Protein AF-A0A7V2SYT7-F1 (afdb_monomer)

Organism: NCBI:txid1156395

Solvent-accessible surface area (backbone atoms only — not comparable to full-atom values): 19950 Å² total; per-residue (Å²): 134,62,71,69,59,55,52,52,51,50,53,53,50,52,53,50,51,49,52,48,44,43,62,75,45,51,45,56,52,52,51,51,49,53,56,50,52,39,50,73,72,63,30,36,60,38,76,68,67,62,95,65,60,59,37,48,42,20,69,74,66,72,55,75,40,86,87,38,81,36,41,98,40,68,32,61,37,42,53,59,17,20,74,43,18,96,58,70,59,39,62,50,49,75,72,64,77,31,95,48,47,77,82,36,74,57,39,63,70,48,38,84,47,74,68,43,48,49,37,51,54,51,37,40,50,34,43,47,49,24,53,50,52,50,51,50,47,55,52,26,53,53,44,33,56,48,16,56,51,36,40,52,50,18,51,52,40,38,53,52,24,54,53,48,37,56,49,21,52,52,42,34,55,50,25,52,53,49,46,54,50,43,52,52,49,52,55,50,48,53,53,47,52,54,52,48,53,49,52,48,52,52,34,53,50,51,36,53,52,31,55,54,49,46,53,50,44,53,56,49,51,53,52,47,52,50,48,46,58,50,42,51,52,50,44,55,51,35,54,50,50,36,53,51,20,53,52,45,26,52,51,18,48,53,43,29,53,54,17,59,71,52,46,85,84,14,51,72,53,29,52,52,18,48,51,48,25,51,52,19,49,54,47,34,57,51,33,54,54,50,42,52,52,38,54,52,50,50,51,54,42,52,55,50,50,53,54,46,54,53,50,45,52,53,35,51,53,53,38,51,51,31,52,54,49,50,56,51,43,54,54,49,51,53,51,50,51,52,51,52,55,49,45,54,50,50,52,52,52,34,50,53,44,34,53,50,18,51,51,47,39,54,54,26,54,50,41,40,52,52,19,51,52,40,32,54,50,17,53,51,43,33,51,54,26,48,55,50,40,57,57,54,63,44,42,44,100

Radius of gyration: 71.73 Å; Cα contacts (8 Å, |Δi|>4): 364; chains: 1; bounding box: 152×32×210 Å

Mean predicted aligned error: 12.13 Å

Secondary structure (DSSP, 8-state):
--HHHHHHHHHHHHHHHHHHHIIIIIHHHHHHHHHHHHHHTT-EETT-------B-HHHHTT---TTSTTTTS-B-HHHHTSTTSSS---HHHHTTS-SSGGGSHHHHHH--SHHHHHHHHHHHHHHHHHHHHHHHHHHHHHHHHHHHHHHHHHHHHHHHHHHHHHHHHHHHHHHHHHHHHHHHHHHHHHHHHHHHHHHHHHHHHHHHHHHHHHHHHHHHHHHHHHHHHHHHHHHHHHHHHHHHHHHHHHHHHHHHHHHHHTGGGGHHHHHHHHHHHHHHHHHHHHHHHHHHHHHHHHHHHHHHHHHHHHHHHHHHHHHHHHHHHHHHHHHHHHHHHHHHHHHHHHHHHHHHHHHHHHHHHHHHHHHHHHHHHHHHHHHHHHHHHHHHHHHHHTEE-

Foldseek 3Di:
DDPVVVVVVVVVVVVVVVVCCCVVPVVLVVVVCVQCVQVVVLFEELVDARDWWFDLQCVQQVNQDPPQQSHPHGHPCCDRAFVLDPDHNDVCCVVVVDVGCCPDPRNVVGADDPSNVVRNVVNSVSSNVVVVLVVLLVVLVVLLVVLVVLLVVLVVLLVVLVVLLVVLVVLLVVLVVVLVVLVVVLVVLVVLLVVLVVLLVVLVVLLVVLVVLLVVLVVVLVVLVVLLVVLVVLLVVLVVQLVVLVVQLVVLVVQLVVLVVVPPVSPVSNVVSVVSNVVSVVSNVVSVVSNVVSVVSNVVSVVVNVVSVVSSVVSVVSNVVSVVSNVVSVVSNVVSVVSNVVSVVSNVVSVVSNVVSVVSNVVSVVSNVVSVVSNVVSVVSNVVSVVSSVSSVSYND

Structure (mmCIF, N/CA/C/O backbone):
data_AF-A0A7V2SYT7-F1
#
_entry.id   AF-A0A7V2SYT7-F1
#
loop_
_atom_site.group_PDB
_atom_site.id
_atom_site.type_symbol
_atom_site.label_atom_id
_atom_site.label_alt_id
_atom_site.label_comp_id
_atom_site.label_asym_id
_atom_site.label_entity_id
_atom_site.label_seq_id
_atom_site.pdbx_PDB_ins_code
_atom_site.Cartn_x
_atom_site.Cartn_y
_atom_site.Cartn_z
_atom_site.occupancy
_atom_site.B_iso_or_equiv
_atom_site.auth_seq_id
_atom_site.auth_comp_id
_atom_site.auth_asym_id
_atom_site.auth_atom_id
_atom_site.pdbx_PDB_model_num
ATOM 1 N N . MET A 1 1 ? 72.252 14.037 -109.409 1.00 52.00 1 MET A N 1
ATOM 2 C CA . MET A 1 1 ? 71.226 14.412 -108.410 1.00 52.00 1 MET A CA 1
ATOM 3 C C . MET A 1 1 ? 71.953 15.061 -107.239 1.00 52.00 1 MET A C 1
ATOM 5 O O . MET A 1 1 ? 72.917 14.483 -106.760 1.00 52.00 1 MET A O 1
ATOM 9 N N . ASN A 1 2 ? 71.621 16.312 -106.913 1.00 53.94 2 ASN A N 1
ATOM 10 C CA . ASN A 1 2 ? 72.484 17.228 -106.158 1.00 53.94 2 ASN A CA 1
ATOM 11 C C . ASN A 1 2 ? 72.409 16.956 -104.640 1.00 53.94 2 ASN A C 1
ATOM 13 O O . ASN A 1 2 ? 71.318 16.990 -104.071 1.00 53.94 2 ASN A O 1
ATOM 17 N N . VAL A 1 3 ? 73.550 16.717 -103.985 1.00 59.03 3 VAL A N 1
ATOM 18 C CA . VAL A 1 3 ? 73.652 16.337 -102.555 1.00 59.03 3 VAL A CA 1
ATOM 19 C C . VAL A 1 3 ? 72.969 17.357 -101.621 1.00 59.03 3 VAL A C 1
ATOM 21 O O . VAL A 1 3 ? 72.376 16.974 -100.616 1.00 59.03 3 VAL A O 1
ATOM 24 N N . GLY A 1 4 ? 72.942 18.643 -101.993 1.00 63.41 4 GLY A N 1
ATOM 25 C CA . GLY A 1 4 ? 72.268 19.700 -101.222 1.00 63.41 4 GLY A CA 1
ATOM 26 C C . GLY A 1 4 ? 70.732 19.633 -101.212 1.00 63.41 4 GLY A C 1
ATOM 27 O O . GLY A 1 4 ? 70.113 20.013 -100.222 1.00 63.41 4 GLY A O 1
ATOM 28 N N . VAL A 1 5 ? 70.099 19.102 -102.266 1.00 66.31 5 VAL A N 1
ATOM 29 C CA . VAL A 1 5 ? 68.628 18.961 -102.332 1.00 66.31 5 VAL A CA 1
ATOM 30 C C . VAL A 1 5 ? 68.160 17.790 -101.465 1.00 66.31 5 VAL A C 1
ATOM 32 O O . VAL A 1 5 ? 67.132 17.882 -100.799 1.00 66.31 5 VAL A O 1
ATOM 35 N N . ILE A 1 6 ? 68.954 16.717 -101.412 1.00 69.44 6 ILE A N 1
ATOM 36 C CA . ILE A 1 6 ? 68.704 15.563 -100.538 1.00 69.44 6 ILE A CA 1
ATOM 37 C C . ILE A 1 6 ? 68.858 15.976 -99.065 1.00 69.44 6 ILE A C 1
ATOM 39 O O . ILE A 1 6 ? 68.010 15.631 -98.249 1.00 69.44 6 ILE A O 1
ATOM 43 N N . GLY A 1 7 ? 69.871 16.787 -98.732 1.00 71.38 7 GLY A N 1
ATOM 44 C CA . GLY A 1 7 ? 70.044 17.337 -97.383 1.00 71.38 7 GLY A CA 1
ATOM 45 C C . GLY A 1 7 ? 68.864 18.201 -96.917 1.00 71.38 7 GLY A C 1
ATOM 46 O O . GLY A 1 7 ? 68.373 18.014 -95.806 1.00 71.38 7 GLY A O 1
ATOM 47 N N . LEU A 1 8 ? 68.355 19.094 -97.775 1.00 74.88 8 LEU A N 1
ATOM 48 C CA . LEU A 1 8 ? 67.204 19.948 -97.451 1.00 74.88 8 LEU A CA 1
ATOM 49 C C . LEU A 1 8 ? 65.904 19.137 -97.287 1.00 74.88 8 LEU A C 1
ATOM 51 O O . LEU A 1 8 ? 65.157 19.364 -96.338 1.00 74.88 8 LEU A O 1
ATOM 55 N N . LEU A 1 9 ? 65.654 18.161 -98.168 1.00 75.69 9 LEU A N 1
ATOM 56 C CA . LEU A 1 9 ? 64.499 17.261 -98.063 1.00 75.69 9 LEU A CA 1
ATOM 57 C C . LEU A 1 9 ? 64.558 16.391 -96.801 1.00 75.69 9 LEU A C 1
ATOM 59 O O . LEU A 1 9 ? 63.530 16.204 -96.155 1.00 75.69 9 LEU A O 1
ATOM 63 N N . CYS A 1 10 ? 65.744 15.924 -96.399 1.00 76.56 10 CYS A N 1
ATOM 64 C CA . CYS A 1 10 ? 65.926 15.210 -95.135 1.00 76.56 10 CYS A CA 1
ATOM 65 C C . CYS A 1 10 ? 65.616 16.098 -93.923 1.00 76.56 10 CYS A C 1
ATOM 67 O O . CYS A 1 10 ? 64.928 15.651 -93.011 1.00 76.56 10 CYS A O 1
ATOM 69 N N . VAL A 1 11 ? 66.057 17.361 -93.911 1.00 79.81 11 VAL A N 1
ATOM 70 C CA . VAL A 1 11 ? 65.754 18.294 -92.809 1.00 79.81 11 VAL A CA 1
ATOM 71 C C . VAL A 1 11 ? 64.255 18.601 -92.732 1.00 79.81 11 VAL A C 1
ATOM 73 O O . VAL A 1 11 ? 63.685 18.566 -91.644 1.00 79.81 11 VAL A O 1
ATOM 76 N N . VAL A 1 12 ? 63.587 18.833 -93.868 1.00 81.38 12 VAL A N 1
ATOM 77 C CA . VAL A 1 12 ? 62.129 19.052 -93.909 1.00 81.38 12 VAL A CA 1
ATOM 78 C C . VAL A 1 12 ? 61.366 17.800 -93.470 1.00 81.38 12 VAL A C 1
ATOM 80 O O . VAL A 1 12 ? 60.418 17.914 -92.697 1.00 81.38 12 VAL A O 1
ATOM 83 N N . ALA A 1 13 ? 61.795 16.607 -93.890 1.00 80.94 13 ALA A N 1
ATOM 84 C CA . ALA A 1 13 ? 61.200 15.348 -93.448 1.00 80.94 13 ALA A CA 1
ATOM 85 C C . ALA A 1 13 ? 61.389 15.123 -91.939 1.00 80.94 13 ALA A C 1
ATOM 87 O O . ALA A 1 13 ? 60.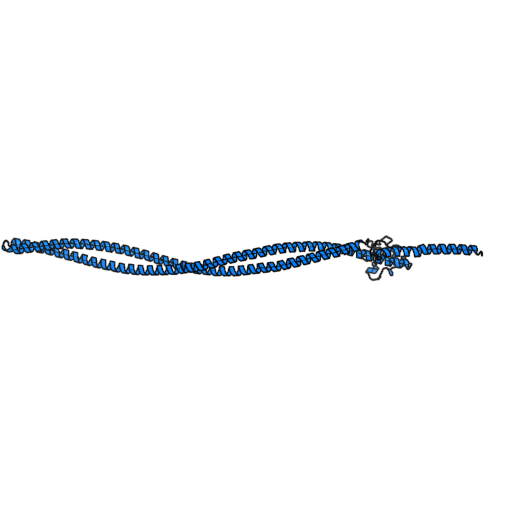435 14.751 -91.265 1.00 80.94 13 ALA A O 1
ATOM 88 N N . ILE A 1 14 ? 62.571 15.411 -91.383 1.00 82.94 14 ILE A N 1
ATOM 89 C CA . ILE A 1 14 ? 62.837 15.315 -89.938 1.00 82.94 14 ILE A CA 1
ATOM 90 C C . ILE A 1 14 ? 61.983 16.319 -89.154 1.00 82.94 14 ILE A C 1
ATOM 92 O O . ILE A 1 14 ? 61.403 15.952 -88.136 1.00 82.94 14 ILE A O 1
ATOM 96 N N . LEU A 1 15 ? 61.851 17.563 -89.627 1.00 83.31 15 LEU A N 1
ATOM 97 C CA . LEU A 1 15 ? 61.000 18.574 -88.990 1.00 83.31 15 LEU A CA 1
ATOM 98 C C . LEU A 1 15 ? 59.511 18.214 -89.078 1.00 83.31 15 LEU A C 1
ATOM 100 O O . LEU A 1 15 ? 58.784 18.397 -88.104 1.00 83.31 15 LEU A O 1
ATOM 104 N N . PHE A 1 16 ? 59.058 17.666 -90.208 1.00 85.38 16 PHE A N 1
ATOM 105 C CA . PHE A 1 16 ? 57.681 17.209 -90.388 1.00 85.38 16 PHE A CA 1
ATOM 106 C C . PHE A 1 16 ? 57.371 15.991 -89.513 1.00 85.38 16 PHE A C 1
ATOM 108 O O . PHE A 1 16 ? 56.367 15.996 -88.808 1.00 85.38 16 PHE A O 1
ATOM 115 N N . ILE A 1 17 ? 58.254 14.987 -89.483 1.00 83.69 17 ILE A N 1
ATOM 116 C CA . ILE A 1 17 ? 58.147 13.827 -88.587 1.00 83.69 17 ILE A CA 1
ATOM 117 C C . ILE A 1 17 ? 58.194 14.287 -87.126 1.00 83.69 17 ILE A C 1
ATOM 119 O O . ILE A 1 17 ? 57.387 13.831 -86.325 1.00 83.69 17 ILE A O 1
ATOM 123 N N . GLY A 1 18 ? 59.066 15.234 -86.776 1.00 81.75 18 GLY A N 1
ATOM 124 C CA . GLY A 1 18 ? 59.146 15.817 -85.436 1.00 81.75 18 GLY A CA 1
ATOM 125 C C . GLY A 1 18 ? 57.863 16.544 -85.023 1.00 81.75 18 GLY A C 1
ATOM 126 O O . GLY A 1 18 ? 57.361 16.323 -83.923 1.00 81.75 18 GLY A O 1
ATOM 127 N N . ALA A 1 19 ? 57.279 17.356 -85.908 1.00 82.56 19 ALA A N 1
ATOM 128 C CA . ALA A 1 19 ? 55.994 18.017 -85.673 1.00 82.56 19 ALA A CA 1
ATOM 129 C C . ALA A 1 19 ? 54.837 17.009 -85.572 1.00 82.56 19 ALA A C 1
ATOM 131 O O . ALA A 1 19 ? 53.966 17.142 -84.710 1.00 82.56 19 ALA A O 1
ATOM 132 N N . LEU A 1 20 ? 54.853 15.974 -86.413 1.00 83.12 20 LEU A N 1
ATOM 133 C CA . LEU A 1 20 ? 53.858 14.908 -86.412 1.00 83.12 20 LEU A CA 1
ATOM 134 C C . LEU A 1 20 ? 53.949 14.087 -85.122 1.00 83.12 20 LEU A C 1
ATOM 136 O O . LEU A 1 20 ? 52.921 13.877 -84.487 1.00 83.12 20 LEU A O 1
ATOM 140 N N . LEU A 1 21 ? 55.147 13.721 -84.657 1.00 81.75 21 LEU A N 1
ATOM 141 C CA . LEU A 1 21 ? 55.377 13.062 -83.363 1.00 81.75 21 LEU A CA 1
ATOM 142 C C . LEU A 1 21 ? 54.973 13.952 -82.179 1.00 81.75 21 LEU A C 1
ATOM 144 O O . LEU A 1 21 ? 54.366 13.469 -81.223 1.00 81.75 21 LEU A O 1
ATOM 148 N N . LEU A 1 22 ? 55.245 15.259 -82.244 1.00 82.12 22 LEU A N 1
ATOM 149 C CA . LEU A 1 22 ? 54.823 16.208 -81.211 1.00 82.12 22 LEU A CA 1
ATOM 150 C C . LEU A 1 22 ? 53.297 16.243 -81.051 1.00 82.12 22 LEU A C 1
ATOM 152 O O . LEU A 1 22 ? 52.797 16.276 -79.927 1.00 82.12 22 LEU A O 1
ATOM 156 N N . VAL A 1 23 ? 52.557 16.230 -82.161 1.00 82.38 23 VAL A N 1
ATOM 157 C CA . VAL A 1 23 ? 51.089 16.307 -82.152 1.00 82.38 23 VAL A CA 1
ATOM 158 C C . VAL A 1 23 ? 50.435 14.951 -81.885 1.00 82.38 23 VAL A C 1
ATOM 160 O O . VAL A 1 23 ? 49.485 14.897 -81.111 1.00 82.38 23 VAL A O 1
ATOM 163 N N . SER A 1 24 ? 50.933 13.877 -82.499 1.00 80.62 24 SER A N 1
ATOM 164 C CA . SER A 1 24 ? 50.318 12.542 -82.437 1.00 80.62 24 SER A CA 1
ATOM 165 C C . SER A 1 24 ? 50.726 11.715 -81.219 1.00 80.62 24 SER A C 1
ATOM 167 O O . SER A 1 24 ? 49.965 10.844 -80.822 1.00 80.62 24 SER A O 1
ATOM 169 N N . VAL A 1 25 ? 51.886 11.989 -80.606 1.00 82.38 25 VAL A N 1
ATOM 170 C CA . VAL A 1 25 ? 52.425 11.178 -79.499 1.00 82.38 25 VAL A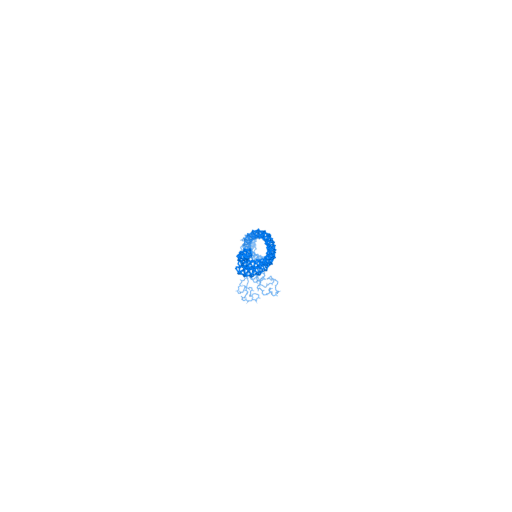 CA 1
ATOM 171 C C . VAL A 1 25 ? 52.710 12.029 -78.260 1.00 82.38 25 VAL A C 1
ATOM 173 O O . VAL A 1 25 ? 52.150 11.782 -77.194 1.00 82.38 25 VAL A O 1
ATOM 176 N N . VAL A 1 26 ? 53.531 13.078 -78.375 1.00 84.81 26 VAL A N 1
ATOM 177 C CA . VAL A 1 26 ? 54.013 13.834 -77.198 1.00 84.81 26 VAL A CA 1
ATOM 178 C C . VAL A 1 26 ? 52.893 14.617 -76.503 1.00 84.81 26 VAL A C 1
ATOM 180 O O . VAL A 1 26 ? 52.812 14.617 -75.274 1.00 84.81 26 VAL A O 1
ATOM 183 N N . ARG A 1 27 ? 52.017 15.294 -77.258 1.00 84.19 27 ARG A N 1
ATOM 184 C CA . ARG A 1 27 ? 50.885 16.050 -76.691 1.00 84.19 27 ARG A CA 1
ATOM 185 C C . ARG A 1 27 ? 49.891 15.154 -75.931 1.00 84.19 27 ARG A C 1
ATOM 187 O O . ARG A 1 27 ? 49.641 15.479 -74.770 1.00 84.19 27 ARG A O 1
ATOM 194 N N . PRO A 1 28 ? 49.370 14.049 -76.505 1.00 83.62 28 PRO A N 1
ATOM 195 C CA . PRO A 1 28 ? 48.506 13.117 -75.778 1.00 83.62 28 PRO A CA 1
ATOM 196 C C . PRO A 1 28 ? 49.157 12.560 -74.509 1.00 83.62 28 PRO A C 1
ATOM 198 O O . PRO A 1 28 ? 48.535 12.565 -73.451 1.00 83.62 28 PRO A O 1
ATOM 201 N N . ILE A 1 29 ? 50.436 12.169 -74.573 1.00 85.38 29 ILE A N 1
ATOM 202 C CA . ILE A 1 29 ? 51.172 11.665 -73.402 1.00 85.38 29 ILE A CA 1
ATOM 203 C C . ILE A 1 29 ? 51.276 12.726 -72.302 1.00 85.38 29 ILE A C 1
ATOM 205 O O . ILE A 1 29 ? 51.056 12.425 -71.130 1.00 85.38 29 ILE A O 1
ATOM 209 N N . ASN A 1 30 ? 51.560 13.982 -72.654 1.00 85.12 30 ASN A N 1
ATOM 210 C CA . ASN A 1 30 ? 51.612 15.068 -71.674 1.00 85.12 30 ASN A CA 1
ATOM 211 C C . ASN A 1 30 ? 50.238 15.385 -71.062 1.00 85.12 30 ASN A C 1
ATOM 213 O O . ASN A 1 30 ? 50.170 15.711 -69.878 1.00 85.12 30 ASN A O 1
ATOM 217 N N . GLN A 1 31 ? 49.151 15.269 -71.831 1.00 82.94 31 GLN A N 1
ATOM 218 C CA . GLN A 1 31 ? 47.785 15.425 -71.317 1.00 82.94 31 GLN A CA 1
ATOM 219 C C . GLN A 1 31 ? 47.411 14.292 -70.354 1.00 82.94 31 GLN A C 1
ATOM 221 O O . GLN A 1 31 ? 46.915 14.567 -69.264 1.00 82.94 31 GLN A O 1
ATOM 226 N N . MET A 1 32 ? 47.724 13.041 -70.711 1.00 84.12 32 MET A N 1
ATOM 227 C CA . MET A 1 32 ? 47.554 11.878 -69.831 1.00 84.12 32 MET A CA 1
ATOM 228 C C . MET A 1 32 ? 48.349 12.035 -68.540 1.00 84.12 32 MET A C 1
ATOM 230 O O . MET A 1 32 ? 47.802 11.868 -67.455 1.00 84.12 32 MET A O 1
ATOM 234 N N . LYS A 1 33 ? 49.621 12.434 -68.645 1.00 86.06 33 LYS A N 1
ATOM 235 C CA . LYS A 1 33 ? 50.469 12.725 -67.487 1.00 86.06 33 LYS A CA 1
ATOM 236 C C . LYS A 1 33 ? 49.853 13.798 -66.593 1.00 86.06 33 LYS A C 1
ATOM 238 O O . LYS A 1 33 ? 49.896 13.644 -65.383 1.00 86.06 33 LYS A O 1
ATOM 243 N N . GLY A 1 34 ? 49.321 14.878 -67.167 1.00 81.75 34 GLY A N 1
ATOM 244 C CA . GLY A 1 34 ? 48.688 15.956 -66.405 1.00 81.75 34 GLY A CA 1
ATOM 245 C C . GLY A 1 34 ? 47.489 15.466 -65.596 1.00 81.75 34 GLY A C 1
ATOM 246 O O . GLY A 1 34 ? 47.447 15.685 -64.392 1.00 81.75 34 GLY A O 1
ATOM 247 N N . LEU A 1 35 ? 46.569 14.740 -66.239 1.00 80.06 35 LEU A N 1
ATOM 248 C CA . LEU A 1 35 ? 45.385 14.190 -65.571 1.00 80.06 35 LEU A CA 1
ATOM 249 C C . LEU A 1 35 ? 45.747 13.173 -64.487 1.00 80.06 35 LEU A C 1
ATOM 251 O O . LEU A 1 35 ? 45.264 13.276 -63.366 1.00 80.06 35 LEU A O 1
ATOM 255 N N . LEU A 1 36 ? 46.633 12.226 -64.801 1.00 83.12 36 LEU A N 1
ATOM 256 C CA . LEU A 1 36 ? 47.038 11.192 -63.851 1.00 83.12 36 LEU A CA 1
ATOM 257 C C . LEU A 1 36 ? 47.842 11.757 -62.684 1.00 83.12 36 LEU A C 1
ATOM 259 O O . LEU A 1 36 ? 47.742 11.233 -61.581 1.00 83.12 36 LEU A O 1
ATOM 263 N N . LYS A 1 37 ? 48.639 12.809 -62.909 1.00 83.94 37 LYS A N 1
ATOM 264 C CA . LYS A 1 37 ? 49.427 13.445 -61.853 1.00 83.94 37 LYS A CA 1
ATOM 265 C C . LYS A 1 37 ? 48.515 13.972 -60.756 1.00 83.94 37 LYS A C 1
ATOM 267 O O . LYS A 1 37 ? 48.751 13.636 -59.605 1.00 83.94 37 LYS A O 1
ATOM 272 N N . ASP A 1 38 ? 47.509 14.765 -61.112 1.00 76.94 38 ASP A N 1
ATOM 273 C CA . ASP A 1 38 ? 46.629 15.386 -60.123 1.00 76.94 38 ASP A CA 1
ATOM 274 C C . ASP A 1 38 ? 45.903 14.283 -59.333 1.00 76.94 38 ASP A C 1
ATOM 276 O O . ASP A 1 38 ? 46.085 14.175 -58.119 1.00 76.94 38 ASP A O 1
ATOM 280 N N . THR A 1 39 ? 45.232 13.358 -60.036 1.00 79.62 39 THR A N 1
ATOM 281 C CA . THR A 1 39 ? 44.475 12.251 -59.422 1.00 79.62 39 THR A CA 1
ATOM 282 C C . THR A 1 39 ? 45.334 11.332 -58.548 1.00 79.62 39 THR A C 1
ATOM 284 O O . THR A 1 39 ? 44.869 10.869 -57.507 1.00 79.62 39 THR A O 1
ATOM 287 N N . ALA A 1 40 ? 46.597 11.086 -58.914 1.00 80.38 40 ALA A N 1
ATOM 288 C CA . ALA A 1 40 ? 47.512 10.250 -58.134 1.00 80.38 40 ALA A CA 1
ATOM 289 C C . ALA A 1 40 ? 47.928 10.870 -56.789 1.00 80.38 40 ALA A C 1
ATOM 291 O O . ALA A 1 40 ? 48.334 10.133 -55.892 1.00 80.38 40 ALA A O 1
ATOM 292 N N . PHE A 1 41 ? 47.818 12.192 -56.624 1.00 80.19 41 PHE A N 1
ATOM 293 C CA . PHE A 1 41 ? 48.096 12.874 -55.355 1.00 80.19 41 PHE A CA 1
ATOM 294 C C . PHE A 1 41 ? 46.847 13.075 -54.485 1.00 80.19 41 PHE A C 1
ATOM 296 O O . PHE A 1 41 ? 46.919 13.757 -53.465 1.00 80.19 41 PHE A O 1
ATOM 303 N N . GLY A 1 42 ? 45.717 12.452 -54.840 1.00 70.44 42 GLY A N 1
ATOM 304 C CA . GLY A 1 42 ? 44.478 12.562 -54.065 1.00 70.44 42 GLY A CA 1
ATOM 305 C C . GLY A 1 42 ? 43.754 13.898 -54.250 1.00 70.44 42 GLY A C 1
ATOM 306 O O . GLY A 1 42 ? 42.937 14.275 -53.415 1.00 70.44 42 GLY A O 1
ATOM 307 N N . GLU A 1 43 ? 44.063 14.613 -55.329 1.00 75.06 43 GLU A N 1
ATOM 308 C CA . GLU A 1 43 ? 43.412 15.854 -55.741 1.00 75.06 43 GLU A CA 1
ATOM 309 C C . GLU A 1 43 ? 42.990 15.712 -57.207 1.00 75.06 43 GLU A C 1
ATOM 311 O O . GLU A 1 43 ? 43.488 14.857 -57.927 1.00 75.06 43 GLU A O 1
ATOM 316 N N . GLY A 1 44 ? 42.065 16.526 -57.702 1.00 79.44 44 GLY A N 1
ATOM 317 C CA . GLY A 1 44 ? 41.930 16.669 -59.153 1.00 79.44 44 GLY A CA 1
ATOM 318 C C . GLY A 1 44 ? 40.517 16.672 -59.699 1.00 79.44 44 GLY A C 1
ATOM 319 O O . GLY A 1 44 ? 39.533 16.330 -59.045 1.00 79.44 44 GLY A O 1
ATOM 320 N N . ASP A 1 45 ? 40.448 17.122 -60.946 1.00 86.94 45 ASP A N 1
ATOM 321 C CA . ASP A 1 45 ? 39.210 17.349 -61.674 1.00 86.94 45 ASP A CA 1
ATOM 322 C C . ASP A 1 45 ? 38.800 16.087 -62.431 1.00 86.94 45 ASP A C 1
ATOM 324 O O . ASP A 1 45 ? 39.185 15.884 -63.584 1.00 86.94 45 ASP A O 1
ATOM 328 N N . LEU A 1 46 ? 38.006 15.244 -61.767 1.00 86.94 46 LEU A N 1
ATOM 329 C CA . LEU A 1 46 ? 37.482 13.997 -62.320 1.00 86.94 46 LEU A CA 1
ATOM 330 C C . LEU A 1 46 ? 36.482 14.240 -63.465 1.00 86.94 46 LEU A C 1
ATOM 332 O O . LEU A 1 46 ? 36.119 13.303 -64.169 1.00 86.94 46 LEU A O 1
ATOM 336 N N . THR A 1 47 ? 36.073 15.496 -63.695 1.00 86.19 47 THR A N 1
ATOM 337 C CA . THR A 1 47 ? 35.253 15.895 -64.852 1.00 86.19 47 THR A CA 1
ATOM 338 C C . THR A 1 47 ? 36.072 16.079 -66.135 1.00 86.19 47 THR A C 1
ATOM 340 O O . THR A 1 47 ? 35.506 16.180 -67.226 1.00 86.19 47 THR A O 1
ATOM 343 N N . ARG A 1 48 ? 37.411 16.122 -66.043 1.00 85.75 48 ARG A N 1
ATOM 344 C CA . ARG A 1 48 ? 38.280 16.277 -67.214 1.00 85.75 48 ARG A CA 1
ATOM 345 C C . ARG A 1 48 ? 38.545 14.935 -67.881 1.00 85.75 48 ARG A C 1
ATOM 347 O O . ARG A 1 48 ? 39.155 14.043 -67.300 1.00 85.75 48 ARG A O 1
ATOM 354 N N . LEU A 1 49 ? 38.161 14.849 -69.150 1.00 83.56 49 LEU A N 1
ATOM 355 C CA . LEU A 1 49 ? 38.367 13.678 -69.992 1.00 83.56 49 LEU A CA 1
ATOM 356 C C . LEU A 1 49 ? 39.435 13.951 -71.054 1.00 83.56 49 LEU A C 1
ATOM 358 O O . LEU A 1 49 ? 39.542 15.054 -71.597 1.00 83.56 49 LEU A O 1
ATOM 362 N N . LEU A 1 50 ? 40.208 12.922 -71.380 1.00 86.75 50 LEU A N 1
ATOM 363 C CA . LEU A 1 50 ? 41.109 12.915 -72.522 1.00 86.75 50 LEU A CA 1
ATOM 364 C C . LEU A 1 50 ? 40.312 13.005 -73.827 1.00 86.75 50 LEU A C 1
ATOM 366 O O . LEU A 1 50 ? 39.222 12.426 -73.934 1.00 86.75 50 LEU A O 1
ATOM 370 N N . PRO A 1 51 ? 40.846 13.702 -74.840 1.00 83.06 51 PRO A N 1
ATOM 371 C CA . PRO A 1 51 ? 40.177 13.834 -76.122 1.00 83.06 51 PRO A CA 1
ATOM 372 C C . PRO A 1 51 ? 40.100 12.470 -76.816 1.00 83.06 51 PRO A C 1
ATOM 374 O O . PRO A 1 51 ? 41.100 11.949 -77.296 1.00 83.06 51 PRO A O 1
ATOM 377 N N . VAL A 1 52 ? 38.891 11.918 -76.905 1.00 84.69 52 VAL A N 1
ATOM 378 C CA . VAL A 1 52 ? 38.573 10.741 -77.722 1.00 84.69 52 VAL A CA 1
ATOM 379 C C . VAL A 1 52 ? 37.492 11.138 -78.715 1.00 84.69 52 VAL A C 1
ATOM 381 O O . VAL A 1 52 ? 36.577 11.897 -78.378 1.00 84.69 52 VAL A O 1
ATOM 384 N N . ARG A 1 53 ? 37.601 10.644 -79.951 1.00 85.31 53 ARG A N 1
ATOM 385 C CA . ARG A 1 53 ? 36.704 11.018 -81.046 1.00 85.31 53 ARG A CA 1
ATOM 386 C C . ARG A 1 53 ? 35.255 10.646 -80.713 1.00 85.31 53 ARG A C 1
ATOM 388 O O . ARG A 1 53 ? 34.933 9.467 -80.576 1.00 85.31 53 ARG A O 1
ATOM 395 N N . ALA A 1 54 ? 34.382 11.648 -80.649 1.00 87.88 54 ALA A N 1
ATOM 396 C CA . ALA A 1 54 ? 32.944 11.437 -80.541 1.00 87.88 54 ALA A CA 1
ATOM 397 C C . ALA A 1 54 ? 32.422 10.706 -81.787 1.00 87.88 54 ALA A C 1
ATOM 399 O O . ALA A 1 54 ? 32.970 10.852 -82.882 1.00 87.88 54 ALA A O 1
ATOM 400 N N . GLN A 1 55 ? 31.400 9.874 -81.617 1.00 89.50 55 GLN A N 1
ATOM 401 C CA . GLN A 1 55 ? 30.776 9.140 -82.715 1.00 89.50 55 GLN A CA 1
ATOM 402 C C . GLN A 1 55 ? 29.249 9.239 -82.602 1.00 89.50 55 GLN A C 1
ATOM 404 O O . GLN A 1 55 ? 28.732 9.277 -81.483 1.00 89.50 55 GLN A O 1
ATOM 409 N N . PRO A 1 56 ? 28.504 9.241 -83.721 1.00 89.94 56 PRO A N 1
ATOM 410 C CA . PRO A 1 56 ? 27.047 9.120 -83.707 1.00 89.94 56 PRO A CA 1
ATOM 411 C C . PRO A 1 56 ? 26.657 7.674 -83.362 1.00 89.94 56 PRO A C 1
ATOM 413 O O . PRO A 1 56 ? 26.350 6.853 -84.226 1.00 89.94 56 PRO A O 1
ATOM 416 N N . CYS A 1 57 ? 26.764 7.326 -82.080 1.00 88.00 57 CYS A N 1
ATOM 417 C CA . CYS A 1 57 ? 26.723 5.940 -81.624 1.00 88.00 57 CYS A CA 1
ATOM 418 C C . CYS A 1 57 ? 25.388 5.246 -81.898 1.00 88.00 57 CYS A C 1
ATOM 420 O O . CYS A 1 57 ? 25.386 4.085 -82.294 1.00 88.00 57 CYS A O 1
ATOM 422 N N . SER A 1 58 ? 24.278 5.956 -81.691 1.00 86.81 58 SER A N 1
ATOM 423 C CA . SER A 1 58 ? 22.909 5.479 -81.926 1.00 86.81 58 SER A CA 1
ATOM 424 C C . SER A 1 58 ? 22.700 5.076 -83.389 1.00 86.81 58 SER A C 1
ATOM 426 O O . SER A 1 58 ? 22.273 3.953 -83.654 1.00 86.81 58 SER A O 1
ATOM 428 N N . GLN A 1 59 ? 23.174 5.909 -84.315 1.00 87.25 59 GLN A N 1
ATOM 429 C CA . GLN A 1 59 ? 23.126 5.645 -85.754 1.00 87.25 59 GLN A CA 1
ATOM 430 C C . GLN A 1 59 ? 24.045 4.486 -86.163 1.00 87.25 59 GLN A C 1
ATOM 432 O O . GLN A 1 59 ? 23.650 3.606 -86.920 1.00 87.25 59 GLN A O 1
ATOM 437 N N . ILE A 1 60 ? 25.282 4.443 -85.649 1.00 87.38 60 ILE A N 1
ATOM 438 C CA . ILE A 1 60 ? 26.253 3.379 -85.978 1.00 87.38 60 ILE A CA 1
ATOM 439 C C . ILE A 1 60 ? 25.800 2.017 -85.444 1.00 87.38 60 ILE A C 1
ATOM 441 O O . ILE A 1 60 ? 26.073 0.981 -86.054 1.00 87.38 60 ILE A O 1
ATOM 445 N N . MET A 1 61 ? 25.162 2.004 -84.278 1.00 85.81 61 MET A N 1
ATOM 446 C CA . MET A 1 61 ? 24.646 0.788 -83.662 1.00 85.81 61 MET A CA 1
ATOM 447 C C . MET A 1 61 ? 23.239 0.428 -84.134 1.00 85.81 61 MET A C 1
ATOM 449 O O . MET A 1 61 ? 22.759 -0.630 -83.735 1.00 85.81 61 MET A O 1
ATOM 453 N N . GLU A 1 62 ? 22.624 1.250 -84.992 1.00 87.12 62 GLU A N 1
ATOM 454 C CA . GLU A 1 62 ? 21.253 1.077 -85.490 1.00 87.12 62 GLU A CA 1
ATOM 455 C C . GLU A 1 62 ? 20.247 0.946 -84.327 1.00 87.12 62 GLU A C 1
ATOM 457 O O . GLU A 1 62 ? 19.307 0.156 -84.359 1.00 87.12 62 GLU A O 1
ATOM 462 N N . CYS A 1 63 ? 20.482 1.710 -83.255 1.00 78.94 63 CYS A N 1
ATOM 463 C CA . CYS A 1 63 ? 19.701 1.705 -82.019 1.00 78.94 63 CYS A CA 1
ATOM 464 C C . CYS A 1 63 ? 19.210 3.122 -81.671 1.00 78.94 63 CYS A C 1
ATOM 466 O O . CYS A 1 63 ? 19.398 3.613 -80.554 1.00 78.94 63 CYS A O 1
ATOM 468 N N . ASP A 1 64 ? 18.613 3.783 -82.665 1.00 74.69 64 ASP A N 1
ATOM 469 C CA . ASP A 1 64 ? 18.084 5.154 -82.648 1.00 74.69 64 ASP A CA 1
ATOM 470 C C . ASP A 1 64 ? 16.807 5.299 -81.787 1.00 74.69 64 ASP A C 1
ATOM 472 O O . ASP A 1 64 ? 15.751 5.728 -82.247 1.00 74.69 64 ASP A O 1
ATOM 476 N N . ASP A 1 65 ? 16.901 4.929 -80.510 1.00 82.31 65 ASP A N 1
ATOM 477 C CA . ASP A 1 65 ? 15.852 5.128 -79.507 1.00 82.31 65 ASP A CA 1
ATOM 478 C C . ASP A 1 65 ? 16.005 6.515 -78.850 1.00 82.31 65 ASP A C 1
ATOM 480 O O . ASP A 1 65 ? 17.063 6.781 -78.267 1.00 82.31 65 ASP A O 1
ATOM 484 N N . PRO A 1 66 ? 14.969 7.380 -78.854 1.00 85.12 66 PRO A N 1
ATOM 485 C CA . PRO A 1 66 ? 14.971 8.659 -78.136 1.00 85.12 66 PRO A CA 1
ATOM 486 C C . PRO A 1 66 ? 15.284 8.567 -76.633 1.00 85.12 66 PRO A C 1
ATOM 488 O O . PRO A 1 66 ? 15.649 9.568 -76.023 1.00 85.12 66 PRO A O 1
ATOM 491 N N . LYS A 1 67 ? 15.148 7.385 -76.018 1.00 84.69 67 LYS A N 1
ATOM 492 C CA . LYS A 1 67 ? 15.511 7.122 -74.615 1.00 84.69 67 LYS A CA 1
ATOM 493 C C . LYS A 1 67 ? 17.012 6.905 -74.402 1.00 84.69 67 LYS A C 1
ATOM 495 O O . LYS A 1 67 ? 17.454 6.833 -73.256 1.00 84.69 67 LYS A O 1
ATOM 500 N N . CYS A 1 68 ? 17.796 6.746 -75.467 1.00 85.06 68 CYS A N 1
ATOM 501 C CA . CYS A 1 68 ? 19.244 6.606 -75.380 1.00 85.06 68 CYS A CA 1
ATOM 502 C C . CYS A 1 68 ? 19.882 7.974 -75.081 1.00 85.06 68 CYS A C 1
ATOM 504 O O . CYS A 1 68 ? 19.673 8.913 -75.851 1.00 85.06 68 CYS A O 1
ATOM 506 N N . PRO A 1 69 ? 20.722 8.103 -74.036 1.00 87.19 69 PRO A N 1
ATOM 507 C CA . PRO A 1 69 ? 21.418 9.357 -73.735 1.00 87.19 69 PRO A CA 1
ATOM 508 C C . PRO A 1 69 ? 22.254 9.911 -74.896 1.00 87.19 69 PRO A C 1
ATOM 510 O O . PRO A 1 69 ? 22.480 11.116 -74.963 1.00 87.19 69 PRO A O 1
ATOM 513 N N . SER A 1 70 ? 22.690 9.049 -75.821 1.00 87.00 70 SER A N 1
ATOM 514 C CA . SER A 1 70 ? 23.471 9.407 -77.012 1.00 87.00 70 SER A CA 1
ATOM 515 C C . SER A 1 70 ? 22.632 9.476 -78.305 1.00 87.00 70 SER A C 1
ATOM 517 O O . SER A 1 70 ? 23.174 9.384 -79.410 1.00 87.00 70 SER A O 1
ATOM 519 N N . TYR A 1 71 ? 21.305 9.593 -78.204 1.00 89.38 71 TYR A N 1
ATOM 520 C CA . TYR A 1 71 ? 20.412 9.737 -79.357 1.00 89.38 71 TYR A CA 1
ATOM 521 C C . TYR A 1 71 ? 20.613 11.080 -80.072 1.00 89.38 71 TYR A C 1
ATOM 523 O O . TYR A 1 71 ? 20.671 12.130 -79.435 1.00 89.38 71 TYR A O 1
ATOM 531 N N . GLY A 1 72 ? 20.714 11.049 -81.405 1.00 85.75 72 GLY A N 1
ATOM 532 C CA . GLY A 1 72 ? 20.731 12.256 -82.242 1.00 85.75 72 GLY A CA 1
ATOM 533 C C . GLY A 1 72 ? 21.960 13.164 -82.097 1.00 85.75 72 GLY A C 1
ATOM 534 O O . GLY A 1 72 ? 21.965 14.255 -82.664 1.00 85.75 72 GLY A O 1
ATOM 535 N N . LYS A 1 73 ? 23.002 12.739 -81.369 1.00 88.69 73 LYS A N 1
ATOM 536 C CA . LYS A 1 73 ? 24.247 13.499 -81.186 1.00 88.69 73 LYS A CA 1
ATOM 537 C C . LYS A 1 73 ? 25.487 12.627 -81.346 1.00 88.69 73 LYS A C 1
ATOM 539 O O . LYS A 1 73 ? 25.455 11.416 -81.129 1.00 88.69 73 LYS A O 1
ATOM 544 N N . GLU A 1 74 ? 26.602 13.267 -81.680 1.00 89.81 74 GLU A N 1
ATOM 545 C CA . GLU A 1 74 ? 27.914 12.648 -81.526 1.00 89.81 74 GLU A CA 1
ATOM 546 C C . GLU A 1 74 ? 28.305 12.657 -80.046 1.00 89.81 74 GLU A C 1
ATOM 548 O O . GLU A 1 74 ? 28.285 13.703 -79.398 1.00 89.81 74 GLU A O 1
ATOM 553 N N . ALA A 1 75 ? 28.651 11.490 -79.506 1.00 86.25 75 ALA A N 1
ATOM 554 C CA . ALA A 1 75 ? 28.972 11.337 -78.094 1.00 86.25 75 ALA A CA 1
ATOM 555 C C . ALA A 1 75 ? 30.061 10.287 -77.855 1.00 86.25 75 ALA A C 1
ATOM 557 O O . ALA A 1 75 ? 30.361 9.449 -78.710 1.00 86.25 75 ALA A O 1
ATOM 558 N N . GLN A 1 76 ? 30.631 10.311 -76.651 1.00 88.06 76 GLN A N 1
ATOM 559 C CA . GLN A 1 76 ? 31.428 9.215 -76.105 1.00 88.06 76 GLN A CA 1
ATOM 560 C C . GLN A 1 76 ? 30.477 8.208 -75.450 1.00 88.06 76 GLN A C 1
ATOM 562 O O . GLN A 1 76 ? 30.306 8.176 -74.231 1.00 88.06 76 GLN A O 1
ATOM 567 N N . CYS A 1 77 ? 29.788 7.410 -76.267 1.00 87.00 77 CYS A N 1
ATOM 568 C CA . CYS A 1 77 ? 28.698 6.558 -75.784 1.00 87.00 77 CYS A CA 1
ATOM 569 C C . CYS A 1 77 ? 29.105 5.516 -74.752 1.00 87.00 77 CYS A C 1
ATOM 571 O O . CYS A 1 77 ? 28.233 5.062 -74.026 1.00 87.00 77 CYS A O 1
ATOM 573 N N . TRP A 1 78 ? 30.376 5.135 -74.643 1.00 87.94 78 TRP A N 1
ATOM 574 C CA . TRP A 1 78 ? 30.832 4.266 -73.557 1.00 87.94 78 TRP A CA 1
ATOM 575 C C . TRP A 1 78 ? 30.664 4.904 -72.171 1.00 87.94 78 TRP A C 1
ATOM 577 O O . TRP A 1 78 ? 30.360 4.174 -71.233 1.00 87.94 78 TRP A O 1
ATOM 587 N N . ASN A 1 79 ? 30.769 6.234 -72.060 1.00 84.81 79 ASN A N 1
ATOM 588 C CA . ASN A 1 79 ? 30.547 6.982 -70.818 1.00 84.81 79 ASN A CA 1
ATOM 589 C C . ASN A 1 79 ? 29.064 7.297 -70.592 1.00 84.81 79 ASN A C 1
ATOM 591 O O . ASN A 1 79 ? 28.570 7.169 -69.482 1.00 84.81 79 ASN A O 1
ATOM 595 N N . GLU A 1 80 ? 28.337 7.694 -71.639 1.00 83.88 80 GLU A N 1
ATOM 596 C CA . GLU A 1 80 ? 26.939 8.126 -71.483 1.00 83.88 80 GLU A CA 1
ATOM 597 C C . GLU A 1 80 ? 25.946 6.955 -71.444 1.00 83.88 80 GLU A C 1
ATOM 599 O O . GLU A 1 80 ? 24.987 6.962 -70.675 1.00 83.88 80 GLU A O 1
ATOM 604 N N . SER A 1 81 ? 26.167 5.937 -72.278 1.00 87.62 81 SER A N 1
ATOM 605 C CA . SER A 1 81 ? 25.176 4.891 -72.564 1.00 87.62 81 SER A CA 1
ATOM 606 C C . SER A 1 81 ? 25.737 3.465 -72.479 1.00 87.62 81 SER A C 1
ATOM 608 O O . SER A 1 81 ? 24.981 2.504 -72.583 1.00 87.62 81 SER A O 1
ATOM 610 N N . GLY A 1 82 ? 27.047 3.293 -72.336 1.00 87.75 82 GLY A N 1
ATOM 611 C CA . GLY A 1 82 ? 27.748 2.018 -72.482 1.00 87.75 82 GLY A CA 1
ATOM 612 C C . GLY A 1 82 ? 28.357 1.520 -71.177 1.00 87.75 82 GLY A C 1
ATOM 613 O O . GLY A 1 82 ? 27.834 1.796 -70.103 1.00 87.75 82 GLY A O 1
ATOM 614 N N . SER A 1 83 ? 29.456 0.770 -71.275 1.00 88.00 83 SER A N 1
ATOM 615 C CA . SER A 1 83 ? 30.074 0.045 -70.153 1.00 88.00 83 SER A CA 1
ATOM 616 C C . SER A 1 83 ? 30.502 0.914 -68.965 1.00 88.00 83 SER A C 1
ATOM 618 O O . SER A 1 83 ? 30.569 0.407 -67.848 1.00 88.00 83 SER A O 1
ATOM 620 N N . PHE A 1 84 ? 30.778 2.205 -69.168 1.00 86.31 84 PHE A N 1
ATOM 621 C CA . PHE A 1 84 ? 31.201 3.112 -68.096 1.00 86.31 84 PHE A CA 1
ATOM 622 C C . PHE A 1 84 ? 30.090 4.035 -67.588 1.00 86.31 84 PHE A C 1
ATOM 624 O O . PHE A 1 84 ? 30.290 4.726 -66.589 1.00 86.31 84 PHE A O 1
ATOM 631 N N . SER A 1 85 ? 28.901 3.990 -68.194 1.00 85.06 85 SER A N 1
ATOM 632 C CA . SER A 1 85 ? 27.744 4.720 -67.675 1.00 85.06 85 SER A CA 1
ATOM 633 C C . SER A 1 85 ? 27.341 4.2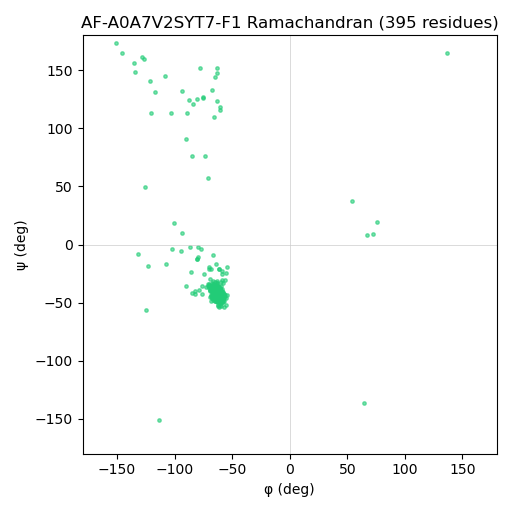07 -66.290 1.00 85.06 85 SER A C 1
ATOM 635 O O . SER A 1 85 ? 27.596 3.048 -65.939 1.00 85.06 85 SER A O 1
ATOM 637 N N . ASP A 1 86 ? 26.745 5.077 -65.473 1.00 80.88 86 ASP A N 1
ATOM 638 C CA . ASP A 1 86 ? 26.173 4.691 -64.175 1.00 80.88 86 ASP A CA 1
ATOM 639 C C . ASP A 1 86 ? 24.991 3.730 -64.373 1.00 80.88 86 ASP A C 1
ATOM 641 O O . ASP A 1 86 ? 24.832 2.746 -63.653 1.00 80.88 86 ASP A O 1
ATOM 645 N N . VAL A 1 87 ? 24.219 3.965 -65.436 1.00 86.06 87 VAL A N 1
ATOM 646 C CA . VAL A 1 87 ? 23.178 3.065 -65.922 1.00 86.06 87 VAL A CA 1
ATOM 647 C C . VAL A 1 87 ? 23.531 2.679 -67.350 1.00 86.06 87 VAL A C 1
ATOM 649 O O . VAL A 1 87 ? 23.506 3.501 -68.258 1.00 86.06 87 VAL A O 1
ATOM 652 N N . VAL A 1 88 ? 23.850 1.409 -67.588 1.00 88.44 88 VAL A N 1
ATOM 653 C CA . VAL A 1 88 ? 24.099 0.934 -68.955 1.00 88.44 88 VAL A CA 1
ATOM 654 C C . VAL A 1 88 ? 22.806 1.090 -69.756 1.00 88.44 88 VAL A C 1
ATOM 656 O O . VAL A 1 88 ? 21.779 0.542 -69.368 1.00 88.44 88 VAL A O 1
ATOM 659 N N . HIS A 1 89 ? 22.835 1.819 -70.871 1.00 88.50 89 HIS A N 1
ATOM 660 C CA . HIS A 1 89 ? 21.688 2.028 -71.768 1.00 88.50 89 HIS A CA 1
ATOM 661 C C . HIS A 1 89 ? 21.811 1.260 -73.092 1.00 88.50 89 HIS A C 1
ATOM 663 O O . HIS A 1 89 ? 20.802 1.044 -73.757 1.00 88.50 89 HIS A O 1
ATOM 669 N N . CYS A 1 90 ? 23.011 0.798 -73.454 1.00 88.38 90 CYS A N 1
ATOM 670 C CA . CYS A 1 90 ? 23.290 0.048 -74.672 1.00 88.38 90 CYS A CA 1
ATOM 671 C C . CYS A 1 90 ? 22.490 -1.269 -74.701 1.00 88.38 90 CYS A C 1
ATOM 673 O O . CYS A 1 90 ? 22.762 -2.152 -73.880 1.00 88.38 90 CYS A O 1
ATOM 675 N N . PRO A 1 91 ? 21.549 -1.450 -75.650 1.00 87.00 91 PRO A N 1
ATOM 676 C CA . PRO A 1 91 ? 20.713 -2.648 -75.708 1.00 87.00 91 PRO A CA 1
ATOM 677 C C . PRO A 1 91 ? 21.537 -3.923 -75.852 1.00 87.00 91 PRO A C 1
ATOM 679 O O . PRO A 1 91 ? 21.270 -4.898 -75.168 1.00 87.00 91 PRO A O 1
ATOM 682 N N . LYS A 1 92 ? 22.593 -3.879 -76.670 1.00 88.94 92 LYS A N 1
ATOM 683 C CA . LYS A 1 92 ? 23.479 -5.017 -76.943 1.00 88.94 92 LYS A CA 1
ATOM 684 C C . LYS A 1 92 ? 24.261 -5.476 -75.711 1.00 88.94 92 LYS A C 1
ATOM 686 O O . LYS A 1 92 ? 24.511 -6.664 -75.564 1.00 88.94 92 LYS A O 1
ATOM 691 N N . ILE A 1 93 ? 24.605 -4.553 -74.809 1.00 89.69 93 ILE A N 1
ATOM 692 C CA . ILE A 1 93 ? 25.214 -4.910 -73.520 1.00 89.69 93 ILE A CA 1
ATOM 693 C C . ILE A 1 93 ? 24.140 -5.461 -72.572 1.00 89.69 93 ILE A C 1
ATOM 695 O O . ILE A 1 93 ? 24.347 -6.490 -71.939 1.00 89.69 93 ILE A O 1
ATOM 699 N N . LYS A 1 94 ? 22.951 -4.841 -72.517 1.00 89.81 94 LYS A N 1
ATOM 700 C CA . LYS A 1 94 ? 21.837 -5.324 -71.677 1.00 89.81 94 LYS A CA 1
ATOM 701 C C . LYS A 1 94 ? 21.359 -6.728 -72.039 1.00 89.81 94 LYS A C 1
ATOM 703 O O . LYS A 1 94 ? 20.980 -7.481 -71.151 1.00 89.81 94 LYS A O 1
ATOM 708 N N . THR A 1 95 ? 21.338 -7.064 -73.327 1.00 89.88 95 THR A N 1
ATOM 709 C CA . THR A 1 95 ? 20.925 -8.384 -73.818 1.00 89.88 95 THR A CA 1
ATOM 710 C C . THR A 1 95 ? 22.025 -9.437 -73.685 1.00 89.88 95 THR A C 1
ATOM 712 O O . THR A 1 95 ? 21.790 -10.584 -74.051 1.00 89.88 95 THR A O 1
ATOM 715 N N . GLY A 1 96 ? 23.216 -9.066 -73.195 1.00 88.12 96 GLY A N 1
ATOM 716 C CA . GLY A 1 96 ? 24.380 -9.950 -73.098 1.00 88.12 96 GLY A CA 1
ATOM 717 C C . GLY A 1 96 ? 25.040 -10.271 -74.442 1.00 88.12 96 GLY A C 1
ATOM 718 O O . GLY A 1 96 ? 25.913 -11.127 -74.500 1.00 88.12 96 GLY A O 1
ATOM 719 N N . GLU A 1 97 ? 24.638 -9.605 -75.530 1.00 91.50 97 GLU A N 1
ATOM 720 C CA . GLU A 1 97 ? 25.230 -9.807 -76.858 1.00 91.50 97 GLU A CA 1
ATOM 721 C C . GLU A 1 97 ? 26.657 -9.247 -76.925 1.00 91.50 97 GLU A C 1
ATOM 723 O O . GLU A 1 97 ? 27.511 -9.826 -77.591 1.00 91.50 97 GLU A O 1
ATOM 728 N N . TYR A 1 98 ? 26.923 -8.143 -76.218 1.00 90.62 98 TYR A N 1
ATOM 729 C CA . TYR A 1 98 ? 28.256 -7.573 -76.024 1.00 90.62 98 TYR A CA 1
ATOM 730 C C . TYR A 1 98 ? 28.651 -7.596 -74.551 1.00 90.62 98 TYR A C 1
ATOM 732 O O . TYR A 1 98 ? 27.918 -7.090 -73.704 1.00 90.62 98 TYR A O 1
ATOM 740 N N . GLU A 1 99 ? 29.856 -8.088 -74.269 1.00 86.25 99 GLU A N 1
ATOM 741 C CA . GLU A 1 99 ? 30.445 -8.045 -72.925 1.00 86.25 99 GLU A CA 1
ATOM 742 C C . GLU A 1 99 ? 30.889 -6.625 -72.540 1.00 86.25 99 GLU A C 1
ATOM 744 O O . GLU A 1 99 ? 30.718 -6.199 -71.399 1.00 86.25 99 GLU A O 1
ATOM 749 N N . SER A 1 100 ? 31.409 -5.849 -73.498 1.00 89.25 100 SER A N 1
ATOM 750 C CA . SER A 1 100 ? 31.812 -4.458 -73.275 1.00 89.25 100 SER A CA 1
ATOM 751 C C . SER A 1 100 ? 31.691 -3.602 -74.537 1.00 89.25 100 SER A C 1
ATOM 753 O O . SER A 1 100 ? 31.405 -4.083 -75.638 1.00 89.25 100 SER A O 1
ATOM 755 N N . CYS A 1 101 ? 31.914 -2.294 -74.399 1.00 89.00 101 CYS A N 1
ATOM 756 C CA . CYS A 1 101 ? 32.009 -1.405 -75.550 1.00 89.00 101 CYS A CA 1
ATOM 757 C C . CYS A 1 101 ? 33.163 -1.766 -76.501 1.00 89.00 101 CYS A C 1
ATOM 759 O O . CYS A 1 101 ? 33.072 -1.400 -77.666 1.00 89.00 101 CYS A O 1
ATOM 761 N N . GLU A 1 102 ? 34.191 -2.502 -76.078 1.00 89.38 102 GLU A N 1
ATOM 762 C CA . GLU A 1 102 ? 35.380 -2.803 -76.899 1.00 89.38 102 GLU A CA 1
ATOM 763 C C . GLU A 1 102 ? 35.048 -3.621 -78.153 1.00 89.38 102 GLU A C 1
ATOM 765 O O . GLU A 1 102 ? 35.620 -3.429 -79.229 1.00 89.38 102 GLU A O 1
ATOM 770 N N . VAL A 1 103 ? 34.048 -4.501 -78.059 1.00 88.19 103 VAL A N 1
ATOM 771 C CA . VAL A 1 103 ? 33.623 -5.322 -79.199 1.00 88.19 103 VAL A CA 1
ATOM 772 C C . VAL A 1 103 ? 32.708 -4.566 -80.170 1.00 88.19 103 VAL A C 1
ATOM 774 O O . VAL A 1 103 ? 32.486 -5.030 -81.294 1.00 88.19 103 VAL A O 1
ATOM 777 N N . CYS A 1 104 ? 32.198 -3.388 -79.785 1.00 89.06 104 CYS A N 1
ATOM 778 C CA . CYS A 1 104 ? 31.183 -2.677 -80.556 1.00 89.06 104 CYS A CA 1
ATOM 779 C C . CYS A 1 104 ? 31.757 -1.941 -81.780 1.00 89.06 104 CYS A C 1
ATOM 781 O O . CYS A 1 104 ? 32.899 -1.471 -81.799 1.00 89.06 104 CYS A O 1
ATOM 783 N N . ARG A 1 105 ? 30.920 -1.779 -82.817 1.00 88.88 105 ARG A N 1
ATOM 784 C CA . ARG A 1 105 ? 31.294 -1.081 -84.064 1.00 88.88 105 ARG A CA 1
ATOM 785 C C . ARG A 1 105 ? 31.742 0.360 -83.819 1.00 88.88 105 ARG A C 1
ATOM 787 O O . ARG A 1 105 ? 32.617 0.857 -84.524 1.00 88.88 105 ARG A O 1
ATOM 794 N N . VAL A 1 106 ? 31.158 1.023 -82.822 1.00 89.00 106 VAL A N 1
ATOM 795 C CA . VAL A 1 106 ? 31.503 2.405 -82.481 1.00 89.00 106 VAL A CA 1
ATOM 796 C C . VAL A 1 106 ? 32.915 2.509 -81.922 1.00 89.00 106 VAL A C 1
ATOM 798 O O . VAL A 1 106 ? 33.678 3.367 -82.362 1.00 89.00 106 VAL A O 1
ATOM 801 N N . TYR A 1 107 ? 33.275 1.620 -80.999 1.00 89.62 107 TYR A N 1
ATOM 802 C CA . TYR A 1 107 ? 34.597 1.586 -80.385 1.00 89.62 107 TYR A CA 1
ATOM 803 C C . TYR A 1 107 ? 35.678 1.381 -81.442 1.00 89.62 107 TYR A C 1
ATOM 805 O O . TYR A 1 107 ? 36.566 2.216 -81.572 1.00 89.62 107 TYR A O 1
ATOM 813 N N . LYS A 1 108 ? 35.514 0.377 -82.314 1.00 88.69 108 LYS A N 1
ATOM 814 C CA . LYS A 1 108 ? 36.448 0.103 -83.423 1.00 88.69 108 LYS A CA 1
ATOM 815 C C . LYS A 1 108 ? 36.613 1.278 -84.398 1.00 88.69 108 LYS A C 1
ATOM 817 O O . LYS A 1 108 ? 37.597 1.350 -85.128 1.00 88.69 108 LYS A O 1
ATOM 822 N N . ARG A 1 109 ? 35.637 2.194 -84.461 1.00 88.38 109 ARG A N 1
ATOM 823 C CA . ARG A 1 109 ? 35.682 3.388 -85.322 1.00 88.38 109 ARG A CA 1
ATOM 824 C C . ARG A 1 109 ? 36.316 4.594 -84.625 1.00 88.38 109 ARG A C 1
ATOM 826 O O . ARG A 1 109 ? 36.987 5.390 -85.296 1.00 88.38 109 ARG A O 1
ATOM 833 N N . ALA A 1 110 ? 36.072 4.729 -83.322 1.00 86.44 110 ALA A N 1
ATOM 834 C CA . ALA A 1 110 ? 36.573 5.807 -82.478 1.00 86.44 110 ALA A CA 1
ATOM 835 C C . ALA A 1 110 ? 38.037 5.602 -82.065 1.00 86.44 110 ALA A C 1
ATOM 837 O O . ALA A 1 110 ? 38.794 6.568 -82.063 1.00 86.44 110 ALA A O 1
ATOM 838 N N . ILE A 1 111 ? 38.419 4.359 -81.767 1.00 89.00 111 ILE A N 1
ATOM 839 C CA . ILE A 1 111 ? 39.719 3.961 -81.227 1.00 89.00 111 ILE A CA 1
ATOM 840 C C . ILE A 1 111 ? 40.551 3.353 -82.353 1.00 89.00 111 ILE A C 1
ATOM 842 O O . ILE A 1 111 ? 40.178 2.324 -82.914 1.00 89.00 111 ILE A O 1
ATOM 846 N N . ARG A 1 112 ? 41.638 4.026 -82.750 1.00 86.69 112 ARG A N 1
ATOM 847 C CA . ARG A 1 112 ? 42.481 3.597 -83.885 1.00 86.69 112 ARG A CA 1
ATOM 848 C C . ARG A 1 112 ? 43.941 3.385 -83.520 1.00 86.69 112 ARG A C 1
ATOM 850 O O . ARG A 1 112 ? 44.657 2.758 -84.294 1.00 86.69 112 ARG A O 1
ATOM 857 N N . THR A 1 113 ? 44.371 3.946 -82.401 1.00 88.31 113 THR A N 1
ATOM 858 C CA . THR A 1 113 ? 45.739 3.866 -81.897 1.00 88.31 113 THR A CA 1
ATOM 859 C C . THR A 1 113 ? 45.731 3.367 -80.460 1.00 88.31 113 THR A C 1
ATOM 861 O O . THR A 1 113 ? 44.736 3.512 -79.749 1.00 88.31 113 THR A O 1
ATOM 864 N N . GLU A 1 114 ? 46.869 2.853 -80.010 1.00 87.50 114 GLU A N 1
ATOM 865 C CA . GLU A 1 114 ? 47.098 2.454 -78.622 1.00 87.50 114 GLU A CA 1
ATOM 866 C C . GLU A 1 114 ? 46.902 3.647 -77.666 1.00 87.50 114 GLU A C 1
ATOM 868 O O . GLU A 1 114 ? 46.430 3.485 -76.545 1.00 87.50 114 GLU A O 1
ATOM 873 N N . LEU A 1 115 ? 47.189 4.877 -78.120 1.00 86.31 115 LEU A N 1
ATOM 874 C CA . LEU A 1 115 ? 46.941 6.100 -77.348 1.00 86.31 115 LEU A CA 1
ATOM 875 C C . LEU A 1 115 ? 45.444 6.427 -77.223 1.00 86.31 115 LEU A C 1
ATOM 877 O O . LEU A 1 115 ? 45.022 6.898 -76.167 1.00 86.31 115 LEU A O 1
ATOM 881 N N . ASP A 1 116 ? 44.639 6.164 -78.259 1.00 86.75 116 ASP A N 1
ATOM 882 C CA . ASP A 1 116 ? 43.177 6.305 -78.179 1.00 86.75 116 ASP A CA 1
ATOM 883 C C . ASP A 1 116 ? 42.588 5.273 -77.205 1.00 86.75 116 ASP A C 1
ATOM 885 O O . ASP A 1 116 ? 41.682 5.589 -76.435 1.00 86.75 116 ASP A O 1
ATOM 889 N N . GLU A 1 117 ? 43.116 4.046 -77.222 1.00 88.69 117 GLU A N 1
ATOM 890 C CA . GLU A 1 117 ? 42.692 2.954 -76.341 1.00 88.69 117 GLU A CA 1
ATOM 891 C C . GLU A 1 117 ? 43.031 3.262 -74.877 1.00 88.69 117 GLU A C 1
ATOM 893 O O . GLU A 1 117 ? 42.169 3.165 -74.000 1.00 88.69 117 GLU A O 1
ATOM 898 N N . MET A 1 118 ? 44.245 3.752 -74.611 1.00 89.38 118 MET A N 1
ATOM 899 C CA . MET A 1 118 ? 44.618 4.267 -73.292 1.00 89.38 118 MET A CA 1
ATOM 900 C C . MET A 1 118 ? 43.705 5.416 -72.853 1.00 89.38 118 MET A C 1
ATOM 902 O O . MET A 1 118 ? 43.238 5.425 -71.714 1.00 89.38 118 MET A O 1
ATOM 906 N N . ALA A 1 119 ? 43.413 6.370 -73.743 1.00 87.81 119 ALA A N 1
ATOM 907 C CA . ALA A 1 119 ? 42.528 7.487 -73.431 1.00 87.81 119 ALA A CA 1
ATOM 908 C C . ALA A 1 119 ? 41.099 7.026 -73.105 1.00 87.81 119 ALA A C 1
ATOM 910 O O . ALA A 1 119 ? 40.477 7.564 -72.189 1.00 87.81 119 ALA A O 1
ATOM 911 N N . PHE A 1 120 ? 40.595 6.002 -73.799 1.00 88.88 120 PHE A N 1
ATOM 912 C CA . PHE A 1 120 ? 39.315 5.366 -73.501 1.00 88.88 120 PHE A CA 1
ATOM 913 C C . PHE A 1 120 ? 39.284 4.764 -72.092 1.00 88.88 120 PHE A C 1
ATOM 915 O O . PHE A 1 120 ? 38.380 5.087 -71.318 1.00 88.88 120 PHE A O 1
ATOM 922 N N . PHE A 1 121 ? 40.270 3.935 -71.734 1.00 88.50 121 PHE A N 1
ATOM 923 C CA . PHE A 1 121 ? 40.303 3.289 -70.419 1.00 88.50 121 PHE A CA 1
ATOM 924 C C . PHE A 1 121 ? 40.547 4.285 -69.285 1.00 88.50 121 PHE A C 1
ATOM 926 O O . PHE A 1 121 ? 39.905 4.179 -68.243 1.00 88.50 121 PHE A O 1
ATOM 933 N N . ILE A 1 122 ? 41.405 5.292 -69.490 1.00 88.81 122 ILE A N 1
ATOM 934 C CA . ILE A 1 122 ? 41.605 6.370 -68.513 1.00 88.81 122 ILE A CA 1
ATOM 935 C C . ILE A 1 122 ? 40.305 7.154 -68.321 1.00 88.81 122 ILE A C 1
ATOM 937 O O . ILE A 1 122 ? 39.912 7.386 -67.184 1.00 88.81 122 ILE A O 1
ATOM 941 N N . ASN A 1 123 ? 39.589 7.511 -69.390 1.00 87.81 123 ASN A N 1
ATOM 942 C CA . ASN A 1 123 ? 38.300 8.197 -69.268 1.00 87.81 123 ASN A CA 1
ATOM 943 C C . ASN A 1 123 ? 37.258 7.349 -68.528 1.00 87.81 123 ASN A C 1
ATOM 945 O O . ASN A 1 123 ? 36.542 7.878 -67.682 1.00 87.81 123 ASN A O 1
ATOM 949 N N . GLY A 1 124 ? 37.196 6.044 -68.807 1.00 88.00 124 GLY A N 1
ATOM 950 C CA . GLY A 1 124 ? 36.324 5.115 -68.086 1.00 88.00 124 GLY A CA 1
ATOM 951 C C . GLY A 1 124 ? 36.677 5.003 -66.601 1.00 88.00 124 GLY A C 1
ATOM 952 O O . GLY A 1 124 ? 35.790 5.053 -65.749 1.00 88.00 124 GLY A O 1
ATOM 953 N N . PHE A 1 125 ? 37.971 4.919 -66.277 1.00 88.44 125 PHE A N 1
ATOM 954 C CA . PHE A 1 125 ? 38.471 4.939 -64.901 1.00 88.44 125 PHE A CA 1
ATOM 955 C C . PHE A 1 125 ? 38.120 6.249 -64.186 1.00 88.44 125 PHE A C 1
ATOM 957 O O . PHE A 1 125 ? 37.624 6.212 -63.060 1.00 88.44 125 PHE A O 1
ATOM 964 N N . MET A 1 126 ? 38.323 7.394 -64.842 1.00 87.44 126 MET A N 1
ATOM 965 C CA . MET A 1 126 ? 37.990 8.715 -64.303 1.00 87.44 126 MET A CA 1
ATOM 966 C C . MET A 1 126 ? 36.492 8.834 -64.034 1.00 87.44 126 MET A C 1
ATOM 968 O O . MET A 1 126 ? 36.113 9.217 -62.933 1.00 87.44 126 MET A O 1
ATOM 972 N N . GLU A 1 127 ? 35.638 8.416 -64.972 1.00 87.19 127 GLU A N 1
ATOM 973 C CA . GLU A 1 127 ? 34.181 8.453 -64.806 1.00 87.19 127 GLU A CA 1
ATOM 974 C C . GLU A 1 127 ? 33.702 7.526 -63.677 1.00 87.19 127 GLU A C 1
ATOM 976 O O . GLU A 1 127 ? 32.894 7.929 -62.840 1.00 87.19 127 GLU A O 1
ATOM 981 N N . LYS A 1 128 ? 34.234 6.301 -63.580 1.00 87.56 128 LYS A N 1
ATOM 982 C CA . LYS A 1 128 ? 33.891 5.382 -62.480 1.00 87.56 128 LYS A CA 1
ATOM 983 C C . LYS A 1 128 ? 34.397 5.876 -61.126 1.00 87.56 128 LYS A C 1
ATOM 985 O O . LYS A 1 128 ? 33.684 5.751 -60.126 1.00 87.56 128 LYS A O 1
ATOM 990 N N . THR A 1 129 ? 35.580 6.484 -61.086 1.00 89.06 129 THR A N 1
ATOM 991 C CA . THR A 1 129 ? 36.120 7.123 -59.878 1.00 89.06 129 THR A CA 1
ATOM 992 C C . THR A 1 129 ? 35.254 8.312 -59.474 1.00 89.06 129 THR A C 1
ATOM 994 O O . THR A 1 129 ? 34.853 8.402 -58.318 1.00 89.06 129 THR A O 1
ATOM 997 N N . ARG A 1 130 ? 34.861 9.161 -60.432 1.00 89.00 130 ARG A N 1
ATOM 998 C CA . ARG A 1 130 ? 33.956 10.302 -60.237 1.00 89.00 130 ARG A CA 1
ATOM 999 C C . ARG A 1 130 ? 32.628 9.876 -59.623 1.00 89.00 130 ARG A C 1
ATOM 1001 O O . ARG A 1 130 ? 32.230 10.409 -58.592 1.00 89.00 130 ARG A O 1
ATOM 1008 N N . GLN A 1 131 ? 31.978 8.872 -60.217 1.00 88.81 131 GLN A N 1
ATOM 1009 C CA . GLN A 1 131 ? 30.725 8.300 -59.715 1.00 88.81 131 GLN A CA 1
ATOM 1010 C C . GLN A 1 131 ? 30.884 7.751 -58.291 1.00 88.81 131 GLN A C 1
ATOM 1012 O O . GLN A 1 131 ? 30.027 7.982 -57.439 1.00 88.81 131 GLN A O 1
ATOM 1017 N N . THR A 1 132 ? 31.983 7.044 -58.018 1.00 90.12 132 THR A N 1
ATOM 1018 C CA . THR A 1 132 ? 32.253 6.457 -56.697 1.00 90.12 132 THR A CA 1
ATOM 1019 C C . THR A 1 132 ? 32.494 7.534 -55.641 1.00 90.12 132 THR A C 1
ATOM 1021 O O . THR A 1 132 ? 31.895 7.475 -54.571 1.00 90.12 132 THR A O 1
ATOM 1024 N N . VAL A 1 133 ? 33.310 8.549 -55.939 1.00 91.50 133 VAL A N 1
ATOM 1025 C CA . VAL A 1 133 ? 33.568 9.682 -55.037 1.00 91.50 133 VAL A CA 1
ATOM 1026 C C . VAL A 1 133 ? 32.280 10.464 -54.771 1.00 91.50 133 VAL A C 1
ATOM 1028 O O . VAL A 1 133 ? 31.970 10.731 -53.613 1.00 91.50 133 VAL A O 1
ATOM 1031 N N . ALA A 1 134 ? 31.481 10.756 -55.803 1.00 90.62 134 ALA A N 1
ATOM 1032 C CA . ALA A 1 134 ? 30.203 11.453 -55.650 1.00 90.62 134 ALA A CA 1
ATOM 1033 C C . ALA A 1 134 ? 29.223 10.683 -54.745 1.00 90.62 134 ALA A C 1
ATOM 1035 O O . ALA A 1 134 ? 28.665 11.257 -53.807 1.00 90.62 134 ALA A O 1
ATOM 1036 N N . LYS A 1 135 ? 29.065 9.368 -54.965 1.00 91.88 135 LYS A N 1
ATOM 1037 C CA . LYS A 1 135 ? 28.232 8.504 -54.110 1.00 91.88 135 LYS A CA 1
ATOM 1038 C C . LYS A 1 135 ? 28.762 8.443 -52.676 1.00 91.88 135 LYS A C 1
ATOM 1040 O O . LYS A 1 135 ? 27.972 8.487 -51.738 1.00 91.88 135 LYS A O 1
ATOM 1045 N N . SER A 1 136 ? 30.078 8.379 -52.484 1.00 93.06 136 SER A N 1
ATOM 1046 C CA . SER A 1 136 ? 30.689 8.376 -51.149 1.00 93.06 136 SER A CA 1
ATOM 1047 C C . SER A 1 136 ? 30.463 9.691 -50.396 1.00 93.06 136 SER A C 1
ATOM 1049 O O . SER A 1 136 ? 30.163 9.648 -49.206 1.00 93.06 136 SER A O 1
ATOM 1051 N N . ILE A 1 137 ? 30.517 10.847 -51.074 1.00 91.00 137 ILE A N 1
ATOM 1052 C CA . ILE A 1 137 ? 30.164 12.150 -50.481 1.00 91.00 137 ILE A CA 1
ATOM 1053 C C . ILE A 1 137 ? 28.695 12.156 -50.038 1.00 91.00 137 ILE A C 1
ATOM 1055 O O . ILE A 1 137 ? 28.389 12.548 -48.912 1.00 91.00 137 ILE A O 1
ATOM 1059 N N . GLU A 1 138 ? 27.781 11.693 -50.896 1.00 92.00 138 GLU A N 1
ATOM 1060 C CA . GLU A 1 138 ? 26.353 11.604 -50.570 1.00 92.00 138 GLU A CA 1
ATOM 1061 C C . GLU A 1 138 ? 26.111 10.712 -49.343 1.00 92.00 138 GLU A C 1
ATOM 1063 O O . GLU A 1 138 ? 25.442 11.124 -48.393 1.00 92.00 138 GLU A O 1
ATOM 1068 N N . LYS A 1 139 ? 26.702 9.509 -49.317 1.00 92.75 139 LYS A N 1
ATOM 1069 C CA . LYS A 1 139 ? 26.588 8.590 -48.174 1.00 92.75 139 LYS A CA 1
ATOM 1070 C C . LYS A 1 139 ? 27.235 9.151 -46.908 1.00 92.75 139 LYS A C 1
ATOM 1072 O O . LYS A 1 139 ? 26.656 8.990 -45.838 1.00 92.75 139 LYS A O 1
ATOM 1077 N N . GLY A 1 140 ? 28.353 9.868 -47.017 1.00 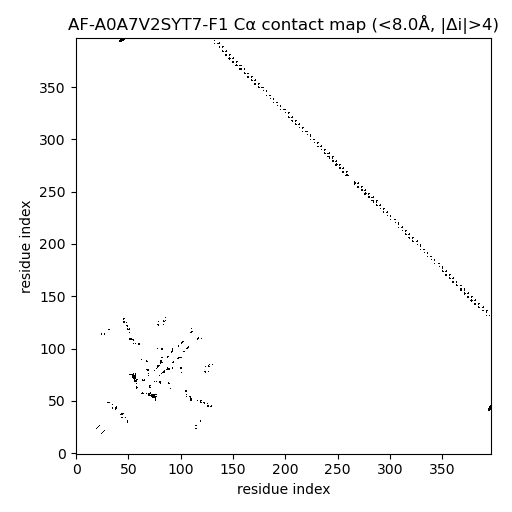93.31 140 GLY A N 1
ATOM 1078 C CA . GLY A 1 140 ? 28.972 10.577 -45.895 1.00 93.31 140 GLY A CA 1
ATOM 1079 C C . GLY A 1 140 ? 28.025 11.593 -45.248 1.00 93.31 140 GLY A C 1
ATOM 1080 O O . GLY A 1 140 ? 27.899 11.618 -44.026 1.00 93.31 140 GLY A O 1
ATOM 1081 N N . ARG A 1 141 ? 27.265 12.362 -46.047 1.00 91.81 141 ARG A N 1
ATOM 1082 C CA . ARG A 1 141 ? 26.239 13.281 -45.508 1.00 91.81 141 ARG A CA 1
ATOM 1083 C C . ARG A 1 141 ? 25.122 12.550 -44.767 1.00 91.81 141 ARG A C 1
ATOM 1085 O O . ARG A 1 141 ? 24.656 13.049 -43.748 1.00 91.81 141 ARG A O 1
ATOM 1092 N N . VAL A 1 142 ? 24.699 11.382 -45.253 1.00 94.50 142 VAL A N 1
ATOM 1093 C CA . VAL A 1 142 ? 23.692 10.558 -44.561 1.00 94.50 142 VAL A CA 1
ATOM 1094 C C . VAL A 1 142 ? 24.219 10.074 -43.207 1.00 94.50 142 VAL A C 1
ATOM 1096 O O . VAL A 1 142 ? 23.472 10.096 -42.233 1.00 94.50 142 VAL A O 1
ATOM 1099 N N . VAL A 1 143 ? 25.497 9.687 -43.121 1.00 94.94 143 VAL A N 1
ATOM 1100 C CA . VAL A 1 143 ? 26.125 9.287 -41.849 1.00 94.94 143 VAL A CA 1
ATOM 1101 C C . VAL A 1 143 ? 26.200 10.462 -40.870 1.00 94.94 143 VAL A C 1
ATOM 1103 O O . VAL A 1 143 ? 25.842 10.277 -39.713 1.00 94.94 143 VAL A O 1
ATOM 1106 N N . LEU A 1 144 ? 26.564 11.668 -41.326 1.00 93.19 144 LEU A N 1
ATOM 1107 C CA . LEU A 1 144 ? 26.546 12.878 -40.486 1.00 93.19 144 LEU A CA 1
ATOM 1108 C C . LEU A 1 144 ? 25.147 13.157 -39.914 1.00 93.19 144 LEU A C 1
ATOM 1110 O O . LEU A 1 144 ? 24.981 13.349 -38.714 1.00 93.19 144 LEU A O 1
ATOM 1114 N N . GLN A 1 145 ? 24.114 13.109 -40.760 1.00 94.25 145 GLN A N 1
ATOM 1115 C CA . GLN A 1 145 ? 22.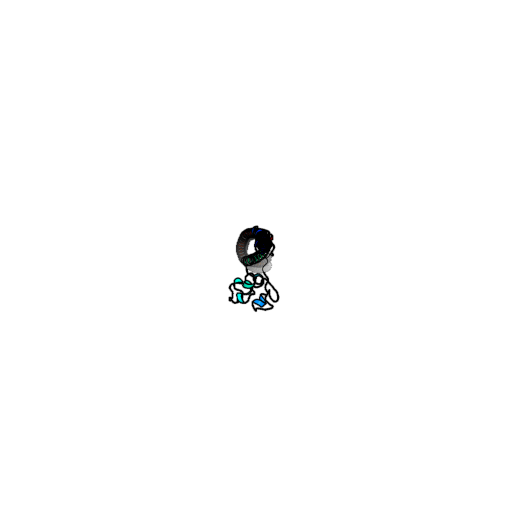730 13.295 -40.308 1.00 94.25 145 GLN A CA 1
ATOM 1116 C C . GLN A 1 145 ? 22.279 12.201 -39.331 1.00 94.25 145 GLN A C 1
ATOM 1118 O O . GLN A 1 145 ? 21.498 12.467 -38.418 1.00 94.25 145 GLN A O 1
ATOM 1123 N N . ALA A 1 146 ? 22.733 10.960 -39.524 1.00 95.19 146 ALA A N 1
ATOM 1124 C CA . ALA A 1 146 ? 22.453 9.870 -38.598 1.00 95.19 146 ALA A CA 1
ATOM 1125 C C . ALA A 1 146 ? 23.155 10.085 -37.247 1.00 95.19 146 ALA A C 1
ATOM 1127 O O . ALA A 1 146 ? 22.528 9.879 -36.212 1.00 95.19 146 ALA A O 1
ATOM 1128 N N . GLY A 1 147 ? 24.407 10.554 -37.247 1.00 95.81 147 GLY A N 1
ATOM 1129 C CA . GLY A 1 147 ? 25.142 10.900 -36.032 1.00 95.81 147 GLY A CA 1
ATOM 1130 C C . GLY A 1 147 ? 24.477 12.033 -35.248 1.00 95.81 147 GLY A C 1
ATOM 1131 O O . GLY A 1 147 ? 24.275 11.904 -34.046 1.00 95.81 147 GLY A O 1
ATOM 1132 N N . GLU A 1 148 ? 24.033 13.106 -35.910 1.00 95.12 148 GLU A N 1
ATOM 1133 C CA . GLU A 1 148 ? 23.255 14.177 -35.257 1.00 95.12 148 GLU A CA 1
ATOM 1134 C C . GLU A 1 148 ? 21.968 13.657 -34.594 1.00 95.12 148 GLU A C 1
ATOM 1136 O O . GLU A 1 148 ? 21.665 14.022 -33.458 1.00 95.12 148 GLU A O 1
ATOM 1141 N N . LYS A 1 149 ? 21.229 12.763 -35.263 1.00 96.44 149 LYS A N 1
ATOM 1142 C CA . LYS A 1 149 ? 20.024 12.143 -34.686 1.00 96.44 149 LYS A CA 1
ATOM 1143 C C . LYS A 1 149 ? 20.334 11.240 -33.494 1.00 96.44 149 LYS A C 1
ATOM 1145 O O . LYS A 1 149 ? 19.549 11.203 -32.553 1.00 96.44 149 LYS A O 1
ATOM 1150 N N . LEU A 1 150 ? 21.452 10.515 -33.527 1.00 97.06 150 LEU A N 1
ATOM 1151 C CA . LEU A 1 150 ? 21.889 9.690 -32.399 1.00 97.06 150 LEU A CA 1
ATOM 1152 C C . LEU A 1 150 ? 22.293 10.548 -31.194 1.00 97.06 150 LEU A C 1
ATOM 1154 O O . LEU A 1 150 ? 21.960 10.185 -30.072 1.00 97.06 150 LEU A O 1
ATOM 1158 N N . LEU A 1 151 ? 22.935 11.702 -31.414 1.00 96.81 151 LEU A N 1
ATOM 1159 C CA . LEU A 1 151 ? 23.228 12.663 -30.343 1.00 96.81 151 LEU A CA 1
ATOM 1160 C C . LEU A 1 151 ? 21.952 13.195 -29.686 1.00 96.81 151 LEU A C 1
ATOM 1162 O O . LEU A 1 151 ? 21.886 13.299 -28.464 1.00 96.81 151 LEU A O 1
ATOM 1166 N N . ASP A 1 152 ? 20.942 13.536 -30.486 1.00 97.00 152 ASP A N 1
ATOM 1167 C CA . ASP A 1 152 ? 19.652 13.990 -29.961 1.00 97.00 152 ASP A CA 1
ATOM 1168 C C . ASP A 1 152 ? 18.942 12.879 -29.171 1.00 97.00 152 ASP A C 1
ATOM 1170 O O . ASP A 1 152 ? 18.478 13.104 -28.054 1.00 97.00 152 ASP A O 1
ATOM 1174 N N . ALA A 1 153 ? 18.948 11.648 -29.694 1.00 96.75 153 ALA A N 1
ATOM 1175 C CA . ALA A 1 153 ? 18.397 10.487 -29.000 1.00 96.75 153 ALA A CA 1
ATOM 1176 C C . ALA A 1 153 ? 19.114 10.206 -27.667 1.00 96.75 153 ALA A C 1
ATOM 1178 O O . ALA A 1 153 ? 18.450 9.969 -26.660 1.00 96.75 153 ALA A O 1
ATOM 1179 N N . ALA A 1 154 ? 20.448 10.287 -27.630 1.00 97.56 154 ALA A N 1
ATOM 1180 C CA . ALA A 1 154 ? 21.226 10.120 -26.403 1.00 97.56 154 ALA A CA 1
ATOM 1181 C C . ALA A 1 154 ? 20.865 11.173 -25.343 1.00 97.56 154 ALA A C 1
ATOM 1183 O O . ALA A 1 154 ? 20.680 10.835 -24.174 1.00 97.56 154 ALA A O 1
ATOM 1184 N N . LYS A 1 155 ? 20.687 12.439 -25.744 1.00 96.88 155 LYS A N 1
ATOM 1185 C CA . LYS A 1 155 ? 20.241 13.507 -24.833 1.00 96.88 155 LYS A CA 1
ATOM 1186 C C . LYS A 1 155 ? 18.856 13.230 -24.260 1.00 96.88 155 LYS A C 1
ATOM 1188 O O . LYS A 1 155 ? 18.68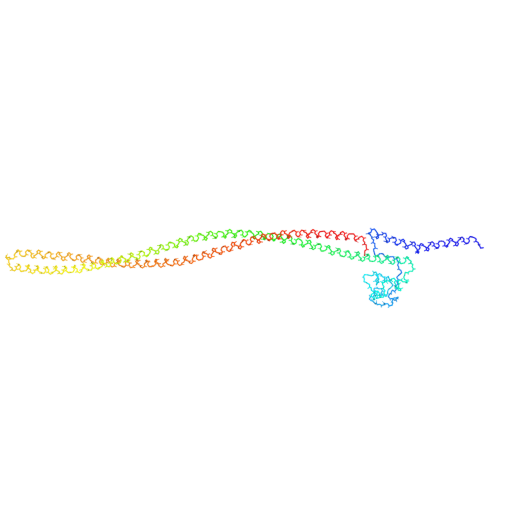3 13.300 -23.048 1.00 96.88 155 LYS A O 1
ATOM 1193 N N . GLN A 1 156 ? 17.900 12.853 -25.108 1.00 97.25 156 GLN A N 1
ATOM 1194 C CA . GLN A 1 156 ? 16.549 12.503 -24.659 1.00 97.25 156 GLN A CA 1
ATOM 1195 C C . GLN A 1 156 ? 16.559 11.300 -23.705 1.00 97.25 156 GLN A C 1
ATOM 1197 O O . GLN A 1 156 ? 15.828 11.294 -22.717 1.00 97.25 156 GLN A O 1
ATOM 1202 N N . MET A 1 157 ? 17.414 10.301 -23.954 1.00 97.25 157 MET A N 1
ATOM 1203 C CA . MET A 1 157 ? 17.594 9.168 -23.042 1.00 97.25 157 MET A CA 1
ATOM 1204 C C . MET A 1 157 ? 18.144 9.605 -21.679 1.00 97.25 157 MET A C 1
ATOM 1206 O O . MET A 1 157 ? 17.638 9.143 -20.660 1.00 97.25 157 MET A O 1
ATOM 1210 N N . LEU A 1 158 ? 19.134 10.505 -21.637 1.00 96.88 158 LEU A N 1
ATOM 1211 C CA . LEU A 1 158 ? 19.684 11.038 -20.382 1.00 96.88 158 LEU A CA 1
ATOM 1212 C C . LEU A 1 158 ? 18.651 11.852 -19.591 1.00 96.88 158 LEU A C 1
ATOM 1214 O O . LEU A 1 158 ? 18.564 11.720 -18.368 1.00 96.88 158 LEU A O 1
ATOM 1218 N N . GLU A 1 159 ? 17.855 12.674 -20.273 1.00 96.75 159 GLU A N 1
ATOM 1219 C CA . GLU A 1 159 ? 16.767 13.435 -19.650 1.00 96.75 159 GLU A CA 1
ATOM 1220 C C . GLU A 1 159 ? 15.699 12.499 -19.069 1.00 96.75 159 GLU A C 1
ATOM 1222 O O . GLU A 1 159 ? 15.342 12.621 -17.895 1.00 96.75 159 GLU A O 1
ATOM 1227 N N . ALA A 1 160 ? 15.252 11.509 -19.849 1.00 96.56 160 ALA A N 1
ATOM 1228 C CA . ALA A 1 160 ? 14.273 10.517 -19.409 1.00 96.56 160 ALA A CA 1
ATOM 1229 C C . ALA A 1 160 ? 14.792 9.654 -18.249 1.00 96.56 160 ALA A C 1
ATOM 1231 O O . ALA A 1 160 ? 14.037 9.327 -17.328 1.00 96.56 160 ALA A O 1
ATOM 1232 N N . ALA A 1 161 ? 16.080 9.303 -18.267 1.00 96.62 161 ALA A N 1
ATOM 1233 C CA . ALA A 1 161 ? 16.725 8.596 -17.173 1.00 96.62 161 ALA A CA 1
ATOM 1234 C C . ALA A 1 161 ? 16.750 9.464 -15.905 1.00 96.62 161 ALA A C 1
ATOM 1236 O O . ALA A 1 161 ? 16.276 9.032 -14.858 1.00 96.62 161 ALA A O 1
ATOM 1237 N N . THR A 1 162 ? 17.172 10.726 -16.002 1.00 94.94 162 THR A N 1
ATOM 1238 C CA . THR A 1 162 ? 17.174 11.654 -14.857 1.00 94.94 162 THR A CA 1
ATOM 1239 C C . THR A 1 162 ? 15.776 11.791 -14.244 1.00 94.94 162 THR A C 1
ATOM 1241 O O . THR A 1 162 ? 15.611 11.659 -13.030 1.00 94.94 162 THR A O 1
ATOM 1244 N N . GLU A 1 163 ? 14.746 11.973 -15.075 1.00 96.31 163 GLU A N 1
ATOM 1245 C CA . GLU A 1 163 ? 13.359 12.058 -14.609 1.00 96.31 163 GLU A CA 1
ATOM 1246 C C . GLU A 1 163 ? 12.894 10.755 -13.932 1.00 96.31 163 GLU A C 1
ATOM 1248 O O . GLU A 1 163 ? 12.203 10.790 -12.908 1.00 96.31 163 GLU A O 1
ATOM 1253 N N . SER A 1 164 ? 13.275 9.599 -14.484 1.00 95.94 164 SER A N 1
ATOM 1254 C CA . SER A 1 164 ? 12.939 8.280 -13.934 1.00 95.94 164 SER A CA 1
ATOM 1255 C C . SER A 1 164 ? 13.610 8.039 -12.584 1.00 95.94 164 SER A C 1
ATOM 1257 O O . SER A 1 164 ? 12.959 7.549 -11.662 1.00 95.94 164 SER A O 1
ATOM 1259 N N . ARG A 1 165 ? 14.867 8.464 -12.425 1.00 95.44 165 ARG A N 1
ATOM 1260 C CA . ARG A 1 165 ? 15.600 8.408 -11.155 1.00 95.44 165 ARG A CA 1
ATOM 1261 C C . ARG A 1 165 ? 14.914 9.249 -10.084 1.00 95.44 165 ARG A C 1
ATOM 1263 O O . ARG A 1 165 ? 14.702 8.779 -8.970 1.00 95.44 165 ARG A O 1
ATOM 1270 N N . ASP A 1 166 ? 14.521 10.473 -10.426 1.00 95.19 166 ASP A N 1
ATOM 1271 C CA . ASP A 1 166 ? 13.846 11.368 -9.487 1.00 95.19 166 ASP A CA 1
ATOM 1272 C C . ASP A 1 166 ? 12.452 10.833 -9.109 1.00 95.19 166 ASP A C 1
ATOM 1274 O O . ASP A 1 166 ? 12.011 10.975 -7.968 1.00 95.19 166 ASP A O 1
ATOM 1278 N N . LYS A 1 167 ? 11.744 10.186 -10.048 1.00 95.38 167 LYS A N 1
ATOM 1279 C CA . LYS A 1 167 ? 10.492 9.461 -9.765 1.00 95.38 167 LYS A CA 1
ATOM 1280 C C . LYS A 1 167 ? 10.724 8.284 -8.819 1.00 95.38 167 LYS A C 1
ATOM 1282 O O . LYS A 1 167 ? 9.967 8.151 -7.862 1.00 95.38 167 LYS A O 1
ATOM 1287 N N . ALA A 1 168 ? 11.754 7.474 -9.058 1.00 96.19 168 ALA A N 1
ATOM 1288 C CA . ALA A 1 168 ? 12.106 6.337 -8.211 1.00 96.19 168 ALA A CA 1
ATOM 1289 C C . ALA A 1 168 ? 12.436 6.772 -6.776 1.00 96.19 168 ALA A C 1
ATOM 1291 O O . ALA A 1 168 ? 11.894 6.209 -5.829 1.00 96.19 168 ALA A O 1
ATOM 1292 N N . ALA A 1 169 ? 13.223 7.841 -6.617 1.00 94.56 169 ALA A N 1
ATOM 1293 C CA . ALA A 1 169 ? 13.542 8.409 -5.308 1.00 94.56 169 ALA A CA 1
ATOM 1294 C C . ALA A 1 169 ? 12.283 8.868 -4.551 1.00 94.56 169 ALA A C 1
ATOM 1296 O O . ALA A 1 169 ? 12.128 8.585 -3.367 1.00 94.56 169 ALA A O 1
ATOM 1297 N N . ARG A 1 170 ? 11.330 9.515 -5.240 1.00 95.62 170 ARG A N 1
ATOM 1298 C CA . ARG A 1 170 ? 10.045 9.892 -4.625 1.00 95.62 170 ARG A CA 1
ATOM 1299 C C . ARG A 1 170 ? 9.195 8.684 -4.241 1.00 95.62 170 ARG A C 1
ATOM 1301 O O . ARG A 1 170 ? 8.486 8.752 -3.244 1.00 95.62 170 ARG A O 1
ATOM 1308 N N . VAL A 1 171 ? 9.216 7.605 -5.027 1.00 95.44 171 VAL A N 1
ATOM 1309 C CA . VAL A 1 171 ? 8.506 6.363 -4.675 1.00 95.44 171 VAL A CA 1
ATOM 1310 C C . VAL A 1 171 ? 9.086 5.772 -3.393 1.00 95.44 171 VAL A C 1
ATOM 1312 O O . VAL A 1 171 ? 8.311 5.426 -2.509 1.00 95.44 171 VAL A O 1
ATOM 1315 N N . GLN A 1 172 ? 10.413 5.734 -3.258 1.00 94.62 172 GLN A N 1
ATOM 1316 C CA . GLN A 1 172 ? 11.085 5.267 -2.041 1.00 94.62 172 GLN A CA 1
ATOM 1317 C C . GLN A 1 172 ? 10.729 6.132 -0.824 1.00 94.62 172 GLN A C 1
ATOM 1319 O O . GLN A 1 172 ? 10.271 5.600 0.181 1.00 94.62 172 GLN A O 1
ATOM 1324 N N . GLU A 1 173 ? 10.816 7.461 -0.943 1.00 95.31 173 GLU A N 1
ATOM 1325 C CA . GLU A 1 173 ? 10.425 8.392 0.130 1.00 95.31 173 GLU A CA 1
ATOM 1326 C C . GLU A 1 173 ? 8.964 8.180 0.566 1.00 95.31 173 GLU A C 1
ATOM 1328 O O . GLU A 1 173 ? 8.636 8.170 1.753 1.00 95.31 173 GLU A O 1
ATOM 1333 N N . LYS A 1 174 ? 8.053 7.990 -0.398 1.00 95.50 174 LYS A N 1
ATOM 1334 C CA . LYS A 1 174 ? 6.642 7.723 -0.097 1.00 95.50 174 LYS A CA 1
ATOM 1335 C C . LYS A 1 174 ? 6.435 6.351 0.530 1.00 95.50 174 LYS A C 1
ATOM 1337 O O . LYS A 1 174 ? 5.618 6.255 1.439 1.00 95.50 174 LYS A O 1
ATOM 1342 N N . ALA A 1 175 ? 7.153 5.326 0.084 1.00 96.19 175 ALA A N 1
ATOM 1343 C CA . ALA A 1 175 ? 7.098 4.001 0.686 1.00 96.19 175 ALA A CA 1
ATOM 1344 C C . ALA A 1 175 ? 7.549 4.050 2.156 1.00 96.19 175 ALA A C 1
ATOM 1346 O O . ALA A 1 175 ? 6.832 3.556 3.022 1.00 96.19 175 ALA A O 1
ATOM 1347 N N . GLU A 1 176 ? 8.651 4.739 2.468 1.00 94.00 176 GLU A N 1
ATOM 1348 C CA . GLU A 1 176 ? 9.119 4.934 3.849 1.00 94.00 176 GLU A CA 1
ATOM 1349 C C . GLU A 1 176 ? 8.071 5.644 4.721 1.00 94.00 176 GLU A C 1
ATOM 1351 O O . GLU A 1 176 ? 7.727 5.160 5.800 1.00 94.00 176 GLU A O 1
ATOM 1356 N N . ALA A 1 177 ? 7.488 6.743 4.230 1.00 95.62 177 ALA A N 1
ATOM 1357 C CA . ALA A 1 177 ? 6.459 7.482 4.963 1.00 95.62 177 ALA A CA 1
ATOM 1358 C C . ALA A 1 177 ? 5.184 6.648 5.212 1.00 95.62 177 ALA A C 1
ATOM 1360 O O . ALA A 1 177 ? 4.563 6.736 6.279 1.00 95.62 177 ALA A O 1
ATOM 1361 N N . VAL A 1 178 ? 4.776 5.828 4.237 1.00 96.12 178 VAL A N 1
ATOM 1362 C CA . VAL A 1 178 ? 3.639 4.911 4.405 1.00 96.12 178 VAL A CA 1
ATOM 1363 C C . VAL A 1 178 ? 4.002 3.781 5.369 1.00 96.12 178 VAL A C 1
ATOM 1365 O O . VAL A 1 178 ? 3.163 3.418 6.192 1.00 96.12 178 VAL A O 1
ATOM 1368 N N . SER A 1 179 ? 5.237 3.273 5.351 1.00 95.50 179 SER A N 1
ATOM 1369 C CA . SER A 1 179 ? 5.716 2.274 6.316 1.00 95.50 179 SER A CA 1
ATOM 1370 C C . SER A 1 179 ? 5.618 2.793 7.753 1.00 95.50 179 SER A C 1
ATOM 1372 O O . SER A 1 179 ? 5.060 2.117 8.616 1.00 95.50 179 SER A O 1
ATOM 1374 N N . GLU A 1 180 ? 6.088 4.015 8.012 1.00 95.50 180 GLU A N 1
ATOM 1375 C CA . GLU A 1 180 ? 6.009 4.649 9.337 1.00 95.50 180 GLU A CA 1
ATOM 1376 C C . GLU A 1 180 ? 4.552 4.862 9.786 1.00 95.50 180 GLU A C 1
ATOM 1378 O O . GLU A 1 180 ? 4.180 4.579 10.931 1.00 95.50 180 GLU A O 1
ATOM 1383 N N . SER A 1 181 ? 3.694 5.292 8.857 1.00 95.75 181 SER A N 1
ATOM 1384 C CA . SER A 1 181 ? 2.257 5.446 9.107 1.00 95.75 181 SER A CA 1
ATOM 1385 C C . SER A 1 181 ? 1.600 4.106 9.449 1.00 95.75 181 SER A C 1
ATOM 1387 O O . SER A 1 181 ? 0.814 4.017 10.389 1.00 95.75 181 SER A O 1
ATOM 1389 N N . THR A 1 182 ? 1.954 3.045 8.726 1.00 96.38 182 THR A N 1
ATOM 1390 C CA . THR A 1 182 ? 1.411 1.693 8.918 1.00 96.38 182 THR A CA 1
ATOM 1391 C C . THR A 1 182 ? 1.869 1.100 10.250 1.00 96.38 182 THR A C 1
ATOM 1393 O O . THR A 1 182 ? 1.072 0.493 10.962 1.00 96.38 182 THR A O 1
ATOM 1396 N N . GLN A 1 183 ? 3.115 1.357 10.654 1.00 93.88 183 GLN A N 1
ATOM 1397 C CA . GLN A 1 183 ? 3.622 0.967 11.968 1.00 93.88 183 GLN A CA 1
ATOM 1398 C C . GLN A 1 183 ? 2.919 1.715 13.111 1.00 93.88 183 GLN A C 1
ATOM 1400 O O . GLN A 1 183 ? 2.611 1.119 14.143 1.00 93.88 183 GLN A O 1
ATOM 1405 N N . SER A 1 184 ? 2.596 2.994 12.907 1.00 96.38 184 SER A N 1
ATOM 1406 C CA . SER A 1 184 ? 1.795 3.772 13.860 1.00 96.38 184 SER A CA 1
ATOM 1407 C C . SER A 1 184 ? 0.370 3.226 13.988 1.00 96.38 184 SER A C 1
ATOM 1409 O O . SER A 1 184 ? -0.153 3.122 15.096 1.00 96.38 184 SER A O 1
ATOM 1411 N N . VAL A 1 185 ? -0.250 2.828 12.870 1.00 96.75 185 VAL A N 1
ATOM 1412 C CA . VAL A 1 185 ? -1.561 2.161 12.879 1.00 96.75 185 VAL A CA 1
ATOM 1413 C C . VAL A 1 185 ? -1.477 0.829 13.619 1.00 96.75 185 VAL A C 1
ATOM 1415 O O . VAL A 1 185 ? -2.311 0.583 14.480 1.00 96.75 185 VAL A O 1
ATOM 1418 N N . ALA A 1 186 ? -0.456 0.006 13.367 1.00 93.81 186 ALA A N 1
ATOM 1419 C CA . ALA A 1 186 ? -0.275 -1.265 14.068 1.00 93.81 186 ALA A CA 1
ATOM 1420 C C . ALA A 1 186 ? -0.193 -1.081 15.595 1.00 93.81 186 ALA A C 1
ATOM 1422 O O . ALA A 1 186 ? -0.896 -1.771 16.330 1.00 93.81 186 ALA A O 1
ATOM 1423 N N . ALA A 1 187 ? 0.575 -0.094 16.071 1.00 94.62 187 ALA A N 1
ATOM 1424 C CA . ALA A 1 187 ? 0.635 0.240 17.495 1.00 94.62 187 ALA A CA 1
ATOM 1425 C C . ALA A 1 187 ? -0.730 0.696 18.048 1.00 94.62 187 ALA A C 1
ATOM 1427 O O . ALA A 1 187 ? -1.141 0.276 19.129 1.00 94.62 187 ALA A O 1
ATOM 1428 N N . ALA A 1 188 ? -1.477 1.508 17.292 1.00 96.25 188 ALA A N 1
ATOM 1429 C CA . ALA A 1 188 ? -2.833 1.903 17.673 1.00 96.25 188 ALA A CA 1
ATOM 1430 C C . ALA A 1 188 ? -3.799 0.703 17.737 1.00 96.25 188 ALA A C 1
ATOM 1432 O O . ALA A 1 188 ? -4.687 0.679 18.588 1.00 96.25 188 ALA A O 1
ATOM 1433 N N . MET A 1 189 ? -3.617 -0.306 16.880 1.00 95.50 189 MET A N 1
ATOM 1434 C CA . MET A 1 189 ? -4.411 -1.538 16.906 1.00 95.50 189 MET A CA 1
ATOM 1435 C C . MET A 1 189 ? -4.099 -2.418 18.123 1.00 95.50 189 MET A C 1
ATOM 1437 O O . MET A 1 189 ? -5.015 -3.028 18.678 1.00 95.50 189 MET A O 1
ATOM 1441 N N . GLU A 1 190 ? -2.843 -2.466 18.576 1.00 93.31 190 GLU A N 1
ATOM 1442 C CA . GLU A 1 190 ? -2.471 -3.147 19.826 1.00 93.31 190 GLU A CA 1
ATOM 1443 C C . GLU A 1 190 ? -3.148 -2.488 21.039 1.00 93.31 190 GLU A C 1
ATOM 1445 O O . GLU A 1 190 ? -3.792 -3.173 21.839 1.00 93.31 190 GLU A O 1
ATOM 1450 N N . GLU A 1 191 ? -3.102 -1.156 21.127 1.00 96.69 191 GLU A N 1
ATOM 1451 C CA . GLU A 1 191 ? -3.799 -0.381 22.166 1.00 96.69 191 GLU A CA 1
ATOM 1452 C C . GLU A 1 191 ? -5.327 -0.552 22.094 1.00 96.69 191 GLU A C 1
ATOM 1454 O O . GLU A 1 191 ? -6.002 -0.704 23.119 1.00 96.69 191 GLU A O 1
ATOM 1459 N N . MET A 1 192 ? -5.895 -0.592 20.883 1.00 96.50 192 MET A N 1
ATOM 1460 C CA . MET A 1 192 ? -7.325 -0.842 20.693 1.00 96.50 192 MET A CA 1
ATOM 1461 C C . MET A 1 192 ? -7.716 -2.237 21.180 1.00 96.50 192 MET A C 1
ATOM 1463 O O . MET A 1 192 ? -8.718 -2.383 21.875 1.00 96.50 192 MET A O 1
ATOM 1467 N N . THR A 1 193 ? -6.898 -3.249 20.888 1.00 95.88 193 THR A N 1
ATOM 1468 C CA . THR A 1 193 ? -7.114 -4.624 21.357 1.00 95.88 193 THR A CA 1
ATOM 1469 C C . THR A 1 193 ? -7.104 -4.694 22.884 1.00 95.88 193 THR A C 1
ATOM 1471 O O . THR A 1 193 ? -7.989 -5.312 23.483 1.00 95.88 193 THR A O 1
ATOM 1474 N N . ALA A 1 194 ? -6.148 -4.019 23.531 1.00 96.31 194 ALA A N 1
ATOM 1475 C CA . ALA A 1 194 ? -6.087 -3.932 24.988 1.00 96.31 194 ALA A CA 1
ATOM 1476 C C . ALA A 1 194 ? -7.339 -3.252 25.569 1.00 96.31 194 ALA A C 1
ATOM 1478 O O . ALA A 1 194 ? -7.966 -3.785 26.486 1.00 96.31 194 ALA A O 1
ATOM 1479 N N . THR A 1 195 ? -7.753 -2.129 24.977 1.00 97.38 195 THR A N 1
ATOM 1480 C CA . THR A 1 195 ? -8.934 -1.363 25.402 1.00 97.38 195 THR A CA 1
ATOM 1481 C C . THR A 1 195 ? -10.222 -2.176 25.255 1.00 97.38 195 THR A C 1
ATOM 1483 O O . THR A 1 195 ? -11.031 -2.235 26.179 1.00 97.38 195 THR A O 1
ATOM 1486 N N . VAL A 1 196 ? -10.415 -2.854 24.120 1.00 96.94 196 VAL A N 1
ATOM 1487 C CA . VAL A 1 196 ? -11.587 -3.710 23.873 1.00 96.94 196 VAL A CA 1
ATOM 1488 C C . VAL A 1 196 ? -11.626 -4.872 24.870 1.00 96.94 196 VAL A C 1
ATOM 1490 O O . VAL A 1 196 ? -12.683 -5.163 25.432 1.00 96.94 196 VAL A O 1
ATOM 1493 N N . SER A 1 197 ? -10.476 -5.486 25.175 1.00 95.69 197 SER A N 1
ATOM 1494 C CA . SER A 1 197 ? -10.385 -6.531 26.201 1.00 95.69 197 SER A CA 1
ATOM 1495 C C . SER A 1 197 ? -10.736 -6.013 27.601 1.00 95.69 197 SER A C 1
ATOM 1497 O O . SER A 1 197 ? -11.375 -6.726 28.377 1.00 95.69 197 SER A O 1
ATOM 1499 N N . GLU A 1 198 ? -10.327 -4.794 27.954 1.00 97.44 198 GLU A N 1
ATOM 1500 C CA . GLU A 1 198 ? -10.673 -4.180 29.238 1.00 97.44 198 GLU A CA 1
ATOM 1501 C C . GLU A 1 198 ? -12.177 -3.878 29.328 1.00 97.44 198 GLU A C 1
ATOM 1503 O O . GLU A 1 198 ? -12.820 -4.192 30.335 1.00 97.44 198 GLU A O 1
ATOM 1508 N N . ILE A 1 199 ? -12.772 -3.342 28.257 1.00 96.81 199 ILE A N 1
ATOM 1509 C CA . ILE A 1 199 ? -14.219 -3.101 28.179 1.00 96.81 199 ILE A CA 1
ATOM 1510 C C . ILE A 1 199 ? -14.981 -4.424 28.315 1.00 96.81 199 ILE A C 1
ATOM 1512 O O . ILE A 1 199 ? -15.952 -4.478 29.072 1.00 96.81 199 ILE A O 1
ATOM 1516 N N . ALA A 1 200 ? -14.522 -5.500 27.668 1.00 95.81 200 ALA A N 1
ATOM 1517 C CA . ALA A 1 200 ? -15.121 -6.829 27.786 1.00 95.81 200 ALA A CA 1
ATOM 1518 C C . ALA A 1 200 ? -15.149 -7.311 29.247 1.00 95.81 200 ALA A C 1
ATOM 1520 O O . ALA A 1 200 ? -16.194 -7.722 29.759 1.00 95.81 200 ALA A O 1
ATOM 1521 N N . GLN A 1 201 ? -14.016 -7.204 29.951 1.00 96.75 201 GLN A N 1
ATOM 1522 C CA . GLN A 1 201 ? -13.910 -7.587 31.362 1.00 96.75 201 GLN A CA 1
ATOM 1523 C C . GLN A 1 201 ? -14.810 -6.732 32.261 1.00 96.75 201 GLN A C 1
ATOM 1525 O O . GLN A 1 201 ? -15.531 -7.269 33.106 1.00 96.75 201 GLN A O 1
ATOM 1530 N N . ASN A 1 202 ? -14.812 -5.413 32.063 1.00 96.12 202 ASN A N 1
ATOM 1531 C CA . ASN A 1 202 ? -15.647 -4.492 32.833 1.00 96.12 202 ASN A CA 1
ATOM 1532 C C . ASN A 1 202 ? -17.141 -4.741 32.597 1.00 96.12 202 ASN A C 1
ATOM 1534 O O . ASN A 1 202 ? -17.927 -4.718 33.545 1.00 96.12 202 ASN A O 1
ATOM 1538 N N . THR A 1 203 ? -17.525 -5.057 31.363 1.00 96.38 203 THR A N 1
ATOM 1539 C CA . THR A 1 203 ? -18.902 -5.401 30.986 1.00 96.38 203 THR A CA 1
ATOM 1540 C C . THR A 1 203 ? -19.343 -6.712 31.631 1.00 96.38 203 THR A C 1
ATOM 1542 O O . THR A 1 203 ? -20.417 -6.780 32.233 1.00 96.38 203 THR A O 1
ATOM 1545 N N . SER A 1 204 ? -18.484 -7.737 31.602 1.00 94.31 204 SER A N 1
ATOM 1546 C CA . SER A 1 204 ? -18.743 -9.008 32.288 1.00 94.31 204 SER A CA 1
ATOM 1547 C C . SER A 1 204 ? -18.925 -8.806 33.794 1.00 94.31 204 SER A C 1
ATOM 1549 O O . SER A 1 204 ? -19.846 -9.362 34.391 1.00 94.31 204 SER A O 1
ATOM 1551 N N . LYS A 1 205 ? -18.078 -7.977 34.414 1.00 95.75 205 LYS A N 1
ATOM 1552 C CA . LYS A 1 205 ? -18.171 -7.655 35.841 1.00 95.75 205 LYS A CA 1
ATOM 1553 C C . LYS A 1 205 ? -19.441 -6.870 36.173 1.00 95.75 205 LYS A C 1
ATOM 1555 O O . LYS A 1 205 ? -20.066 -7.133 37.197 1.00 95.75 205 LYS A O 1
ATOM 1560 N N . ALA A 1 206 ? -19.848 -5.930 35.320 1.00 93.88 206 ALA A N 1
ATOM 1561 C CA . ALA A 1 206 ? -21.100 -5.195 35.486 1.00 93.88 206 ALA A CA 1
ATOM 1562 C C . ALA A 1 206 ? -22.316 -6.135 35.438 1.00 93.88 206 ALA A C 1
ATOM 1564 O O . ALA A 1 206 ? -23.199 -6.029 36.288 1.00 93.88 206 ALA A O 1
ATOM 1565 N N . SER A 1 207 ? -22.322 -7.098 34.510 1.00 94.12 207 SER A N 1
ATOM 1566 C CA . SER A 1 207 ? -23.363 -8.131 34.421 1.00 94.12 207 SER A CA 1
ATOM 1567 C C . SER A 1 207 ? -23.415 -9.013 35.677 1.00 94.12 207 SER A C 1
ATOM 1569 O O . SER A 1 207 ? -24.489 -9.254 36.228 1.00 94.12 207 SER A O 1
ATOM 1571 N N . GLU A 1 208 ? -22.261 -9.431 36.207 1.00 95.00 208 GLU A N 1
ATOM 1572 C CA . GLU A 1 208 ? -22.187 -10.189 37.465 1.00 95.00 208 GLU A CA 1
ATOM 1573 C C . GLU A 1 208 ? -22.761 -9.397 38.653 1.00 95.00 208 GLU A C 1
ATOM 1575 O O . GLU A 1 208 ? -23.564 -9.924 39.428 1.00 95.00 208 GLU A O 1
ATOM 1580 N N . VAL A 1 209 ? -22.402 -8.114 38.774 1.00 95.81 209 VAL A N 1
ATOM 1581 C CA . VAL A 1 209 ? -22.911 -7.231 39.834 1.00 95.81 209 VAL A CA 1
ATOM 1582 C C . VAL A 1 209 ? -24.419 -7.010 39.700 1.00 95.81 209 VAL A C 1
ATOM 1584 O O . VAL A 1 209 ? -25.120 -7.052 40.711 1.00 95.81 209 VAL A O 1
ATOM 1587 N N . ALA A 1 210 ? -24.933 -6.823 38.481 1.00 95.25 210 ALA A N 1
ATOM 1588 C CA . ALA A 1 210 ? -26.367 -6.692 38.231 1.00 95.25 210 ALA A CA 1
ATOM 1589 C C . ALA A 1 210 ? -27.128 -7.963 38.641 1.00 95.25 210 ALA A C 1
ATOM 1591 O O . ALA A 1 210 ? -28.117 -7.877 39.365 1.00 95.25 210 ALA A O 1
ATOM 1592 N N . ASN A 1 211 ? -26.622 -9.147 38.285 1.00 93.56 211 ASN A N 1
ATOM 1593 C CA . ASN A 1 211 ? -27.221 -10.424 38.689 1.00 93.56 211 ASN A CA 1
ATOM 1594 C C . ASN A 1 211 ? -27.225 -10.611 40.216 1.00 93.56 211 ASN A C 1
ATOM 1596 O O . ASN A 1 211 ? -28.211 -11.075 40.793 1.00 93.56 211 ASN A O 1
ATOM 1600 N N . LEU A 1 212 ? -26.142 -10.221 40.895 1.00 96.00 212 LEU A N 1
ATOM 1601 C CA . LEU A 1 212 ? -26.084 -10.253 42.356 1.00 96.00 212 LEU A CA 1
ATOM 1602 C C . LEU A 1 212 ? -27.093 -9.279 42.985 1.00 96.00 212 LEU A C 1
ATOM 1604 O O . LEU A 1 212 ? -27.744 -9.625 43.974 1.00 96.00 212 LEU A O 1
ATOM 1608 N N . ALA A 1 213 ? -27.227 -8.074 42.426 1.00 95.81 213 ALA A N 1
ATOM 1609 C CA . ALA A 1 213 ? -28.187 -7.077 42.886 1.00 95.81 213 ALA A CA 1
ATOM 1610 C C . ALA A 1 213 ? -29.635 -7.557 42.702 1.00 95.81 213 ALA A C 1
ATOM 1612 O O . ALA A 1 213 ? -30.428 -7.425 43.634 1.00 95.81 213 ALA A O 1
ATOM 1613 N N . ASP A 1 214 ? -29.961 -8.176 41.563 1.00 94.94 214 ASP A N 1
ATOM 1614 C CA . ASP A 1 214 ? -31.281 -8.763 41.291 1.00 94.94 214 ASP A CA 1
ATOM 1615 C C . ASP A 1 214 ? -31.634 -9.833 42.334 1.00 94.94 214 ASP A C 1
ATOM 1617 O O . ASP A 1 214 ? -32.706 -9.797 42.945 1.00 94.94 214 ASP A O 1
ATOM 1621 N N . GLN A 1 215 ? -30.692 -10.734 42.637 1.00 95.31 215 GLN A N 1
ATOM 1622 C CA . GLN A 1 215 ? -30.890 -11.745 43.675 1.00 95.31 215 GLN A CA 1
ATOM 1623 C C . GLN A 1 215 ? -31.140 -11.109 45.052 1.00 95.31 215 GLN A C 1
ATOM 1625 O O . GLN A 1 215 ? -32.033 -11.538 45.783 1.00 95.31 215 GLN A O 1
ATOM 1630 N N . LYS A 1 216 ? -30.391 -10.058 45.412 1.00 96.31 216 LYS A N 1
ATOM 1631 C CA . LYS A 1 216 ? -30.572 -9.353 46.692 1.00 96.31 216 LYS A CA 1
ATOM 1632 C C . LYS A 1 216 ? -31.882 -8.577 46.771 1.00 96.31 216 LYS A C 1
ATOM 1634 O O . LYS A 1 216 ? -32.491 -8.538 47.844 1.00 96.31 216 LYS A O 1
ATOM 1639 N N . ALA A 1 217 ? -32.338 -7.997 45.667 1.00 95.19 217 ALA A N 1
ATOM 1640 C CA . ALA A 1 217 ? -33.635 -7.340 45.595 1.00 95.19 217 ALA A CA 1
ATOM 1641 C C . ALA A 1 217 ? -34.774 -8.357 45.789 1.00 95.19 217 ALA A C 1
ATOM 1643 O O . ALA A 1 217 ? -35.657 -8.131 46.617 1.00 95.19 217 ALA A O 1
ATOM 1644 N N . LYS A 1 218 ? -34.694 -9.529 45.141 1.00 92.06 218 LYS A N 1
ATOM 1645 C CA . LYS A 1 218 ? -35.646 -10.641 45.327 1.00 92.06 218 LYS A CA 1
ATOM 1646 C C . LYS A 1 218 ? -35.678 -11.160 46.765 1.00 92.06 218 LYS A C 1
ATOM 1648 O O . LYS A 1 218 ? -36.759 -11.327 47.331 1.00 92.06 218 LYS A O 1
ATOM 1653 N N . ASP A 1 219 ? -34.514 -11.360 47.387 1.00 95.44 219 ASP A N 1
ATOM 1654 C CA . ASP A 1 219 ? -34.423 -11.754 48.800 1.00 95.44 219 ASP A CA 1
ATOM 1655 C C . ASP A 1 219 ? -35.094 -10.704 49.711 1.00 95.44 219 ASP A C 1
ATOM 1657 O O . ASP A 1 219 ? -35.837 -11.043 50.635 1.00 95.44 219 ASP A O 1
ATOM 1661 N N . THR A 1 220 ? -34.881 -9.416 49.424 1.00 95.50 220 THR A N 1
ATOM 1662 C CA . THR A 1 220 ? -35.482 -8.301 50.174 1.00 95.50 220 THR A CA 1
ATOM 1663 C C . THR A 1 220 ? -37.002 -8.267 50.007 1.00 95.50 220 THR A C 1
ATOM 1665 O O . THR A 1 220 ? -37.723 -8.096 50.990 1.00 95.50 220 THR A O 1
ATOM 1668 N N . GLN A 1 221 ? -37.510 -8.515 48.798 1.00 93.50 221 GLN A N 1
ATOM 1669 C CA . GLN A 1 221 ? -38.946 -8.599 48.527 1.00 93.50 221 GLN A CA 1
ATOM 1670 C C . GLN A 1 221 ? -39.615 -9.718 49.345 1.00 93.50 221 GLN A C 1
ATOM 1672 O O . GLN A 1 221 ? -40.712 -9.531 49.877 1.00 93.50 221 GLN A O 1
ATOM 1677 N N . LEU A 1 222 ? -38.942 -10.864 49.525 1.00 94.12 222 LEU A N 1
ATOM 1678 C CA . LEU A 1 222 ? -39.427 -11.949 50.389 1.00 94.12 222 LEU A CA 1
ATOM 1679 C C . LEU A 1 222 ? -39.497 -11.533 51.865 1.00 94.12 222 LEU A C 1
ATOM 1681 O O . LEU A 1 222 ? -40.468 -11.867 52.547 1.00 94.12 222 LEU A O 1
ATOM 1685 N N . ILE A 1 223 ? -38.501 -10.789 52.355 1.00 94.88 223 ILE A N 1
ATOM 1686 C CA . ILE A 1 223 ? -38.486 -10.268 53.732 1.00 94.88 223 ILE A CA 1
ATOM 1687 C C . ILE A 1 223 ? -39.642 -9.284 53.945 1.00 94.88 223 ILE A C 1
ATOM 1689 O O . ILE A 1 223 ? -40.380 -9.414 54.924 1.00 94.88 223 ILE A O 1
ATOM 1693 N N . ILE A 1 224 ? -39.841 -8.342 53.017 1.00 95.12 224 ILE A N 1
ATOM 1694 C CA . ILE A 1 224 ? -40.927 -7.352 53.076 1.00 95.12 224 ILE A CA 1
ATOM 1695 C C . ILE A 1 224 ? -42.292 -8.049 53.068 1.00 95.12 224 ILE A C 1
ATOM 1697 O O . ILE A 1 224 ? -43.142 -7.744 53.904 1.00 95.12 224 ILE A O 1
ATOM 1701 N N . LYS A 1 225 ? -42.477 -9.063 52.216 1.00 93.12 225 LYS A N 1
ATOM 1702 C CA . LYS A 1 225 ? -43.696 -9.883 52.191 1.00 93.12 225 LYS A CA 1
ATOM 1703 C C . LYS A 1 225 ? -43.930 -10.635 53.507 1.00 93.12 225 LYS A C 1
ATOM 1705 O O . LYS A 1 225 ? -45.063 -10.748 53.972 1.00 93.12 225 LYS A O 1
ATOM 1710 N N . GLY A 1 226 ? -42.871 -11.138 54.140 1.00 94.12 226 GLY A N 1
ATOM 1711 C CA . GLY A 1 226 ? -42.956 -11.737 55.475 1.00 94.12 226 GLY A CA 1
ATOM 1712 C C . GLY A 1 226 ? -43.375 -10.728 56.554 1.00 94.12 226 GLY A C 1
ATOM 1713 O O . GLY A 1 226 ? -44.181 -11.053 57.433 1.00 94.12 226 GLY A O 1
ATOM 1714 N N . LEU A 1 227 ? -42.872 -9.493 56.471 1.00 94.62 227 LEU A N 1
ATOM 1715 C CA . LEU A 1 227 ? -43.241 -8.401 57.373 1.00 94.62 227 LEU A CA 1
ATOM 1716 C C . LEU A 1 227 ? -44.693 -7.948 57.164 1.00 94.62 227 LEU A C 1
ATOM 1718 O O . LEU A 1 227 ? -45.389 -7.696 58.147 1.00 94.62 227 LEU A O 1
ATOM 1722 N N . GLU A 1 228 ? -45.169 -7.913 55.918 1.00 94.00 228 GLU A N 1
ATOM 1723 C CA . GLU A 1 228 ? -46.572 -7.654 55.573 1.00 94.00 228 GLU A CA 1
ATOM 1724 C C . GLU A 1 228 ? -47.498 -8.664 56.262 1.00 94.00 228 GLU A C 1
ATOM 1726 O O . GLU A 1 228 ? -48.386 -8.286 57.028 1.00 94.00 228 GLU A O 1
ATOM 1731 N N . GLN A 1 229 ? -47.223 -9.960 56.076 1.00 94.00 229 GLN A N 1
ATOM 1732 C CA . GLN A 1 229 ? -47.998 -11.047 56.682 1.00 94.00 229 GLN A CA 1
ATOM 1733 C C . GLN A 1 229 ? -47.974 -11.002 58.213 1.00 94.00 229 GLN A C 1
ATOM 1735 O O . GLN A 1 229 ? -48.980 -11.280 58.868 1.00 94.00 229 GLN A O 1
ATOM 1740 N N . THR A 1 230 ? -46.822 -10.674 58.802 1.00 94.56 230 THR A N 1
ATOM 1741 C CA . THR A 1 230 ? -46.674 -10.586 60.261 1.00 94.56 230 THR A CA 1
ATOM 1742 C C . THR A 1 230 ? -47.452 -9.396 60.813 1.00 94.56 230 THR A C 1
ATOM 1744 O O . THR A 1 230 ? -48.205 -9.552 61.771 1.00 94.56 230 THR A O 1
ATOM 1747 N N . SER A 1 231 ? -47.349 -8.231 60.171 1.00 94.44 231 SER A N 1
ATOM 1748 C CA . SER A 1 231 ? -48.098 -7.028 60.544 1.00 94.44 231 SER A CA 1
ATOM 1749 C C . SER A 1 231 ? -49.608 -7.224 60.410 1.00 94.44 231 SER A C 1
ATOM 1751 O O . SER A 1 231 ? -50.364 -6.753 61.255 1.00 94.44 231 SER A O 1
ATOM 1753 N N . GLN A 1 232 ? -50.066 -7.960 59.394 1.00 92.50 232 GLN A N 1
ATOM 1754 C CA . GLN A 1 232 ? -51.481 -8.300 59.230 1.00 92.50 232 GLN A CA 1
ATOM 1755 C C . GLN A 1 232 ? -51.998 -9.169 60.388 1.00 92.50 232 GLN A C 1
ATOM 1757 O O . GLN A 1 232 ? -53.027 -8.850 60.980 1.00 92.50 232 GLN A O 1
ATOM 1762 N N . LYS A 1 233 ? -51.234 -10.193 60.797 1.00 94.25 233 LYS A N 1
ATOM 1763 C CA . LYS A 1 233 ? -51.562 -11.023 61.971 1.00 94.25 233 LYS A CA 1
ATOM 1764 C C . LYS A 1 233 ? -51.595 -10.219 63.272 1.00 94.25 233 LYS A C 1
ATOM 1766 O O . LYS A 1 233 ? -52.459 -10.463 64.110 1.00 94.25 233 LYS A O 1
ATOM 1771 N N . ILE A 1 234 ? -50.676 -9.267 63.456 1.00 93.38 234 ILE A N 1
ATOM 1772 C CA . ILE A 1 234 ? -50.688 -8.382 64.633 1.00 93.38 234 ILE A CA 1
ATOM 1773 C C . ILE A 1 234 ? -51.951 -7.511 64.624 1.00 93.38 234 ILE A C 1
ATOM 1775 O O . ILE A 1 234 ? -52.585 -7.373 65.667 1.00 93.38 234 ILE A O 1
ATOM 1779 N N . GLY A 1 235 ? -52.357 -6.981 63.465 1.00 93.69 235 GLY A N 1
ATOM 1780 C CA . GLY A 1 235 ? -53.614 -6.238 63.318 1.00 93.69 235 GLY A CA 1
ATOM 1781 C C . GLY A 1 235 ? -54.846 -7.074 63.689 1.00 93.69 235 GLY A C 1
ATOM 1782 O O . GLY A 1 235 ? -55.682 -6.634 64.476 1.00 93.69 235 GLY A O 1
ATOM 1783 N N . GLU A 1 236 ? -54.923 -8.322 63.216 1.00 93.31 236 GLU A N 1
ATOM 1784 C CA . GLU A 1 236 ? -55.990 -9.265 63.593 1.00 93.31 236 GLU A CA 1
ATOM 1785 C C . GLU A 1 236 ? -56.018 -9.539 65.109 1.00 93.31 236 GLU A C 1
ATOM 1787 O O . GLU A 1 236 ? -57.083 -9.523 65.732 1.00 93.31 236 GLU A O 1
ATOM 1792 N N . MET A 1 237 ? -54.848 -9.739 65.730 1.00 93.31 237 MET A N 1
ATOM 1793 C CA . MET A 1 237 ? -54.732 -9.913 67.183 1.00 93.31 237 MET A CA 1
ATOM 1794 C C . MET A 1 237 ? -55.134 -8.648 67.951 1.00 93.31 237 MET A C 1
ATOM 1796 O O . MET A 1 237 ? -55.816 -8.749 68.969 1.00 93.31 237 MET A O 1
ATOM 1800 N N . SER A 1 238 ? -54.752 -7.467 67.461 1.00 94.00 238 SER A N 1
ATOM 1801 C CA . SER A 1 238 ? -55.127 -6.169 68.030 1.00 94.00 238 SER A CA 1
ATOM 1802 C C . SER A 1 238 ? -56.650 -6.009 68.052 1.00 94.00 238 SER A C 1
ATOM 1804 O O . SER A 1 238 ? -57.233 -5.754 69.106 1.00 94.00 238 SER A O 1
ATOM 1806 N N . HIS A 1 239 ? -57.327 -6.298 66.934 1.00 91.50 239 HIS A N 1
ATOM 1807 C CA . HIS A 1 239 ? -58.791 -6.296 66.856 1.00 91.50 239 HIS A CA 1
ATOM 1808 C C . HIS A 1 239 ? -59.454 -7.278 67.832 1.00 91.50 239 HIS A C 1
ATOM 1810 O O . HIS A 1 239 ? -60.463 -6.945 68.465 1.00 91.50 239 HIS A O 1
ATOM 1816 N N . LEU A 1 240 ? -58.891 -8.479 67.991 1.00 94.62 240 LEU A N 1
ATOM 1817 C CA . LEU A 1 240 ? -59.388 -9.453 68.963 1.00 94.62 240 LEU A CA 1
ATOM 1818 C C . LEU A 1 240 ? -59.248 -8.933 70.402 1.00 94.62 240 LEU A C 1
ATOM 1820 O O . LEU A 1 240 ? -60.202 -9.019 71.175 1.00 94.62 240 LEU A O 1
ATOM 1824 N N . ILE A 1 241 ? -58.094 -8.360 70.762 1.00 93.06 241 ILE A N 1
ATOM 1825 C CA . ILE A 1 241 ? -57.865 -7.800 72.103 1.00 93.06 241 ILE A CA 1
ATOM 1826 C C . ILE A 1 241 ? -58.801 -6.611 72.351 1.00 93.06 241 ILE A C 1
ATOM 1828 O O . ILE A 1 241 ? -59.389 -6.539 73.428 1.00 93.06 241 ILE A O 1
ATOM 1832 N N . ALA A 1 242 ? -59.007 -5.726 71.367 1.00 91.62 242 ALA A N 1
ATOM 1833 C CA . ALA A 1 242 ? -59.973 -4.626 71.468 1.00 91.62 242 ALA A CA 1
ATOM 1834 C C . ALA A 1 242 ? -61.376 -5.153 71.804 1.00 91.62 242 ALA A C 1
ATOM 1836 O O . ALA A 1 242 ? -62.015 -4.665 72.737 1.00 91.62 242 ALA A O 1
ATOM 1837 N N . SER A 1 243 ? -61.806 -6.207 71.104 1.00 93.50 243 SER A N 1
ATOM 1838 C CA . SER A 1 243 ? -63.106 -6.857 71.309 1.00 93.50 243 SER A CA 1
ATOM 1839 C C . SER A 1 243 ? -63.234 -7.468 72.712 1.00 93.50 243 SER A C 1
ATOM 1841 O O . SER A 1 243 ? -64.257 -7.302 73.376 1.00 93.50 243 SER A O 1
ATOM 1843 N N . ILE A 1 244 ? -62.185 -8.143 73.201 1.00 93.50 244 ILE A N 1
ATOM 1844 C CA . ILE A 1 244 ? -62.136 -8.696 74.567 1.00 93.50 244 ILE A CA 1
ATOM 1845 C C . ILE A 1 244 ? -62.188 -7.569 75.604 1.00 93.50 244 ILE A C 1
ATOM 1847 O O . ILE A 1 244 ? -62.890 -7.682 76.609 1.00 93.50 244 ILE A O 1
ATOM 1851 N N . SER A 1 245 ? -61.469 -6.474 75.365 1.00 94.06 245 SER A N 1
ATOM 1852 C CA . SER A 1 245 ? -61.428 -5.307 76.245 1.00 94.06 245 SER A CA 1
ATOM 1853 C C . SER A 1 245 ? -62.796 -4.638 76.362 1.00 94.06 245 SER A C 1
ATOM 1855 O O . SER A 1 245 ? -63.247 -4.330 77.464 1.00 94.06 245 SER A O 1
ATOM 1857 N N . GLU A 1 246 ? -63.499 -4.476 75.240 1.00 92.56 246 GLU A N 1
ATOM 1858 C CA . GLU A 1 246 ? -64.858 -3.937 75.203 1.00 92.56 246 GLU A CA 1
ATOM 1859 C C . GLU A 1 246 ? -65.851 -4.850 75.935 1.00 92.56 246 GLU A C 1
ATOM 1861 O O . GLU A 1 246 ? -66.609 -4.381 76.790 1.00 92.56 246 GLU A O 1
ATOM 1866 N N . GLN A 1 247 ? -65.794 -6.164 75.689 1.00 94.50 247 GLN A N 1
ATOM 1867 C CA . GLN A 1 247 ? -66.599 -7.144 76.424 1.00 94.50 247 GLN A CA 1
ATOM 1868 C C . GLN A 1 247 ? -66.307 -7.115 77.929 1.00 94.50 247 GLN A C 1
ATOM 1870 O O . GLN A 1 247 ? -67.234 -7.159 78.737 1.00 94.50 247 GLN A O 1
ATOM 1875 N N . THR A 1 248 ? -65.035 -6.997 78.317 1.00 94.44 248 THR A N 1
ATOM 1876 C CA . THR A 1 248 ? -64.611 -6.921 79.724 1.00 94.44 248 THR A CA 1
ATOM 1877 C C . THR A 1 248 ? -65.120 -5.641 80.382 1.00 94.44 248 THR A C 1
ATOM 1879 O O . THR A 1 248 ? -65.630 -5.690 81.499 1.00 94.44 248 THR A O 1
ATOM 1882 N N . ASN A 1 249 ? -65.066 -4.507 79.681 1.00 91.94 249 ASN A N 1
ATOM 1883 C CA . ASN A 1 249 ? -65.627 -3.239 80.144 1.00 91.94 249 ASN A CA 1
ATOM 1884 C C . ASN A 1 249 ? -67.153 -3.328 80.337 1.00 91.94 249 ASN A C 1
ATOM 1886 O O . ASN A 1 249 ? -67.671 -2.845 81.343 1.00 91.94 249 ASN A O 1
ATOM 1890 N N . LEU A 1 250 ? -67.874 -3.993 79.425 1.00 93.56 250 LEU A N 1
ATOM 1891 C CA . LEU A 1 250 ? -69.316 -4.239 79.557 1.00 93.56 250 LEU A CA 1
ATOM 1892 C C . LEU A 1 250 ? -69.646 -5.179 80.728 1.00 93.56 250 LEU A C 1
ATOM 1894 O O . LEU A 1 250 ? -70.573 -4.909 81.492 1.00 93.56 250 LEU A O 1
ATOM 1898 N N . LEU A 1 251 ? -68.875 -6.254 80.910 1.00 93.62 251 LEU A N 1
ATOM 1899 C CA . LEU A 1 251 ? -68.998 -7.170 82.050 1.00 93.62 251 LEU A CA 1
ATOM 1900 C C . LEU A 1 251 ? -68.753 -6.448 83.380 1.00 93.62 251 LEU A C 1
ATOM 1902 O O . LEU A 1 251 ? -69.541 -6.591 84.314 1.00 93.62 251 LEU A O 1
ATOM 1906 N N . ALA A 1 252 ? -67.696 -5.639 83.449 1.00 93.31 252 ALA A N 1
ATOM 1907 C CA . ALA A 1 252 ? -67.351 -4.844 84.620 1.00 93.31 252 ALA A CA 1
ATOM 1908 C C . ALA A 1 252 ? -68.421 -3.787 84.923 1.00 93.31 252 ALA A C 1
ATOM 1910 O O . ALA A 1 252 ? -68.811 -3.622 86.074 1.00 93.31 252 ALA A O 1
ATOM 1911 N N . LEU A 1 253 ? -68.973 -3.135 83.895 1.00 90.81 253 LEU A N 1
ATOM 1912 C CA . LEU A 1 253 ? -70.092 -2.205 84.041 1.00 90.81 253 LEU A CA 1
ATOM 1913 C C . LEU A 1 253 ? -71.332 -2.894 84.629 1.00 90.81 253 LEU A C 1
ATOM 1915 O O . LEU A 1 253 ? -71.924 -2.374 85.574 1.00 90.81 253 LEU A O 1
ATOM 1919 N N . ASN A 1 254 ? -71.694 -4.071 84.111 1.00 91.00 254 ASN A N 1
ATOM 1920 C CA . ASN A 1 254 ? -72.798 -4.872 84.644 1.00 91.00 254 ASN A CA 1
ATOM 1921 C C . ASN A 1 254 ? -72.546 -5.273 86.107 1.00 91.00 254 ASN A C 1
ATOM 1923 O O . ASN A 1 254 ? -73.452 -5.184 86.935 1.00 91.00 254 ASN A O 1
ATOM 1927 N N . ALA A 1 255 ? -71.309 -5.646 86.451 1.00 91.75 255 ALA A N 1
ATOM 1928 C CA . ALA A 1 255 ? -70.918 -5.958 87.824 1.00 91.75 255 ALA A CA 1
ATOM 1929 C C . ALA A 1 255 ? -70.991 -4.732 88.752 1.00 91.75 255 ALA A C 1
ATOM 1931 O O . ALA A 1 255 ? -71.477 -4.856 89.873 1.00 91.75 255 ALA A O 1
ATOM 1932 N N . THR A 1 256 ? -70.584 -3.540 88.295 1.00 89.44 256 THR A N 1
ATOM 1933 C CA . THR A 1 256 ? -70.735 -2.286 89.053 1.00 89.44 256 THR A CA 1
ATOM 1934 C C . THR A 1 256 ? -72.210 -1.966 89.312 1.00 89.44 256 THR A C 1
ATOM 1936 O O . THR A 1 256 ? -72.558 -1.556 90.420 1.00 89.44 256 THR A O 1
ATOM 1939 N N . ILE A 1 257 ? -73.088 -2.178 88.321 1.00 87.69 257 ILE A N 1
ATOM 1940 C CA . ILE A 1 257 ? -74.541 -1.982 88.464 1.00 87.69 257 ILE A CA 1
ATOM 1941 C C . ILE A 1 257 ? -75.109 -2.929 89.528 1.00 87.69 257 ILE A C 1
ATOM 1943 O O . ILE A 1 257 ? -75.820 -2.484 90.431 1.00 87.69 257 ILE A O 1
ATOM 1947 N N . GLU A 1 258 ? -74.767 -4.217 89.471 1.00 90.56 258 GLU A N 1
ATOM 1948 C CA . GLU A 1 258 ? -75.292 -5.205 90.420 1.00 90.56 258 GLU A CA 1
ATOM 1949 C C . GLU A 1 258 ? -74.700 -5.023 91.831 1.00 90.56 258 GLU A C 1
ATOM 1951 O O . GLU A 1 258 ? -75.406 -5.160 92.831 1.00 90.56 258 GLU A O 1
ATOM 1956 N N . ALA A 1 259 ? -73.435 -4.601 91.933 1.00 88.19 259 ALA A N 1
ATOM 1957 C CA . ALA A 1 259 ? -72.808 -4.236 93.201 1.00 88.19 259 ALA A CA 1
ATOM 1958 C C . ALA A 1 259 ? -73.475 -3.010 93.848 1.00 88.19 259 ALA A C 1
ATOM 1960 O O . ALA A 1 259 ? -73.691 -3.000 95.060 1.00 88.19 259 ALA A O 1
ATOM 1961 N N . ALA A 1 260 ? -73.867 -2.004 93.055 1.00 85.12 260 ALA A N 1
ATOM 1962 C CA . ALA A 1 260 ? -74.652 -0.867 93.539 1.00 85.12 260 ALA A CA 1
ATOM 1963 C C . ALA A 1 260 ? -76.051 -1.299 94.017 1.00 85.12 260 ALA A C 1
ATOM 1965 O O . ALA A 1 260 ? -76.562 -0.779 95.011 1.00 85.12 260 ALA A O 1
ATOM 1966 N N . ARG A 1 261 ? -76.649 -2.294 93.352 1.00 87.44 261 ARG A N 1
ATOM 1967 C CA . ARG A 1 261 ? -77.955 -2.870 93.704 1.00 87.44 261 ARG A CA 1
ATOM 1968 C C . ARG A 1 261 ? -77.943 -3.621 95.041 1.00 87.44 261 ARG A C 1
ATOM 1970 O O . ARG A 1 261 ? -78.946 -3.611 95.749 1.00 87.44 261 ARG A O 1
ATOM 1977 N N . ALA A 1 262 ? -76.810 -4.223 95.405 1.00 86.50 262 ALA A N 1
ATOM 1978 C CA . ALA A 1 262 ? -76.603 -4.917 96.679 1.00 86.50 262 ALA A CA 1
ATOM 1979 C C . ALA A 1 262 ? -76.362 -3.977 97.888 1.00 86.50 262 ALA A C 1
ATOM 1981 O O . ALA A 1 262 ? -76.254 -4.449 99.023 1.00 86.50 262 ALA A O 1
ATOM 1982 N N . GLY A 1 263 ? -76.287 -2.654 97.682 1.00 82.38 263 GLY A N 1
ATOM 1983 C CA . GLY A 1 263 ? -76.154 -1.664 98.758 1.00 82.38 263 GLY A CA 1
ATOM 1984 C C . GLY A 1 263 ? -74.837 -1.774 99.542 1.00 82.38 263 GLY A C 1
ATOM 1985 O O . GLY A 1 263 ? -73.767 -1.942 98.961 1.00 82.38 263 GLY A O 1
ATOM 1986 N N . GLU A 1 264 ? -74.890 -1.678 100.878 1.00 79.50 264 GLU A N 1
ATOM 1987 C CA . GLU A 1 264 ? -73.695 -1.744 101.750 1.00 79.50 264 GLU A CA 1
ATOM 1988 C C . GLU A 1 264 ? -72.913 -3.064 101.607 1.00 79.50 264 GLU A C 1
ATOM 1990 O O . GLU A 1 264 ? -71.685 -3.056 101.676 1.00 79.50 264 GLU A O 1
ATOM 1995 N N . ALA A 1 265 ? -73.593 -4.185 101.334 1.00 78.44 265 ALA A N 1
ATOM 1996 C CA . ALA A 1 265 ? -72.953 -5.493 101.164 1.00 78.44 265 ALA A CA 1
ATOM 1997 C C . ALA A 1 265 ? -72.122 -5.601 99.866 1.00 78.44 265 ALA A C 1
ATOM 1999 O O . ALA A 1 265 ? -71.232 -6.444 99.773 1.00 78.44 265 ALA A O 1
ATOM 2000 N N . GLY A 1 266 ? -72.390 -4.742 98.873 1.00 85.56 266 GLY A N 1
ATOM 2001 C CA . GLY A 1 266 ? -71.738 -4.747 97.560 1.00 85.56 266 GLY A CA 1
ATOM 2002 C C . GLY A 1 266 ? -70.534 -3.810 97.421 1.00 85.56 266 GLY A C 1
ATOM 2003 O O . GLY A 1 266 ? -69.864 -3.854 96.391 1.00 85.56 266 GLY A O 1
ATOM 2004 N N . LYS A 1 267 ? -70.211 -2.980 98.426 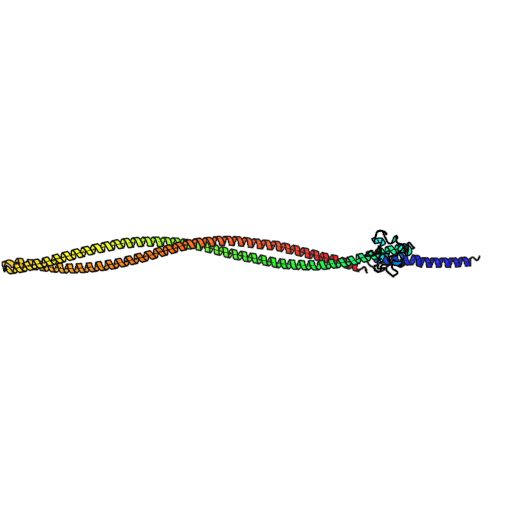1.00 82.31 267 LYS A N 1
ATOM 2005 C CA . LYS A 1 267 ? -69.162 -1.940 98.320 1.00 82.31 267 LYS A CA 1
ATOM 2006 C C . LYS A 1 267 ? -67.793 -2.472 97.884 1.00 82.31 267 LYS A C 1
ATOM 2008 O O . LYS A 1 267 ? -67.161 -1.869 97.024 1.00 82.31 267 LYS A O 1
ATOM 2013 N N . GLY A 1 268 ? -67.345 -3.601 98.440 1.00 86.62 268 GLY A N 1
ATOM 2014 C CA . GLY A 1 268 ? -66.069 -4.219 98.053 1.00 86.62 268 GLY A CA 1
ATOM 2015 C C . GLY A 1 268 ? -66.066 -4.713 96.602 1.00 86.62 268 GLY A C 1
ATOM 2016 O O . GLY A 1 268 ? -65.098 -4.500 95.878 1.00 86.62 268 GLY A O 1
ATOM 2017 N N . PHE A 1 269 ? -67.184 -5.290 96.149 1.00 89.25 269 PHE A N 1
ATOM 2018 C CA . PHE A 1 269 ? -67.377 -5.711 94.758 1.00 89.25 269 PHE A CA 1
ATOM 2019 C C . PHE A 1 269 ? -67.430 -4.521 93.794 1.00 89.25 269 PHE A C 1
ATOM 2021 O O . PHE A 1 269 ? -66.857 -4.597 92.712 1.00 89.25 269 PHE A O 1
ATOM 2028 N N . ALA A 1 270 ? -68.059 -3.412 94.192 1.00 88.50 270 ALA A N 1
ATOM 2029 C CA . ALA A 1 270 ? -68.140 -2.200 93.379 1.00 88.50 270 ALA A CA 1
ATOM 2030 C C . ALA A 1 270 ? -66.757 -1.579 93.118 1.00 88.50 270 ALA A C 1
ATOM 2032 O O . ALA A 1 270 ? -66.504 -1.100 92.014 1.00 88.50 270 ALA A O 1
ATOM 2033 N N . VAL A 1 271 ? -65.851 -1.613 94.106 1.00 90.81 271 VAL A N 1
ATOM 2034 C CA . VAL A 1 271 ? -64.464 -1.139 93.942 1.00 90.81 271 VAL A CA 1
ATOM 2035 C C . VAL A 1 271 ? -63.713 -2.002 92.928 1.00 90.81 271 VAL A C 1
ATOM 2037 O O . VAL A 1 271 ? -63.132 -1.461 91.993 1.00 90.81 271 VAL A O 1
ATOM 2040 N N . VAL A 1 272 ? -63.784 -3.332 93.055 1.00 93.31 272 VAL A N 1
ATOM 2041 C CA . VAL A 1 272 ? -63.125 -4.252 92.111 1.00 93.31 272 VAL A CA 1
ATOM 2042 C C . VAL A 1 272 ? -63.709 -4.117 90.703 1.00 93.31 272 VAL A C 1
ATOM 2044 O O . VAL A 1 272 ? -62.957 -4.051 89.738 1.00 93.31 272 VAL A O 1
ATOM 2047 N N . ALA A 1 273 ? -65.035 -4.031 90.567 1.00 92.38 273 ALA A N 1
ATOM 2048 C CA . ALA A 1 273 ? -65.687 -3.869 89.269 1.00 92.38 273 ALA A CA 1
ATOM 2049 C C . ALA A 1 273 ? -65.284 -2.554 88.578 1.00 92.38 273 ALA A C 1
ATOM 2051 O O . ALA A 1 273 ? -65.011 -2.554 87.381 1.00 92.38 273 ALA A O 1
ATOM 2052 N N . ASN A 1 274 ? -65.165 -1.451 89.325 1.00 90.88 274 ASN A N 1
ATOM 2053 C CA . ASN A 1 274 ? -64.663 -0.187 88.781 1.00 90.88 274 ASN A CA 1
ATOM 2054 C C . ASN A 1 274 ? -63.183 -0.257 88.383 1.00 90.88 274 ASN A C 1
ATOM 2056 O O . ASN A 1 274 ? -62.832 0.273 87.333 1.00 90.88 274 ASN A O 1
ATOM 2060 N N . GLU A 1 275 ? -62.337 -0.937 89.160 1.00 93.81 275 GLU A N 1
ATOM 2061 C CA . GLU A 1 275 ? -60.923 -1.125 88.811 1.00 93.81 275 GLU A CA 1
ATOM 2062 C C . GLU A 1 275 ? -60.771 -1.952 87.525 1.00 93.81 275 GLU A C 1
ATOM 2064 O O . GLU A 1 275 ? -60.038 -1.567 86.617 1.00 93.81 275 GLU A O 1
ATOM 2069 N N . VAL A 1 276 ? -61.533 -3.048 87.391 1.00 94.81 276 VAL A N 1
ATOM 2070 C CA . VAL A 1 276 ? -61.561 -3.873 86.168 1.00 94.81 276 VAL A CA 1
ATOM 2071 C C . VAL A 1 276 ? -62.070 -3.066 84.974 1.00 94.81 276 VAL A C 1
ATOM 2073 O O . VAL A 1 276 ? -61.530 -3.188 83.875 1.00 94.81 276 VAL A O 1
ATOM 2076 N N . LYS A 1 277 ? -63.088 -2.222 85.178 1.00 91.62 277 LYS A N 1
ATOM 2077 C CA . LYS A 1 277 ? -63.622 -1.333 84.142 1.00 91.62 277 LYS A CA 1
ATOM 2078 C C . LYS A 1 277 ? -62.561 -0.344 83.649 1.00 91.62 277 LYS A C 1
ATOM 2080 O O . LYS A 1 277 ? -62.403 -0.180 82.441 1.00 91.62 277 LYS A O 1
ATOM 2085 N N . GLU A 1 278 ? -61.821 0.287 84.559 1.00 92.94 278 GLU A N 1
ATOM 2086 C CA . GLU A 1 278 ? -60.764 1.234 84.192 1.00 92.94 278 GLU A CA 1
ATOM 2087 C C . GLU A 1 278 ? -59.590 0.525 83.498 1.00 92.94 278 GLU A C 1
ATOM 2089 O O . GLU A 1 278 ? -59.123 1.000 82.463 1.00 92.94 278 GLU A O 1
ATOM 2094 N N . LEU A 1 279 ? -59.189 -0.664 83.970 1.00 94.25 279 LEU A N 1
ATOM 2095 C CA . LEU A 1 279 ? -58.186 -1.506 83.300 1.00 94.25 279 LEU A CA 1
ATOM 2096 C C . LEU A 1 279 ? -58.608 -1.879 81.872 1.00 94.25 279 LEU A C 1
ATOM 2098 O O . LEU A 1 279 ? -57.800 -1.817 80.943 1.00 94.25 279 LEU A O 1
ATOM 2102 N N . ALA A 1 280 ? -59.874 -2.255 81.680 1.00 93.06 280 ALA A N 1
ATOM 2103 C CA . ALA A 1 280 ? -60.425 -2.588 80.370 1.00 93.06 280 ALA A CA 1
ATOM 2104 C C . ALA A 1 280 ? -60.483 -1.360 79.444 1.00 93.06 280 ALA A C 1
ATOM 2106 O O . ALA A 1 280 ? -60.245 -1.469 78.241 1.00 93.06 280 ALA A O 1
ATOM 2107 N N . LYS A 1 281 ? -60.733 -0.164 79.981 1.00 92.12 281 LYS A N 1
ATOM 2108 C CA . LYS A 1 281 ? -60.658 1.075 79.200 1.00 92.12 281 LYS A CA 1
ATOM 2109 C C . LYS A 1 281 ? -59.216 1.405 78.795 1.00 92.12 281 LYS A C 1
ATOM 2111 O O . LYS A 1 281 ? -58.961 1.628 77.614 1.00 92.12 281 LYS A O 1
ATOM 2116 N N . GLN A 1 282 ? -58.269 1.358 79.735 1.00 93.56 282 GLN A N 1
ATOM 2117 C CA . GLN A 1 282 ? -56.841 1.568 79.458 1.00 93.56 282 GLN A CA 1
ATOM 2118 C C . GLN A 1 282 ? -56.294 0.559 78.441 1.00 93.56 282 GLN A C 1
ATOM 2120 O O . GLN A 1 282 ? -55.497 0.911 77.567 1.00 93.56 282 GLN A O 1
ATOM 2125 N N . THR A 1 283 ? -56.743 -0.695 78.526 1.00 93.94 283 THR A N 1
ATOM 2126 C CA . THR A 1 283 ? -56.384 -1.742 77.564 1.00 93.94 283 THR A CA 1
ATOM 2127 C C . THR A 1 283 ? -56.898 -1.385 76.168 1.00 93.94 283 THR A C 1
ATOM 2129 O O . THR A 1 283 ? -56.112 -1.389 75.225 1.00 93.94 283 THR A O 1
ATOM 2132 N N . GLY A 1 284 ? -58.160 -0.965 76.027 1.00 92.06 284 GLY A N 1
ATOM 2133 C CA . GLY A 1 284 ? -58.721 -0.522 74.743 1.00 92.06 284 GLY A CA 1
ATOM 2134 C C . GLY A 1 284 ? -57.999 0.692 74.136 1.00 92.06 284 GLY A C 1
ATOM 2135 O O . GLY A 1 284 ? -57.717 0.719 72.935 1.00 92.06 284 GLY A O 1
ATOM 2136 N N . GLU A 1 285 ? -57.624 1.671 74.964 1.00 92.50 285 GLU A N 1
ATOM 2137 C CA . GLU A 1 285 ? -56.821 2.826 74.530 1.00 92.50 285 GLU A CA 1
ATOM 2138 C C . GLU A 1 285 ? -55.423 2.404 74.046 1.00 92.50 285 GLU A C 1
ATOM 2140 O O . GLU A 1 285 ? -54.918 2.921 73.047 1.00 92.50 285 GLU A O 1
ATOM 2145 N N . SER A 1 286 ? -54.800 1.438 74.726 1.00 94.31 286 SER A N 1
ATOM 2146 C CA . SER A 1 286 ? -53.482 0.912 74.358 1.00 94.31 286 SER A CA 1
ATOM 2147 C C . SER A 1 286 ? -53.537 0.114 73.055 1.00 94.31 286 SER A C 1
ATOM 2149 O O . SER A 1 286 ? -52.670 0.266 72.198 1.00 94.31 286 SER A O 1
ATOM 2151 N N . VAL A 1 287 ? -54.592 -0.677 72.866 1.00 93.81 287 VAL A N 1
ATOM 2152 C CA . VAL A 1 287 ? -54.838 -1.438 71.635 1.00 93.81 287 VAL A CA 1
ATOM 2153 C C . VAL A 1 287 ? -55.079 -0.509 70.444 1.00 93.81 287 VAL A C 1
ATOM 2155 O O . VAL A 1 287 ? -54.518 -0.740 69.380 1.00 93.81 287 VAL A O 1
ATOM 2158 N N . THR A 1 288 ? -55.811 0.596 70.627 1.00 91.81 288 THR A N 1
ATOM 2159 C CA . THR A 1 288 ? -55.978 1.621 69.576 1.00 91.81 288 THR A CA 1
ATOM 2160 C C . THR A 1 288 ? -54.632 2.196 69.117 1.00 91.81 288 THR A C 1
ATOM 2162 O O . THR A 1 288 ? -54.413 2.385 67.923 1.00 91.81 288 THR A O 1
ATOM 2165 N N . LYS A 1 289 ? -53.696 2.442 70.046 1.00 93.56 289 LYS A N 1
ATOM 2166 C CA . LYS A 1 289 ? -52.339 2.901 69.697 1.00 93.56 289 LYS A CA 1
ATOM 2167 C C . LYS A 1 289 ? -51.542 1.833 68.947 1.00 93.56 289 LYS A C 1
ATOM 2169 O O . LYS A 1 289 ? -50.832 2.168 68.005 1.00 93.56 289 LYS A O 1
ATOM 2174 N N . ILE A 1 290 ? -51.659 0.564 69.349 1.00 94.00 290 ILE A N 1
ATOM 2175 C CA . ILE A 1 290 ? -51.025 -0.559 68.641 1.00 94.00 290 ILE A CA 1
ATOM 2176 C C . ILE A 1 290 ? -51.574 -0.659 67.215 1.00 94.00 290 ILE A C 1
ATOM 2178 O O . ILE A 1 290 ? -50.792 -0.810 66.283 1.00 94.00 290 ILE A O 1
ATOM 2182 N N . ASP A 1 291 ? -52.888 -0.526 67.030 1.00 92.25 291 ASP A N 1
ATOM 2183 C CA . ASP A 1 291 ? -53.513 -0.559 65.705 1.00 92.25 291 ASP A CA 1
ATOM 2184 C C . ASP A 1 291 ? -52.982 0.555 64.790 1.00 92.25 291 ASP A C 1
ATOM 2186 O O . ASP A 1 291 ? -52.574 0.282 63.663 1.00 92.25 291 ASP A O 1
ATOM 2190 N N . GLN A 1 292 ? -52.872 1.787 65.301 1.00 94.31 292 GLN A N 1
ATOM 2191 C CA . GLN A 1 292 ? -52.260 2.899 64.563 1.00 94.31 292 GLN A CA 1
ATOM 2192 C C . GLN A 1 292 ? -50.815 2.590 64.142 1.00 94.31 292 GLN A C 1
ATOM 2194 O O . GLN A 1 292 ? -50.468 2.769 62.976 1.00 94.31 292 GLN A O 1
ATOM 2199 N N . MET A 1 293 ? -49.991 2.057 65.052 1.00 94.12 293 MET A N 1
ATOM 2200 C CA . MET A 1 293 ? -48.615 1.658 64.727 1.00 94.12 293 MET A CA 1
ATOM 2201 C C . MET A 1 293 ? -48.570 0.549 63.667 1.00 94.12 293 MET A C 1
ATOM 2203 O O . MET A 1 293 ? -47.726 0.581 62.776 1.00 94.12 293 MET A O 1
ATOM 2207 N N . VAL A 1 294 ? -49.479 -0.428 63.724 1.00 95.12 294 VAL A N 1
ATOM 2208 C CA . VAL A 1 294 ? -49.563 -1.500 62.719 1.00 95.12 294 VAL A CA 1
ATOM 2209 C C . VAL A 1 294 ? -49.954 -0.942 61.351 1.00 95.12 294 VAL A C 1
ATOM 2211 O O . VAL A 1 294 ? -49.367 -1.347 60.348 1.00 95.12 294 VAL A O 1
ATOM 2214 N N . GLN A 1 295 ? -50.900 -0.003 61.287 1.00 93.88 295 GLN A N 1
ATOM 2215 C CA . GLN A 1 295 ? -51.286 0.651 60.034 1.00 93.88 295 GLN A CA 1
ATOM 2216 C C . GLN A 1 295 ? -50.125 1.447 59.421 1.00 93.88 295 GLN A C 1
ATOM 2218 O O . GLN A 1 295 ? -49.902 1.360 58.211 1.00 93.88 295 GLN A O 1
ATOM 2223 N N . GLU A 1 296 ? -49.355 2.165 60.244 1.00 95.62 296 GLU A N 1
ATOM 2224 C CA . GLU A 1 296 ? -48.137 2.861 59.810 1.00 95.62 296 GLU A CA 1
ATOM 2225 C C . GLU A 1 296 ? -47.089 1.880 59.266 1.00 95.62 296 GLU A C 1
ATOM 2227 O O . GLU A 1 296 ? -46.577 2.083 58.164 1.00 95.62 296 GLU A O 1
ATOM 2232 N N . ILE A 1 297 ? -46.830 0.771 59.971 1.00 94.56 297 ILE A N 1
ATOM 2233 C CA . ILE A 1 297 ? -45.905 -0.278 59.510 1.00 94.56 297 ILE A CA 1
ATOM 2234 C C . ILE A 1 297 ? -46.371 -0.859 58.170 1.00 94.56 297 ILE A C 1
ATOM 2236 O O . ILE A 1 297 ? -45.575 -0.999 57.244 1.00 94.56 297 ILE A O 1
ATOM 2240 N N . GLN A 1 298 ? -47.660 -1.177 58.023 1.00 91.94 298 GLN A N 1
ATOM 2241 C CA . GLN A 1 298 ? -48.204 -1.701 56.768 1.00 91.94 298 GLN A CA 1
ATOM 2242 C C . GLN A 1 298 ? -48.087 -0.695 55.614 1.00 91.94 298 GLN A C 1
ATOM 2244 O O . GLN A 1 298 ? -47.846 -1.096 54.475 1.00 91.94 298 GLN A O 1
ATOM 2249 N N . ALA A 1 299 ? -48.259 0.603 55.880 1.00 95.50 299 ALA A N 1
ATOM 2250 C CA . ALA A 1 299 ? -48.056 1.642 54.875 1.00 95.50 299 ALA A CA 1
ATOM 2251 C C . ALA A 1 299 ? -46.588 1.705 54.422 1.00 95.50 299 ALA A C 1
ATOM 2253 O O . ALA A 1 299 ? -46.333 1.666 53.220 1.00 95.50 299 ALA A O 1
ATOM 2254 N N . GLN A 1 300 ? -45.642 1.690 55.366 1.00 95.25 300 GLN A N 1
ATOM 2255 C CA . GLN A 1 300 ? -44.202 1.664 55.077 1.00 95.25 300 GLN A CA 1
ATOM 2256 C C . GLN A 1 300 ? -43.776 0.397 54.321 1.00 95.25 300 GLN A C 1
ATOM 2258 O O . GLN A 1 300 ? -42.940 0.457 53.425 1.00 95.25 300 GLN A O 1
ATOM 2263 N N . VAL A 1 301 ? -44.374 -0.755 54.635 1.00 95.19 301 VAL A N 1
ATOM 2264 C CA . VAL A 1 301 ? -44.148 -2.023 53.920 1.00 95.19 301 VAL A CA 1
ATOM 2265 C C . VAL A 1 301 ? -44.597 -1.935 52.460 1.00 95.19 301 VAL A C 1
ATOM 2267 O O . VAL A 1 301 ? -43.876 -2.389 51.569 1.00 95.19 301 VAL A O 1
ATOM 2270 N N . ARG A 1 302 ? -45.764 -1.333 52.190 1.00 94.06 302 ARG A N 1
ATOM 2271 C CA . ARG A 1 302 ? -46.250 -1.125 50.816 1.00 94.06 302 ARG A CA 1
ATOM 2272 C C . ARG A 1 302 ? -45.334 -0.189 50.033 1.00 94.06 302 ARG A C 1
ATOM 2274 O O . ARG A 1 302 ? -44.969 -0.514 48.910 1.00 94.06 302 ARG A O 1
ATOM 2281 N N . GLU A 1 303 ? -44.929 0.924 50.637 1.00 95.31 303 GLU A N 1
ATOM 2282 C CA . GLU A 1 303 ? -43.982 1.865 50.028 1.00 95.31 303 GLU A CA 1
ATOM 2283 C C . GLU A 1 303 ? -42.632 1.192 49.733 1.00 95.31 303 GLU A C 1
ATOM 2285 O O . GLU A 1 303 ? -42.118 1.287 48.620 1.00 95.31 303 GLU A O 1
ATOM 2290 N N . GLY A 1 304 ? -42.109 0.414 50.684 1.00 94.69 304 GLY A N 1
ATOM 2291 C CA . GLY A 1 304 ? -40.886 -0.364 50.497 1.00 94.69 304 GLY A CA 1
ATOM 2292 C C . GLY A 1 304 ? -40.997 -1.411 49.385 1.00 94.69 304 GLY A C 1
ATOM 2293 O O . GLY A 1 304 ? -40.032 -1.625 48.658 1.00 94.69 304 GLY A O 1
ATOM 2294 N N . THR A 1 305 ? -42.166 -2.037 49.214 1.00 94.75 305 THR A N 1
ATOM 2295 C CA . THR A 1 305 ? -42.406 -2.999 48.124 1.00 94.75 305 THR A CA 1
ATOM 2296 C C . THR A 1 305 ? -42.292 -2.322 46.761 1.00 94.75 305 THR A C 1
ATOM 2298 O O . THR A 1 305 ? -41.563 -2.817 45.907 1.00 94.75 305 THR A O 1
ATOM 2301 N N . VAL A 1 306 ? -42.949 -1.169 46.586 1.00 95.69 306 VAL A N 1
ATOM 2302 C CA . VAL A 1 306 ? -42.889 -0.390 45.337 1.00 95.69 306 VAL A CA 1
ATOM 2303 C C . VAL A 1 306 ? -41.451 0.030 45.033 1.00 95.69 306 VAL A C 1
ATOM 2305 O O . VAL A 1 306 ? -40.977 -0.177 43.920 1.00 95.69 306 VAL A O 1
ATOM 2308 N N . ALA A 1 307 ? -40.717 0.526 46.033 1.00 95.62 307 ALA A N 1
ATOM 2309 C CA . ALA A 1 307 ? -39.319 0.914 45.857 1.00 95.62 307 ALA A CA 1
ATOM 2310 C C . ALA A 1 307 ? -38.424 -0.266 45.427 1.00 95.62 307 ALA A C 1
ATOM 2312 O O . ALA A 1 307 ? -37.538 -0.104 44.589 1.00 95.62 307 ALA A O 1
ATOM 2313 N N . VAL A 1 308 ? -38.646 -1.470 45.970 1.00 95.56 308 VAL A N 1
ATOM 2314 C CA . VAL A 1 308 ? -37.898 -2.669 45.555 1.00 95.56 308 VAL A CA 1
ATOM 2315 C C . VAL A 1 308 ? -38.263 -3.099 44.133 1.00 95.56 308 VAL A C 1
ATOM 2317 O O . VAL A 1 308 ? -37.369 -3.484 43.383 1.00 95.56 308 VAL A O 1
ATOM 2320 N N . GLU A 1 309 ? -39.533 -3.011 43.733 1.00 93.75 309 GLU A N 1
ATOM 2321 C CA . GLU A 1 309 ? -39.960 -3.310 42.358 1.00 93.75 309 GLU A CA 1
ATOM 2322 C C . GLU A 1 309 ? -39.319 -2.358 41.336 1.00 93.75 309 GLU A C 1
ATOM 2324 O O . GLU A 1 309 ? -38.824 -2.812 40.304 1.00 93.75 309 GLU A O 1
ATOM 2329 N N . GLU A 1 310 ? -39.243 -1.061 41.648 1.00 95.81 310 GLU A N 1
ATOM 2330 C CA . GLU A 1 310 ? -38.537 -0.077 40.818 1.00 95.81 310 GLU A CA 1
ATOM 2331 C C . GLU A 1 310 ? -37.039 -0.398 40.700 1.00 95.81 310 GLU A C 1
ATOM 2333 O O . GLU A 1 310 ? -36.482 -0.374 39.601 1.00 95.81 310 GLU A O 1
ATOM 2338 N N . ILE A 1 311 ? -36.386 -0.774 41.808 1.00 95.62 311 ILE A N 1
ATOM 2339 C CA . ILE A 1 311 ? -34.973 -1.187 41.810 1.00 95.62 311 ILE A CA 1
ATOM 2340 C C . ILE A 1 311 ? -34.753 -2.419 40.919 1.00 95.62 311 ILE A C 1
ATOM 2342 O O . ILE A 1 311 ? -33.779 -2.452 40.167 1.00 95.62 311 ILE A O 1
ATOM 2346 N N . VAL A 1 312 ? -35.644 -3.415 40.965 1.00 95.06 312 VAL A N 1
ATOM 2347 C CA . VAL A 1 312 ? -35.569 -4.600 40.089 1.00 95.06 312 VAL A CA 1
ATOM 2348 C C . VAL A 1 312 ? -35.672 -4.200 38.615 1.00 95.06 312 VAL A C 1
ATOM 2350 O O . VAL A 1 312 ? -34.906 -4.709 37.798 1.00 95.06 312 VAL A O 1
ATOM 2353 N N . GLY A 1 313 ? -36.561 -3.260 38.276 1.00 94.94 313 GLY A N 1
ATOM 2354 C CA . GLY A 1 313 ? -36.665 -2.711 36.921 1.00 94.94 313 GLY A CA 1
ATOM 2355 C C . GLY A 1 313 ? -35.354 -2.081 36.443 1.00 94.94 313 GLY A C 1
ATOM 2356 O O . GLY A 1 313 ? -34.841 -2.451 35.389 1.00 94.94 313 GLY A O 1
ATOM 2357 N N . ILE A 1 314 ? -34.759 -1.212 37.268 1.00 95.88 314 ILE A N 1
ATOM 2358 C CA . ILE A 1 314 ? -33.473 -0.557 36.971 1.00 95.88 314 ILE A CA 1
ATOM 2359 C C . ILE A 1 314 ? -32.350 -1.590 36.790 1.00 95.88 314 ILE A C 1
ATOM 2361 O O . ILE A 1 314 ? -31.535 -1.468 35.878 1.00 95.88 314 ILE A O 1
ATOM 2365 N N . ILE A 1 315 ? -32.293 -2.629 37.629 1.00 96.00 315 ILE A N 1
ATOM 2366 C CA . ILE A 1 315 ? -31.289 -3.699 37.499 1.00 96.00 315 ILE A CA 1
ATOM 2367 C C . ILE A 1 315 ? -31.468 -4.468 36.180 1.00 96.00 315 ILE A C 1
ATOM 2369 O O . ILE A 1 315 ? -30.476 -4.814 35.535 1.00 96.00 315 ILE A O 1
ATOM 2373 N N . GLY A 1 316 ? -32.715 -4.701 35.761 1.00 93.94 316 GLY A N 1
ATOM 2374 C CA . GLY A 1 316 ? -33.035 -5.294 34.463 1.00 93.94 316 GLY A CA 1
ATOM 2375 C C . GLY A 1 316 ? -32.486 -4.471 33.296 1.00 93.94 316 GLY A C 1
ATOM 2376 O O . GLY A 1 316 ? -31.801 -5.022 32.434 1.00 93.94 316 GLY A O 1
ATOM 2377 N N . GLU A 1 317 ? -32.696 -3.153 33.313 1.00 95.88 317 GLU A N 1
ATOM 2378 C CA . GLU A 1 317 ? -32.145 -2.239 32.300 1.00 95.88 317 GLU A CA 1
ATOM 2379 C C . GLU A 1 317 ? -30.608 -2.265 32.276 1.00 95.88 317 GLU A C 1
ATOM 2381 O O . GLU A 1 317 ? -29.999 -2.319 31.207 1.00 95.88 317 GLU A O 1
ATOM 2386 N N . VAL A 1 318 ? -29.955 -2.295 33.444 1.00 94.81 318 VAL A N 1
ATOM 2387 C CA . VAL A 1 318 ? -28.487 -2.403 33.533 1.00 94.81 318 VAL A CA 1
ATOM 2388 C C . VAL A 1 318 ? -27.983 -3.709 32.909 1.00 94.81 318 VAL A C 1
ATOM 2390 O O . VAL A 1 318 ? -26.972 -3.701 32.204 1.00 94.81 318 VAL A O 1
ATOM 2393 N N . SER A 1 319 ? -28.682 -4.825 33.138 1.00 92.88 319 SER A N 1
ATOM 2394 C CA . SER A 1 319 ? -28.342 -6.122 32.542 1.00 92.88 319 SER A CA 1
ATOM 2395 C C . SER A 1 319 ? -28.475 -6.099 31.015 1.00 92.88 319 SER A C 1
ATOM 2397 O O . SER A 1 319 ? -27.581 -6.568 30.310 1.00 92.88 319 SER A O 1
ATOM 2399 N N . GLU A 1 320 ? -29.543 -5.489 30.493 1.00 94.56 320 GLU A N 1
ATOM 2400 C CA . GLU A 1 320 ? -29.755 -5.328 29.052 1.00 94.56 320 GLU A CA 1
ATOM 2401 C C . GLU A 1 320 ? -28.659 -4.469 28.405 1.00 94.56 320 GLU A C 1
ATOM 2403 O O . GLU A 1 320 ? -28.077 -4.862 27.391 1.00 94.56 320 GLU A O 1
ATOM 2408 N N . VAL A 1 321 ? -28.311 -3.334 29.021 1.00 95.75 321 VAL A N 1
ATOM 2409 C CA . VAL A 1 321 ? -27.225 -2.463 28.549 1.00 95.75 321 VAL A CA 1
ATOM 2410 C C . VAL A 1 321 ? -25.890 -3.206 28.531 1.00 95.75 321 VAL A C 1
ATOM 2412 O O . VAL A 1 321 ? -25.169 -3.126 27.537 1.00 95.75 321 VAL A O 1
ATOM 2415 N N . ALA A 1 322 ? -25.565 -3.964 29.582 1.00 94.81 322 ALA A N 1
ATOM 2416 C CA . ALA A 1 322 ? -24.341 -4.764 29.617 1.00 94.81 322 ALA A CA 1
ATOM 2417 C C . ALA A 1 322 ? -24.303 -5.802 28.480 1.00 94.81 322 ALA A C 1
ATOM 2419 O O . ALA A 1 322 ? -23.262 -5.993 27.855 1.00 94.81 322 ALA A O 1
ATOM 2420 N N . ASN A 1 323 ? -25.438 -6.428 28.163 1.00 93.12 323 ASN A N 1
ATOM 2421 C CA . ASN A 1 323 ? -25.533 -7.387 27.062 1.00 93.12 323 ASN A CA 1
ATOM 2422 C C . ASN A 1 323 ? -25.314 -6.718 25.694 1.00 93.12 323 ASN A C 1
ATOM 2424 O O . ASN A 1 323 ? -24.563 -7.225 24.864 1.00 93.12 323 ASN A O 1
ATOM 2428 N N . ASN A 1 324 ? -25.906 -5.541 25.480 1.00 96.19 324 ASN A N 1
ATOM 2429 C CA . ASN A 1 324 ? -25.710 -4.768 24.251 1.00 96.19 324 ASN A CA 1
ATOM 2430 C C . ASN A 1 324 ? -24.251 -4.319 24.079 1.00 96.19 324 ASN A C 1
ATOM 2432 O O . ASN A 1 324 ? -23.716 -4.373 22.972 1.00 96.19 324 ASN A O 1
ATOM 2436 N N . ILE A 1 325 ? -23.585 -3.920 25.170 1.00 96.31 325 ILE A N 1
ATOM 2437 C CA . ILE A 1 325 ? -22.155 -3.589 25.141 1.00 96.31 325 ILE A CA 1
ATOM 2438 C C . ILE A 1 325 ? -21.325 -4.830 24.793 1.00 96.31 325 ILE A C 1
ATOM 2440 O O . ILE A 1 325 ? -20.407 -4.722 23.987 1.00 96.31 325 ILE A O 1
ATOM 2444 N N . ALA A 1 326 ? -21.651 -6.006 25.338 1.00 94.25 326 ALA A N 1
ATOM 2445 C CA . ALA A 1 326 ? -20.931 -7.241 25.027 1.00 94.25 326 ALA A CA 1
ATOM 2446 C C . ALA A 1 326 ? -20.990 -7.588 23.528 1.00 94.25 326 ALA A C 1
ATOM 2448 O O . ALA A 1 326 ? -19.957 -7.884 22.931 1.00 94.25 326 ALA A O 1
ATOM 2449 N N . VAL A 1 327 ? -22.163 -7.459 22.898 1.00 96.00 327 VAL A N 1
ATOM 2450 C CA . VAL A 1 327 ? -22.316 -7.649 21.443 1.00 96.00 327 VAL A CA 1
ATOM 2451 C C . VAL A 1 327 ? -21.473 -6.636 20.658 1.00 96.00 327 VAL A C 1
ATOM 2453 O O . VAL A 1 327 ? -20.763 -7.010 19.727 1.00 96.00 327 VAL A O 1
ATOM 2456 N N . ALA A 1 328 ? -21.494 -5.360 21.055 1.00 96.75 328 ALA A N 1
ATOM 2457 C CA . ALA A 1 328 ? -20.688 -4.324 20.405 1.00 96.75 328 ALA A CA 1
ATOM 2458 C C . ALA A 1 328 ? -19.173 -4.574 20.551 1.00 96.75 328 ALA A C 1
ATOM 2460 O O . ALA A 1 328 ? -18.404 -4.298 19.633 1.00 96.75 328 ALA A O 1
ATOM 2461 N N . VAL A 1 329 ? -18.738 -5.123 21.688 1.00 97.19 329 VAL A N 1
ATOM 2462 C CA . VAL A 1 329 ? -17.344 -5.512 21.947 1.00 97.19 329 VAL A CA 1
ATOM 2463 C C . VAL A 1 329 ? -16.904 -6.666 21.043 1.00 97.19 329 VAL A C 1
ATOM 2465 O O . VAL A 1 329 ? -15.781 -6.644 20.533 1.00 97.19 329 VAL A O 1
ATOM 2468 N N . GLU A 1 330 ? -17.764 -7.658 20.800 1.00 93.88 330 GLU A N 1
ATOM 2469 C CA . GLU A 1 330 ? -17.475 -8.743 19.850 1.00 93.88 330 GLU A CA 1
ATOM 2470 C C . GLU A 1 330 ? -17.288 -8.203 18.422 1.00 93.88 330 GLU A C 1
ATOM 2472 O O . GLU A 1 330 ? -16.310 -8.545 17.751 1.00 93.88 330 GLU A O 1
ATOM 2477 N N . GLU A 1 331 ? -18.161 -7.293 17.981 1.00 96.88 331 GLU A N 1
ATOM 2478 C CA . GLU A 1 331 ? -18.061 -6.642 16.667 1.00 96.88 331 GLU A CA 1
ATOM 2479 C C . GLU A 1 331 ? -16.805 -5.760 16.548 1.00 96.88 331 GLU A C 1
ATOM 2481 O O . GLU A 1 331 ? -16.084 -5.815 15.543 1.00 96.88 331 GLU A O 1
ATOM 2486 N N . GLN A 1 332 ? -16.476 -4.994 17.595 1.00 94.81 332 GLN A N 1
ATOM 2487 C CA . GLN A 1 332 ? -15.236 -4.214 17.653 1.00 94.81 332 GLN A CA 1
ATOM 2488 C C . GLN A 1 332 ? -13.996 -5.105 17.601 1.00 94.81 332 GLN A C 1
ATOM 2490 O O . GLN A 1 332 ? -13.028 -4.753 16.927 1.00 94.81 332 GLN A O 1
ATOM 2495 N N . THR A 1 333 ? -14.018 -6.264 18.260 1.00 95.44 333 THR A N 1
ATOM 2496 C CA . THR A 1 333 ? -12.910 -7.229 18.219 1.00 95.44 333 THR A CA 1
ATOM 2497 C C . THR A 1 333 ? -12.698 -7.750 16.799 1.00 95.44 333 THR A C 1
ATOM 2499 O O . THR A 1 333 ? -11.570 -7.754 16.306 1.00 95.44 333 THR A O 1
ATOM 2502 N N . ALA A 1 334 ? -13.775 -8.138 16.108 1.00 95.88 334 ALA A N 1
ATOM 2503 C CA . ALA A 1 334 ? -13.703 -8.594 14.721 1.00 95.88 334 ALA A CA 1
ATOM 2504 C C . ALA A 1 334 ? -13.148 -7.502 13.789 1.00 95.88 334 ALA A C 1
ATOM 2506 O O . ALA A 1 334 ? -12.217 -7.757 13.026 1.00 95.88 334 ALA A O 1
ATOM 2507 N N . THR A 1 335 ? -13.650 -6.273 13.924 1.00 96.25 335 T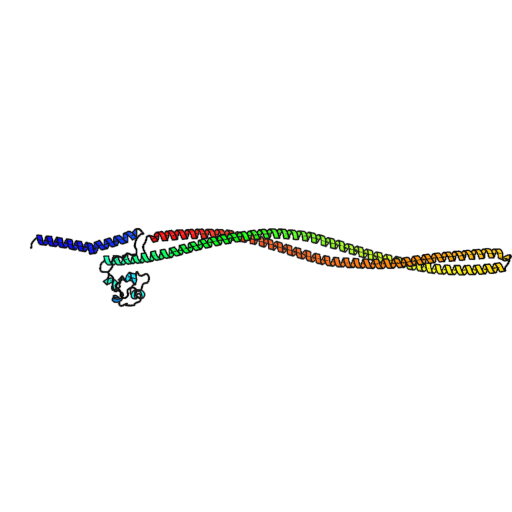HR A N 1
ATOM 2508 C CA . THR A 1 335 ? -13.198 -5.115 13.135 1.00 96.25 335 THR A CA 1
ATOM 2509 C C . THR A 1 335 ? -11.724 -4.793 13.394 1.00 96.25 335 THR A C 1
ATOM 2511 O O . THR A 1 335 ? -10.964 -4.518 12.469 1.00 96.25 335 THR A O 1
ATOM 2514 N N . THR A 1 336 ? -11.292 -4.866 14.655 1.00 94.62 336 THR A N 1
ATOM 2515 C CA . THR A 1 336 ? -9.898 -4.629 15.061 1.00 94.62 336 THR A CA 1
ATOM 2516 C C . THR A 1 336 ? -8.959 -5.655 14.419 1.00 94.62 336 THR A C 1
ATOM 2518 O O . THR A 1 336 ? -7.909 -5.290 13.889 1.00 94.62 336 THR A O 1
ATOM 2521 N N . ASN A 1 337 ? -9.360 -6.928 14.390 1.00 94.69 337 ASN A N 1
ATOM 2522 C CA . ASN A 1 337 ? -8.592 -7.979 13.724 1.00 94.69 337 ASN A CA 1
ATOM 2523 C C . ASN A 1 337 ? -8.518 -7.766 12.205 1.00 94.69 337 ASN A C 1
ATOM 2525 O O . ASN A 1 337 ? -7.437 -7.871 11.633 1.00 94.69 337 ASN A O 1
ATOM 2529 N N . GLU A 1 338 ? -9.629 -7.404 11.559 1.00 96.81 338 GLU A N 1
ATOM 2530 C CA . GLU A 1 338 ? -9.655 -7.138 10.114 1.00 96.81 338 GLU A CA 1
ATOM 2531 C C . GLU A 1 338 ? -8.758 -5.951 9.731 1.00 96.81 338 GLU A C 1
ATOM 2533 O O . GLU A 1 338 ? -8.009 -6.018 8.752 1.00 96.81 338 GLU A O 1
ATOM 2538 N N . ILE A 1 339 ? -8.784 -4.874 10.522 1.00 95.69 339 ILE A N 1
ATOM 2539 C CA . ILE A 1 339 ? -7.888 -3.732 10.316 1.00 95.69 339 ILE A CA 1
ATOM 2540 C C . ILE A 1 339 ? -6.431 -4.177 10.475 1.00 95.69 339 ILE A C 1
ATOM 2542 O O . ILE A 1 339 ? -5.624 -3.861 9.608 1.00 95.69 339 ILE A O 1
ATOM 2546 N N . SER A 1 340 ? -6.101 -4.953 11.512 1.00 95.50 340 SER A N 1
ATOM 2547 C CA . SER A 1 340 ? -4.744 -5.474 11.729 1.00 95.50 340 SER A CA 1
ATOM 2548 C C . SER A 1 340 ? -4.243 -6.319 10.548 1.00 95.50 340 SER A C 1
ATOM 2550 O O . SER A 1 340 ? -3.137 -6.102 10.047 1.00 95.50 340 SER A O 1
ATOM 2552 N N . GLU A 1 341 ? -5.074 -7.225 10.024 1.00 95.50 341 GLU A N 1
ATOM 2553 C CA . GLU A 1 341 ? -4.746 -8.020 8.833 1.00 95.50 341 GLU A CA 1
ATOM 2554 C C . GLU A 1 341 ? -4.531 -7.146 7.588 1.00 95.50 341 GLU A C 1
ATOM 2556 O O . GLU A 1 341 ? -3.588 -7.364 6.822 1.00 95.50 341 GLU A O 1
ATOM 2561 N N . ASN A 1 342 ? -5.378 -6.138 7.371 1.00 96.25 342 ASN A N 1
ATOM 2562 C CA . ASN A 1 342 ? -5.219 -5.215 6.249 1.00 96.25 342 ASN A CA 1
ATOM 2563 C C . ASN A 1 342 ? -3.971 -4.338 6.399 1.00 96.25 342 ASN A C 1
ATOM 2565 O O . ASN A 1 342 ? -3.259 -4.130 5.420 1.00 96.25 342 ASN A O 1
ATOM 2569 N N . THR A 1 343 ? -3.650 -3.887 7.611 1.00 96.62 343 THR A N 1
ATOM 2570 C CA . THR A 1 343 ? -2.403 -3.177 7.917 1.00 96.62 343 THR A CA 1
ATOM 2571 C C . THR A 1 343 ? -1.185 -4.034 7.560 1.00 96.62 343 THR A C 1
ATOM 2573 O O . THR A 1 343 ? -0.263 -3.532 6.926 1.00 96.62 343 THR A O 1
ATOM 2576 N N . GLN A 1 344 ? -1.192 -5.338 7.863 1.00 93.38 344 GLN A N 1
ATOM 2577 C CA . GLN A 1 344 ? -0.104 -6.245 7.469 1.00 93.38 344 GLN A CA 1
ATOM 2578 C C . GLN A 1 344 ? 0.029 -6.401 5.948 1.00 93.38 344 GLN A C 1
ATOM 2580 O O . GLN A 1 344 ? 1.149 -6.419 5.437 1.00 93.38 344 GLN A O 1
ATOM 2585 N N . LYS A 1 345 ? -1.089 -6.480 5.214 1.00 96.00 345 LYS A N 1
ATOM 2586 C CA . LYS A 1 345 ? -1.064 -6.515 3.740 1.00 96.00 345 LYS A CA 1
ATOM 2587 C C . LYS A 1 345 ? -0.454 -5.240 3.166 1.00 96.00 345 LYS A C 1
ATOM 2589 O O . LYS A 1 345 ? 0.432 -5.331 2.323 1.00 96.00 345 LYS A O 1
ATOM 2594 N N . VAL A 1 346 ? -0.867 -4.075 3.672 1.00 96.25 346 VAL A N 1
ATOM 2595 C CA . VAL A 1 346 ? -0.313 -2.777 3.259 1.00 96.25 346 VAL A CA 1
ATOM 2596 C C . VAL A 1 346 ? 1.191 -2.717 3.521 1.00 96.25 346 VAL A C 1
ATOM 2598 O O . VAL A 1 346 ? 1.931 -2.267 2.655 1.00 96.25 346 VAL A O 1
ATOM 2601 N N . THR A 1 347 ? 1.678 -3.227 4.657 1.00 94.62 347 THR A N 1
ATOM 2602 C CA . THR A 1 347 ? 3.126 -3.326 4.915 1.00 94.62 347 THR A CA 1
ATOM 2603 C C . THR A 1 347 ? 3.849 -4.139 3.836 1.00 94.62 347 THR A C 1
ATOM 2605 O O . THR A 1 347 ? 4.914 -3.730 3.377 1.00 94.62 347 THR A O 1
ATOM 2608 N N . GLY A 1 348 ? 3.272 -5.265 3.404 1.00 93.44 348 GLY A N 1
ATOM 2609 C CA . GLY A 1 348 ? 3.820 -6.069 2.308 1.00 93.44 348 GLY A CA 1
ATOM 2610 C C . GLY A 1 348 ? 3.867 -5.302 0.984 1.00 93.44 348 GLY A C 1
ATOM 2611 O O . GLY A 1 348 ? 4.911 -5.250 0.339 1.00 93.44 348 GLY A O 1
ATOM 2612 N N . GLU A 1 349 ? 2.773 -4.630 0.619 1.00 96.44 349 GLU A N 1
ATOM 2613 C CA . GLU A 1 349 ? 2.700 -3.806 -0.598 1.00 96.44 349 GLU A CA 1
ATOM 2614 C C . GLU A 1 349 ? 3.709 -2.646 -0.578 1.00 96.44 349 GLU A C 1
ATOM 2616 O O . GLU A 1 349 ? 4.335 -2.336 -1.592 1.00 96.44 349 GLU A O 1
ATOM 2621 N N . VAL A 1 350 ? 3.922 -2.018 0.581 1.00 96.12 350 VAL A N 1
ATOM 2622 C CA . VAL A 1 350 ? 4.923 -0.956 0.761 1.00 96.12 350 VAL A CA 1
ATOM 2623 C C . VAL A 1 350 ? 6.339 -1.478 0.529 1.00 96.12 350 VAL A C 1
ATOM 2625 O O . VAL A 1 350 ? 7.153 -0.787 -0.089 1.00 96.12 350 VAL A O 1
ATOM 2628 N N . GLN A 1 351 ? 6.636 -2.697 0.980 1.00 93.81 351 GLN A N 1
ATOM 2629 C CA . GLN A 1 351 ? 7.930 -3.322 0.730 1.00 93.81 351 GLN A CA 1
ATOM 2630 C C . GLN A 1 351 ? 8.136 -3.606 -0.766 1.00 93.81 351 GLN A C 1
ATOM 2632 O O . GLN A 1 351 ? 9.185 -3.261 -1.310 1.00 93.81 351 GLN A O 1
ATOM 2637 N N . GLU A 1 352 ? 7.119 -4.125 -1.458 1.00 96.00 352 GLU A N 1
ATOM 2638 C CA . GLU A 1 352 ? 7.165 -4.312 -2.915 1.00 96.00 352 GLU A CA 1
ATOM 2639 C C . GLU A 1 352 ? 7.369 -2.981 -3.661 1.00 96.00 352 GLU A C 1
ATOM 2641 O O . GLU A 1 352 ? 8.125 -2.913 -4.632 1.00 96.00 352 GLU A O 1
ATOM 2646 N N . MET A 1 353 ? 6.750 -1.889 -3.195 1.00 95.50 353 MET A N 1
ATOM 2647 C CA . MET A 1 353 ? 6.966 -0.551 -3.759 1.00 95.50 353 MET A CA 1
ATOM 2648 C C . MET A 1 353 ? 8.405 -0.057 -3.576 1.00 95.50 353 MET A C 1
ATOM 2650 O O . MET A 1 353 ? 8.958 0.556 -4.494 1.00 95.50 353 MET A O 1
ATOM 2654 N N . ALA A 1 354 ? 9.014 -0.309 -2.416 1.00 93.25 354 ALA A N 1
ATOM 2655 C CA . ALA A 1 354 ? 10.405 0.053 -2.159 1.00 93.25 354 ALA A CA 1
ATOM 2656 C C . ALA A 1 354 ? 11.361 -0.719 -3.086 1.00 93.25 354 ALA A C 1
ATOM 2658 O O . ALA A 1 354 ? 12.217 -0.107 -3.734 1.00 93.25 354 ALA A O 1
ATOM 2659 N N . GLU A 1 355 ? 11.150 -2.031 -3.230 1.00 94.75 355 GLU A N 1
ATOM 2660 C CA . GLU A 1 355 ? 11.907 -2.895 -4.145 1.00 94.75 355 GLU A CA 1
ATOM 2661 C C . GLU A 1 355 ? 11.739 -2.458 -5.610 1.00 94.75 355 GLU A C 1
ATOM 2663 O O . GLU A 1 355 ? 12.715 -2.372 -6.360 1.00 94.75 355 GLU A O 1
ATOM 2668 N N . ALA A 1 356 ? 10.519 -2.099 -6.021 1.00 95.06 356 ALA A N 1
ATOM 2669 C CA . ALA A 1 356 ? 10.257 -1.565 -7.355 1.00 95.06 356 ALA A CA 1
ATOM 2670 C C . ALA A 1 356 ? 10.982 -0.230 -7.595 1.00 95.06 356 ALA A C 1
ATOM 2672 O O . ALA A 1 356 ? 11.541 -0.015 -8.673 1.00 95.06 356 ALA A O 1
ATOM 2673 N N . GLY A 1 357 ? 11.015 0.657 -6.596 1.00 95.12 357 GLY A N 1
ATOM 2674 C CA . GLY A 1 357 ? 11.779 1.904 -6.652 1.00 95.12 357 GLY A CA 1
ATOM 2675 C C . GLY A 1 357 ? 13.277 1.660 -6.853 1.00 95.12 357 GLY A C 1
ATOM 2676 O O . GLY A 1 357 ? 13.898 2.292 -7.709 1.00 95.12 357 GLY A O 1
ATOM 2677 N N . GLU A 1 358 ? 13.853 0.699 -6.127 1.00 94.75 358 GLU A N 1
ATOM 2678 C CA . GLU A 1 358 ? 15.260 0.311 -6.284 1.00 94.75 358 GLU A CA 1
ATOM 2679 C C . GLU A 1 358 ? 15.543 -0.307 -7.662 1.00 94.75 358 GLU A C 1
ATOM 2681 O O . GLU A 1 358 ? 16.495 0.087 -8.339 1.00 94.75 358 GLU A O 1
ATOM 2686 N N . ALA A 1 359 ? 14.674 -1.200 -8.142 1.00 96.25 359 ALA A N 1
ATOM 2687 C CA . ALA A 1 359 ? 14.798 -1.789 -9.472 1.00 96.25 359 ALA A CA 1
ATOM 2688 C C . ALA A 1 359 ? 14.767 -0.725 -10.585 1.00 96.25 359 ALA A C 1
ATOM 2690 O O . ALA A 1 359 ? 15.570 -0.778 -11.522 1.00 96.25 359 ALA A O 1
ATOM 2691 N N . ILE A 1 360 ? 13.885 0.278 -10.475 1.00 96.25 360 ILE A N 1
ATOM 2692 C CA . ILE A 1 360 ? 13.840 1.402 -11.420 1.00 96.25 360 ILE A CA 1
ATOM 2693 C C . ILE A 1 360 ? 15.146 2.198 -11.368 1.00 96.25 360 ILE A C 1
ATOM 2695 O O . ILE A 1 360 ? 15.664 2.561 -12.425 1.00 96.25 360 ILE A O 1
ATOM 2699 N N . ALA A 1 361 ? 15.707 2.449 -10.182 1.00 93.94 361 ALA A N 1
ATOM 2700 C CA . ALA A 1 361 ? 16.978 3.159 -10.049 1.00 93.94 361 ALA A CA 1
ATOM 2701 C C . ALA A 1 361 ? 18.127 2.420 -10.763 1.00 93.94 361 ALA A C 1
ATOM 2703 O O . ALA A 1 361 ? 18.894 3.047 -11.496 1.00 93.94 361 ALA A O 1
ATOM 2704 N N . VAL A 1 362 ? 18.192 1.089 -10.638 1.00 95.88 362 VAL A N 1
ATOM 2705 C CA . VAL A 1 362 ? 19.189 0.251 -11.331 1.00 95.88 362 VAL A CA 1
ATOM 2706 C C . VAL A 1 362 ? 19.032 0.324 -12.853 1.00 95.88 362 VAL A C 1
ATOM 2708 O O . VAL A 1 362 ? 20.001 0.584 -13.568 1.00 95.88 362 VAL A O 1
ATOM 2711 N N . VAL A 1 363 ? 17.812 0.141 -13.371 1.00 96.88 363 VAL A N 1
ATOM 2712 C CA . VAL A 1 363 ? 17.537 0.224 -14.821 1.00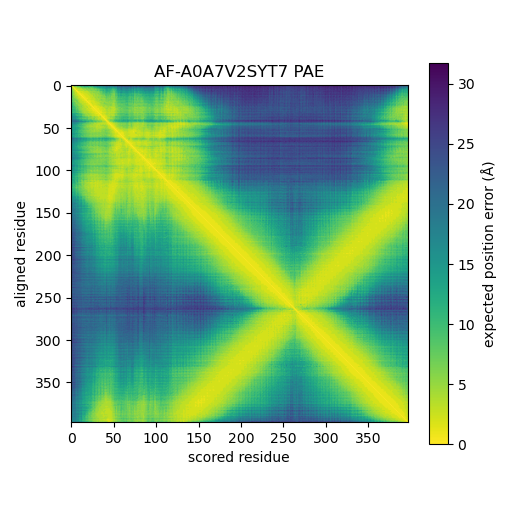 96.88 363 VAL A CA 1
ATOM 2713 C C . VAL A 1 363 ? 17.845 1.621 -15.364 1.00 96.88 363 VAL A C 1
ATOM 2715 O O . VAL A 1 363 ? 18.369 1.776 -16.469 1.00 96.88 363 VAL A O 1
ATOM 2718 N N . THR A 1 364 ? 17.559 2.647 -14.570 1.00 96.31 364 THR A N 1
ATOM 2719 C CA . THR A 1 364 ? 17.841 4.037 -14.920 1.00 96.31 364 THR A CA 1
ATOM 2720 C C . THR A 1 364 ? 19.343 4.290 -15.025 1.00 96.31 364 THR A C 1
ATOM 2722 O O . THR A 1 364 ? 19.793 4.859 -16.016 1.00 96.31 364 THR A O 1
ATOM 2725 N N . GLN A 1 365 ? 20.135 3.793 -14.072 1.00 95.25 365 GLN A N 1
ATOM 2726 C CA . GLN A 1 365 ? 21.594 3.890 -14.121 1.00 95.25 365 GLN A CA 1
ATOM 2727 C C . GLN A 1 365 ? 22.177 3.190 -15.358 1.00 95.25 365 GLN A C 1
ATOM 2729 O O . GLN A 1 365 ? 23.084 3.723 -16.000 1.00 95.25 365 GLN A O 1
ATOM 2734 N N . GLN A 1 366 ? 21.639 2.023 -15.727 1.00 96.50 366 GLN A N 1
ATOM 2735 C CA . GLN A 1 366 ? 22.030 1.345 -16.964 1.00 96.50 366 GLN A CA 1
ATOM 2736 C C . GLN A 1 366 ? 21.695 2.197 -18.196 1.00 96.50 366 GLN A C 1
ATOM 2738 O O . GLN A 1 366 ? 22.537 2.366 -19.074 1.00 96.50 366 GLN A O 1
ATOM 2743 N N . THR A 1 367 ? 20.502 2.795 -18.228 1.00 96.44 367 THR A N 1
ATOM 2744 C CA . THR A 1 367 ? 20.054 3.661 -19.330 1.00 96.44 367 THR A CA 1
ATOM 2745 C C . THR A 1 367 ? 20.949 4.894 -19.489 1.00 96.44 367 THR A C 1
ATOM 2747 O O . THR A 1 367 ? 21.265 5.275 -20.614 1.00 96.44 367 THR A O 1
ATOM 2750 N N . GLU A 1 368 ? 21.413 5.499 -18.389 1.00 96.19 368 GLU A N 1
ATOM 2751 C CA . GLU A 1 368 ? 22.395 6.593 -18.438 1.00 96.19 368 GLU A CA 1
ATOM 2752 C C . GLU A 1 368 ? 23.727 6.146 -19.061 1.00 96.19 368 GLU A C 1
ATOM 2754 O O . GLU A 1 368 ? 24.344 6.897 -19.822 1.00 96.19 368 GLU A O 1
ATOM 2759 N N . GLY A 1 369 ? 24.182 4.929 -18.748 1.00 96.19 369 GLY A N 1
ATOM 2760 C CA . GLY A 1 369 ? 25.378 4.331 -19.347 1.00 96.19 369 GLY A CA 1
ATOM 2761 C C . GLY A 1 369 ? 25.214 4.060 -20.845 1.00 96.19 369 GLY A C 1
ATOM 2762 O O . GLY A 1 369 ? 26.089 4.408 -21.643 1.00 96.19 369 GLY A O 1
ATOM 2763 N N . ASP A 1 370 ? 24.072 3.502 -21.240 1.00 96.50 370 ASP A N 1
ATOM 2764 C CA . ASP A 1 370 ? 23.751 3.231 -22.642 1.00 96.50 370 ASP A CA 1
ATOM 2765 C C . ASP A 1 370 ? 23.651 4.537 -23.443 1.00 96.50 370 ASP A C 1
ATOM 2767 O O . ASP A 1 370 ? 24.197 4.635 -24.542 1.00 96.50 370 ASP A O 1
ATOM 2771 N N . ALA A 1 371 ? 23.035 5.578 -22.876 1.00 97.50 371 ALA A N 1
ATOM 2772 C CA . ALA A 1 371 ? 22.928 6.887 -23.513 1.00 97.50 371 ALA A CA 1
ATOM 2773 C C . ALA A 1 371 ? 24.304 7.530 -23.759 1.00 97.50 371 ALA A C 1
ATOM 2775 O O . ALA A 1 371 ? 24.558 8.021 -24.859 1.00 97.50 371 ALA A O 1
ATOM 2776 N N . LYS A 1 372 ? 25.224 7.458 -22.785 1.00 96.44 372 LYS A N 1
ATOM 2777 C CA . LYS A 1 372 ? 26.621 7.904 -22.961 1.00 96.44 372 LYS A CA 1
ATOM 2778 C C . LYS A 1 372 ? 27.336 7.122 -24.059 1.00 96.44 372 LYS A C 1
ATOM 2780 O O . LYS A 1 372 ? 28.038 7.704 -24.877 1.00 96.44 372 LYS A O 1
ATOM 2785 N N . THR A 1 373 ? 27.113 5.812 -24.121 1.00 97.56 373 THR A N 1
ATOM 2786 C CA . THR A 1 373 ? 27.688 4.960 -25.171 1.00 97.56 373 THR A CA 1
ATOM 2787 C C . THR A 1 373 ? 27.182 5.372 -26.558 1.00 97.56 373 THR A C 1
ATOM 2789 O O . THR A 1 373 ? 27.959 5.468 -27.507 1.00 97.56 373 THR A O 1
ATOM 2792 N N . VAL A 1 374 ? 25.883 5.661 -26.690 1.00 97.38 374 VAL A N 1
ATOM 2793 C CA . VAL A 1 374 ? 25.297 6.162 -27.945 1.00 97.38 374 VAL A CA 1
ATOM 2794 C C . VAL A 1 374 ? 25.873 7.529 -28.315 1.00 97.38 374 VAL A C 1
ATOM 2796 O O . VAL A 1 374 ? 26.192 7.748 -29.484 1.00 97.38 374 VAL A O 1
ATOM 2799 N N . GLU A 1 375 ? 26.045 8.427 -27.342 1.00 97.31 375 GLU A N 1
ATOM 2800 C CA . GLU A 1 375 ? 26.677 9.733 -27.548 1.00 97.31 375 GLU A CA 1
ATOM 2801 C C . GLU A 1 375 ? 28.107 9.585 -28.089 1.00 97.31 375 GLU A C 1
ATOM 2803 O O . GLU A 1 375 ? 28.436 10.172 -29.121 1.00 97.31 375 GLU A O 1
ATOM 2808 N N . GLU A 1 376 ? 28.935 8.743 -27.466 1.00 97.00 376 GLU A N 1
ATOM 2809 C CA . GLU A 1 376 ? 30.308 8.469 -27.909 1.00 97.00 376 GLU A CA 1
ATOM 2810 C C . GLU A 1 376 ? 30.355 7.910 -29.339 1.00 97.00 376 GLU A C 1
ATOM 2812 O O . GLU A 1 376 ? 31.130 8.388 -30.176 1.00 97.00 376 GLU A O 1
ATOM 2817 N N . ILE A 1 377 ? 29.488 6.940 -29.656 1.00 96.44 377 ILE A N 1
ATOM 2818 C CA . ILE A 1 377 ? 29.378 6.367 -31.006 1.00 96.44 377 ILE A CA 1
ATOM 2819 C C . ILE A 1 377 ? 28.977 7.444 -32.018 1.00 96.44 377 ILE A C 1
ATOM 2821 O O . ILE A 1 377 ? 29.536 7.505 -33.115 1.00 96.44 377 ILE A O 1
ATOM 2825 N N . ALA A 1 378 ? 28.025 8.307 -31.668 1.00 96.75 378 ALA A N 1
ATOM 2826 C CA . ALA A 1 378 ? 27.541 9.360 -32.546 1.00 96.75 378 ALA A CA 1
ATOM 2827 C C . ALA A 1 378 ? 28.614 10.425 -32.832 1.00 96.75 378 ALA A C 1
ATOM 2829 O O . ALA A 1 378 ? 28.773 10.842 -33.982 1.00 96.75 378 ALA A O 1
ATOM 2830 N N . ILE A 1 379 ? 29.395 10.814 -31.816 1.00 95.88 379 ILE A N 1
ATOM 2831 C CA . ILE A 1 379 ? 30.564 11.694 -31.976 1.00 95.88 379 ILE A CA 1
ATOM 2832 C C . ILE A 1 379 ? 31.585 11.044 -32.914 1.00 95.88 379 ILE A C 1
ATOM 2834 O O . ILE A 1 379 ? 32.034 11.684 -33.868 1.00 95.88 379 ILE A O 1
ATOM 2838 N N . GLY A 1 380 ? 31.907 9.766 -32.694 1.00 95.25 380 GLY A N 1
ATOM 2839 C CA . GLY A 1 380 ? 32.846 9.021 -33.534 1.00 95.25 380 GLY A CA 1
ATOM 2840 C C . GLY A 1 380 ? 32.394 8.924 -34.995 1.00 95.25 380 GLY A C 1
ATOM 2841 O O . GLY A 1 380 ? 33.183 9.175 -35.907 1.00 95.25 380 GLY A O 1
ATOM 2842 N N . LEU A 1 381 ? 31.112 8.632 -35.238 1.00 94.62 381 LEU A N 1
ATOM 2843 C CA . LEU A 1 381 ? 30.533 8.603 -36.586 1.00 94.62 381 LEU A CA 1
ATOM 2844 C C . LEU A 1 381 ? 30.619 9.966 -37.276 1.00 94.62 381 LEU A C 1
ATOM 2846 O O . LEU A 1 381 ? 30.998 10.032 -38.447 1.00 94.62 381 LEU A O 1
ATOM 2850 N N . ASN A 1 382 ? 30.304 11.044 -36.556 1.00 94.88 382 ASN A N 1
ATOM 2851 C CA . ASN A 1 382 ? 30.392 12.399 -37.092 1.00 94.88 382 ASN A CA 1
ATOM 2852 C C . ASN A 1 382 ? 31.829 12.776 -37.455 1.00 94.88 382 ASN A C 1
ATOM 2854 O O . ASN A 1 382 ? 32.057 13.351 -38.520 1.00 94.88 382 ASN A O 1
ATOM 2858 N N . GLN A 1 383 ? 32.800 12.408 -36.617 1.00 94.94 383 GLN A N 1
ATOM 2859 C CA . GLN A 1 383 ? 34.212 12.638 -36.897 1.00 94.94 383 GLN A CA 1
ATOM 2860 C C . GLN A 1 383 ? 34.658 11.893 -38.163 1.00 94.94 383 GLN A C 1
ATOM 2862 O O . GLN A 1 383 ? 35.154 12.523 -39.096 1.00 94.94 383 GLN A O 1
ATOM 2867 N N . VAL A 1 384 ? 34.408 10.582 -38.245 1.00 94.88 384 VAL A N 1
ATOM 2868 C CA . VAL A 1 384 ? 34.795 9.761 -39.408 1.00 94.88 384 VAL A CA 1
ATOM 2869 C C . VAL A 1 384 ? 34.128 10.261 -40.691 1.00 94.88 384 VAL A C 1
ATOM 2871 O O . VAL A 1 384 ? 34.767 10.345 -41.740 1.00 94.88 384 VAL A O 1
ATOM 2874 N N . ALA A 1 385 ? 32.845 10.623 -40.633 1.00 94.12 385 ALA A N 1
ATOM 2875 C CA . ALA A 1 385 ? 32.128 11.126 -41.799 1.00 94.12 385 ALA A CA 1
ATOM 2876 C C . ALA A 1 385 ? 32.607 12.524 -42.229 1.00 94.12 385 ALA A C 1
ATOM 2878 O O . ALA A 1 385 ? 32.654 12.809 -43.429 1.00 94.12 385 ALA A O 1
ATOM 2879 N N . SER A 1 386 ? 33.008 13.376 -41.280 1.00 92.62 386 SER A N 1
ATOM 2880 C CA . SER A 1 386 ? 33.618 14.678 -41.564 1.00 92.62 386 SER A CA 1
ATOM 2881 C C . SER A 1 386 ? 34.991 14.523 -42.220 1.00 92.62 386 SER A C 1
ATOM 2883 O O . SER A 1 386 ? 35.235 15.131 -43.260 1.00 92.62 386 SER A O 1
ATOM 2885 N N . GLU A 1 387 ? 35.859 13.666 -41.677 1.00 93.12 387 GLU A N 1
ATOM 2886 C CA . GLU A 1 387 ? 37.183 13.364 -42.244 1.00 93.12 387 GLU A CA 1
ATOM 2887 C C . GLU A 1 387 ? 37.071 12.767 -43.659 1.00 93.12 387 GLU A C 1
ATOM 2889 O O . GLU A 1 387 ? 37.813 13.143 -44.575 1.00 93.12 387 GLU A O 1
ATOM 2894 N N . LEU A 1 388 ? 36.091 11.879 -43.876 1.00 91.94 388 LEU A N 1
ATOM 2895 C CA . LEU A 1 388 ? 35.780 11.335 -45.197 1.00 91.94 388 LEU A CA 1
ATOM 2896 C C . LEU A 1 388 ? 35.318 12.439 -46.157 1.00 91.94 388 LEU A C 1
ATOM 2898 O O . LEU A 1 388 ? 35.808 12.517 -47.283 1.00 91.94 388 LEU A O 1
ATOM 2902 N N . SER A 1 389 ? 34.400 13.307 -45.724 1.00 90.50 389 SER A N 1
ATOM 2903 C CA . SER A 1 389 ? 33.915 14.424 -46.541 1.00 90.50 389 SER A CA 1
ATOM 2904 C C . SER A 1 389 ? 35.042 15.390 -46.906 1.00 90.50 389 SER A C 1
ATOM 2906 O O . SER A 1 389 ? 35.106 15.842 -48.049 1.00 90.50 389 SER A O 1
ATOM 2908 N N . GLU A 1 390 ? 35.937 15.701 -45.969 1.00 91.00 390 GLU A N 1
ATOM 2909 C CA . GLU A 1 390 ? 37.098 16.558 -46.209 1.00 91.00 390 GLU A CA 1
ATOM 2910 C C . GLU A 1 390 ? 38.040 15.926 -47.238 1.00 91.00 390 GLU A C 1
ATOM 2912 O O . GLU A 1 390 ? 38.404 16.569 -48.225 1.00 91.00 390 GLU A O 1
ATOM 2917 N N . THR A 1 391 ? 38.373 14.646 -47.066 1.00 90.00 391 THR A N 1
ATOM 2918 C CA . THR A 1 391 ? 39.250 13.911 -47.988 1.00 90.00 391 THR A CA 1
ATOM 2919 C C . THR A 1 391 ? 38.668 13.869 -49.401 1.00 90.00 391 THR A C 1
ATOM 2921 O O . THR A 1 391 ? 39.374 14.131 -50.373 1.00 90.00 391 THR A O 1
ATOM 2924 N N . LEU A 1 392 ? 37.368 13.592 -49.530 1.00 90.62 392 LEU A N 1
ATOM 2925 C CA . LEU A 1 392 ? 36.701 13.502 -50.829 1.00 90.62 392 LEU A CA 1
ATOM 2926 C C . LEU A 1 392 ? 36.470 14.873 -51.481 1.00 90.62 392 LEU A C 1
ATOM 2928 O O . LEU A 1 392 ? 36.429 14.947 -52.707 1.00 90.62 392 LEU A O 1
ATOM 2932 N N . SER A 1 393 ? 36.383 15.960 -50.704 1.00 87.81 393 SER A N 1
ATOM 2933 C CA . SER A 1 393 ? 36.207 17.327 -51.230 1.00 87.81 393 SER A CA 1
ATOM 2934 C C . SER A 1 393 ? 37.383 17.832 -52.076 1.00 87.81 393 SER A C 1
ATOM 2936 O O . SER A 1 393 ? 37.234 18.786 -52.840 1.00 87.81 393 SER A O 1
ATOM 2938 N N . ARG A 1 394 ? 38.545 17.173 -51.977 1.00 88.31 394 ARG A N 1
ATOM 2939 C CA . ARG A 1 394 ? 39.740 17.448 -52.792 1.00 88.31 394 ARG A CA 1
ATOM 2940 C C . ARG A 1 394 ? 39.576 17.034 -54.256 1.00 88.31 394 ARG A C 1
ATOM 2942 O O . ARG A 1 394 ? 40.306 17.516 -55.126 1.00 88.31 394 ARG A O 1
ATOM 2949 N N . PHE A 1 395 ? 38.610 16.162 -54.536 1.00 87.62 395 PHE A N 1
ATOM 2950 C CA . PHE A 1 395 ? 38.223 15.793 -55.887 1.00 87.62 395 PHE A CA 1
ATOM 2951 C C . PHE A 1 395 ? 37.071 16.667 -56.362 1.00 87.62 395 PHE A C 1
ATOM 2953 O O . PHE A 1 395 ? 36.045 16.807 -55.697 1.00 87.62 395 PHE A O 1
ATOM 2960 N N . LYS A 1 396 ? 37.206 17.202 -57.571 1.00 86.75 396 LYS A N 1
ATOM 2961 C CA . LYS A 1 396 ? 36.090 17.834 -58.266 1.00 86.75 396 LYS A CA 1
ATOM 2962 C C . LYS A 1 396 ? 35.371 16.761 -59.083 1.00 86.75 396 LYS A C 1
ATOM 2964 O O . LYS A 1 396 ? 35.955 16.202 -60.013 1.00 86.75 396 LYS A O 1
ATOM 2969 N N . VAL A 1 397 ? 34.131 16.468 -58.694 1.00 86.69 397 VAL A N 1
ATOM 2970 C CA . VAL A 1 397 ? 33.267 15.414 -59.257 1.00 86.69 397 VAL A CA 1
ATOM 2971 C C . VAL A 1 397 ? 32.114 15.934 -60.093 1.00 86.69 397 VAL A C 1
ATOM 2973 O O . VAL A 1 397 ? 31.697 17.091 -59.876 1.00 86.69 397 VAL A O 1
#

Nearest PDB structures (foldseek):
  8c5v-assembly1_I  TM=5.935E-01  e=1.895E-08  Escherichia coli
  5xg2-assembly1_A  TM=4.332E-01  e=7.595E-03  Pyrococcus yayanosii CH1
  5nnv-assembly1_A  TM=4.202E-01  e=1.754E-02  Bacillus subtilis subsp. subtilis str. 168
  6h2f-assembly1_I  TM=2.782E-01  e=7.685E-02  Aeromonas hydrophila subsp. hydrophila AL09-71
  6r1j-assembly1_D-2  TM=3.043E-01  e=1.321E-01  Aeromonas hydrophila J-1

pLDDT: mean 90.84, std 6.46, range [52.0, 97.56]

InterPro domains:
  IPR000727 Target SNARE coiled-coil homology domain [PS50192] (298-351)
  IPR004089 Methyl-accepting chemotaxis protein (MCP) signalling domain [PF00015] (202-376)
  IPR004089 Methyl-accepting chemotaxis protein (MCP) signalling domain [PS50111] (153-368)
  IPR004089 Methyl-accepting chemotaxis protein (MCP) signalling domain [SM00283] (149-396)

Sequence (397 aa):
MNVGVIGLLCVVAILFIGALLLVSVVRPINQMKGLLKDTAFGEGDLTRLLPVRAQPCSQIMECDDPKCPSYGKEAQCWNESGSFSDVVHCPKIKTGEYESCEVCRVYKRAIRTELDEMAFFINGFMEKTRQTVAKSIEKGRVVLQAGEKLLDAAKQMLEAATESRDKAARVQEKAEAVSESTQSVAAAMEEMTATVSEIAQNTSKASEVANLADQKAKDTQLIIKGLEQTSQKIGEMSHLIASISEQTNLLALNATIEAARAGEAGKGFAVVANEVKELAKQTGESVTKIDQMVQEIQAQVREGTVAVEEIVGIIGEVSEVANNIAVAVEEQTATTNEISENTQKVTGEVQEMAEAGEAIAVVTQQTEGDAKTVEEIAIGLNQVASELSETLSRFKV